Protein AF-0000000079916083 (afdb_homodimer)

Radius of gyration: 24.46 Å; Cα contacts (8 Å, |Δi|>4): 1522; chains: 2; bounding box: 54×72×71 Å

Nearest PDB structures (foldseek):
  6i9v-assembly1_D  TM=8.213E-01  e=1.299E-18  Ilumatobacter coccineus YM16-304
  7qy3-assembly1_C  TM=8.347E-01  e=7.398E-18  Ilumatobacter coccineus YM16-304
  7qy3-assembly4_J-2  TM=8.140E-01  e=1.765E-17  Ilumatobacter coccineus YM16-304
  7qy3-assembly1_D  TM=8.074E-01  e=1.377E-17  Ilumatobacter coccineus YM16-304
  5o30-assembly1_B  TM=8.281E-01  e=3.958E-17  Ilumatobacter coccineus YM16-304

Structure (mmCIF, N/CA/C/O backbone):
data_AF-0000000079916083-model_v1
#
loop_
_entity.id
_entity.type
_entity.pdbx_description
1 polymer 'Short-chain dehydrogenase'
#
loop_
_atom_site.group_PDB
_atom_site.id
_atom_site.type_symbol
_atom_site.label_atom_id
_atom_site.label_alt_id
_atom_site.label_comp_id
_atom_site.label_asym_id
_atom_site.label_entity_id
_atom_site.label_seq_id
_atom_site.pdbx_PDB_ins_code
_atom_site.Cartn_x
_atom_site.Cartn_y
_atom_site.Cartn_z
_atom_site.occupancy
_atom_site.B_iso_or_equiv
_atom_site.auth_seq_id
_atom_site.auth_comp_id
_atom_site.auth_asym_id
_atom_site.auth_atom_id
_atom_site.pdbx_PDB_model_num
ATOM 1 N N . MET A 1 1 ? 7.875 23.935 20.331 1 95.57 1 MET A N 1
ATOM 2 C CA . MET A 1 1 ? 8.176 23.693 18.923 1 95.57 1 MET A CA 1
ATOM 3 C C . MET A 1 1 ? 7.532 24.754 18.038 1 95.57 1 MET A C 1
ATOM 5 O O . MET A 1 1 ? 6.307 24.796 17.902 1 95.57 1 MET A O 1
ATOM 9 N N . ARG A 1 2 ? 8.401 25.639 17.536 1 97.91 2 ARG A N 1
ATOM 10 C CA . ARG A 1 2 ? 7.972 26.784 16.739 1 97.91 2 ARG A CA 1
ATOM 11 C C . ARG A 1 2 ? 8.38 26.619 15.279 1 97.91 2 ARG A C 1
ATOM 13 O O . ARG A 1 2 ? 9.294 25.853 14.967 1 97.91 2 ARG A O 1
ATOM 20 N N . PHE A 1 3 ? 7.698 27.349 14.392 1 98.48 3 PHE A N 1
ATOM 21 C CA . PHE A 1 3 ? 7.92 27.256 12.954 1 98.48 3 PHE A CA 1
ATOM 22 C C . PHE A 1 3 ? 8.105 28.641 12.344 1 98.48 3 PHE A C 1
ATOM 24 O O . PHE A 1 3 ? 7.724 28.876 11.196 1 98.48 3 PHE A O 1
ATOM 31 N N . ASP A 1 4 ? 8.645 29.538 13.13 1 98 4 ASP A N 1
ATOM 32 C CA . ASP A 1 4 ? 8.819 30.913 12.671 1 98 4 ASP A CA 1
ATOM 33 C C . ASP A 1 4 ? 9.632 30.963 11.38 1 98 4 ASP A C 1
ATOM 35 O O . ASP A 1 4 ? 10.723 30.394 11.305 1 98 4 ASP A O 1
ATOM 39 N N . GLY A 1 5 ? 9.068 31.615 10.412 1 95.73 5 GLY A N 1
ATOM 40 C CA . GLY A 1 5 ? 9.759 31.815 9.149 1 95.73 5 GLY A CA 1
ATOM 41 C C . GLY A 1 5 ? 9.646 30.627 8.212 1 95.73 5 GLY A C 1
ATOM 42 O O . GLY A 1 5 ? 10.124 30.677 7.077 1 95.73 5 GLY A O 1
ATOM 43 N N . GLN A 1 6 ? 9.065 29.629 8.674 1 98.32 6 GLN A N 1
ATOM 44 C CA . GLN A 1 6 ? 8.894 28.449 7.833 1 98.32 6 GLN A CA 1
ATOM 45 C C . GLN A 1 6 ? 7.587 28.517 7.05 1 98.32 6 GLN A C 1
ATOM 47 O O . GLN A 1 6 ? 6.64 29.186 7.468 1 98.32 6 GLN A O 1
ATOM 52 N N . VAL A 1 7 ? 7.608 27.908 5.935 1 98.89 7 VAL A N 1
ATOM 53 C CA . VAL A 1 7 ? 6.438 27.86 5.064 1 98.89 7 VAL A CA 1
ATOM 54 C C . VAL A 1 7 ? 5.904 26.431 4.993 1 98.89 7 VAL A C 1
ATOM 56 O O . VAL A 1 7 ? 6.641 25.503 4.653 1 98.89 7 VAL A O 1
ATOM 59 N N . VAL A 1 8 ? 4.631 26.283 5.326 1 98.94 8 VAL A N 1
ATOM 60 C CA . VAL A 1 8 ? 3.981 24.978 5.375 1 98.94 8 VAL A CA 1
ATOM 61 C C . VAL A 1 8 ? 2.834 24.933 4.367 1 98.94 8 VAL A C 1
ATOM 63 O O . VAL A 1 8 ? 1.977 25.819 4.354 1 98.94 8 VAL A O 1
ATOM 66 N N . VAL A 1 9 ? 2.826 23.965 3.501 1 98.96 9 VAL A N 1
ATOM 67 C CA . VAL A 1 9 ? 1.715 23.7 2.593 1 98.96 9 VAL A CA 1
ATOM 68 C C . VAL A 1 9 ? 0.873 22.545 3.13 1 98.96 9 VAL A C 1
ATOM 70 O O . VAL A 1 9 ? 1.384 21.444 3.349 1 98.96 9 VAL A O 1
ATOM 73 N N . VAL A 1 10 ? -0.378 22.752 3.36 1 98.94 10 VAL A N 1
ATOM 74 C CA . VAL A 1 10 ? -1.297 21.707 3.802 1 98.94 10 VAL A CA 1
ATOM 75 C C . VAL A 1 10 ? -2.382 21.494 2.749 1 98.94 10 VAL A C 1
ATOM 77 O O . VAL A 1 10 ? -3.142 22.414 2.437 1 98.94 10 VAL A O 1
ATOM 80 N N . THR A 1 11 ? -2.461 20.318 2.233 1 98.7 11 THR A N 1
ATOM 81 C CA . THR A 1 11 ? -3.495 20.013 1.25 1 98.7 11 THR A CA 1
ATOM 82 C C . THR A 1 11 ? -4.751 19.481 1.934 1 98.7 11 THR A C 1
ATOM 84 O O . THR A 1 11 ? -4.668 18.831 2.978 1 98.7 11 THR A O 1
ATOM 87 N N . GLY A 1 12 ? -5.914 19.716 1.272 1 96.52 12 GLY A N 1
ATOM 88 C CA . GLY A 1 12 ? -7.164 19.357 1.922 1 96.52 12 GLY A CA 1
ATOM 89 C C . GLY A 1 12 ? -7.362 20.05 3.257 1 96.52 12 GLY A C 1
ATOM 90 O O . GLY A 1 12 ? -7.744 19.414 4.242 1 96.52 12 GLY A O 1
ATOM 91 N N . ALA A 1 13 ? -7.128 21.31 3.325 1 97.28 13 ALA A N 1
ATOM 92 C CA . ALA A 1 13 ? -6.983 22.014 4.597 1 97.28 13 ALA A CA 1
ATOM 93 C C . ALA A 1 13 ? -8.222 22.851 4.904 1 97.28 13 ALA A C 1
ATOM 95 O O . ALA A 1 13 ? -8.199 23.7 5.798 1 97.28 13 ALA A O 1
ATOM 96 N N . GLY A 1 14 ? -9.258 22.633 4.133 1 94.37 14 GLY A N 1
ATOM 97 C CA . GLY A 1 14 ? -10.453 23.441 4.316 1 94.37 14 GLY A CA 1
ATOM 98 C C . GLY A 1 14 ? -11.319 22.972 5.47 1 94.37 14 GLY A C 1
ATOM 99 O O . GLY A 1 14 ? -12.124 23.74 6.001 1 94.37 14 GLY A O 1
ATOM 100 N N . ARG A 1 15 ? -11.237 21.743 5.795 1 90.6 15 ARG A N 1
ATOM 101 C CA . ARG A 1 15 ? -12.049 21.153 6.854 1 90.6 15 ARG A CA 1
ATOM 102 C C . ARG A 1 15 ? -11.296 20.031 7.561 1 90.6 15 ARG A C 1
ATOM 104 O O . ARG A 1 15 ? -10.2 19.652 7.143 1 90.6 15 ARG A O 1
ATOM 111 N N . GLY A 1 16 ? -11.836 19.583 8.661 1 91.42 16 GLY A N 1
ATOM 112 C CA . GLY A 1 16 ? -11.386 18.363 9.312 1 91.42 16 GLY A CA 1
ATOM 113 C C . GLY A 1 16 ? -9.945 18.432 9.779 1 91.42 16 GLY A C 1
ATOM 114 O O . GLY A 1 16 ? -9.549 19.388 10.449 1 91.42 16 GLY A O 1
ATOM 115 N N . LEU A 1 17 ? -9.194 17.36 9.491 1 94.51 17 LEU A N 1
ATOM 116 C CA . LEU A 1 17 ? -7.811 17.222 9.934 1 94.51 17 LEU A CA 1
ATOM 117 C C . LEU A 1 17 ? -6.94 18.331 9.352 1 94.51 17 LEU A C 1
ATOM 119 O O . LEU A 1 17 ? -6.172 18.968 10.077 1 94.51 17 LEU A O 1
ATOM 123 N N . GLY A 1 18 ? -7.108 18.576 8.042 1 96.95 18 GLY A N 1
ATOM 124 C CA . GLY A 1 18 ? -6.275 19.56 7.369 1 96.95 18 GLY A CA 1
ATOM 125 C C . GLY A 1 18 ? -6.432 20.96 7.932 1 96.95 18 GLY A C 1
ATOM 126 O O . GLY A 1 18 ? -5.447 21.685 8.088 1 96.95 18 GLY A O 1
ATOM 127 N N . ARG A 1 19 ? -7.678 21.303 8.19 1 97.01 19 ARG A N 1
ATOM 128 C CA . ARG A 1 19 ? -7.936 22.596 8.816 1 97.01 19 ARG A CA 1
ATOM 129 C C . ARG A 1 19 ? -7.208 22.714 10.15 1 97.01 19 ARG A C 1
ATOM 131 O O . ARG A 1 19 ? -6.573 23.733 10.429 1 97.01 19 ARG A O 1
ATOM 138 N N . GLU A 1 20 ? -7.299 21.688 10.955 1 97.18 20 GLU A N 1
ATOM 139 C CA . GLU A 1 20 ? -6.661 21.706 12.268 1 97.18 20 GLU A CA 1
ATOM 140 C C . GLU A 1 20 ? -5.143 21.802 12.142 1 97.18 20 GLU A C 1
ATOM 142 O O . GLU A 1 20 ? -4.493 22.507 12.917 1 97.18 20 GLU A O 1
ATOM 147 N N . HIS A 1 21 ? -4.553 21.049 11.187 1 98.57 21 HIS A N 1
ATOM 148 C CA . HIS A 1 21 ? -3.119 21.174 10.948 1 98.57 21 HIS A CA 1
ATOM 149 C C . HIS A 1 21 ? -2.734 22.618 10.645 1 98.57 21 HIS A C 1
ATOM 151 O O . HIS A 1 21 ? -1.81 23.16 11.256 1 98.57 21 HIS A O 1
ATOM 157 N N . ALA A 1 22 ? -3.48 23.221 9.713 1 98.82 22 ALA A N 1
ATOM 158 C CA . ALA A 1 22 ? -3.179 24.576 9.259 1 98.82 22 ALA A CA 1
ATOM 159 C C . ALA A 1 22 ? -3.227 25.567 10.418 1 98.82 22 ALA A C 1
ATOM 161 O O . ALA A 1 22 ? -2.316 26.382 10.585 1 98.82 22 ALA A O 1
ATOM 162 N N . LEU A 1 23 ? -4.265 25.486 11.193 1 98.72 23 LEU A N 1
ATOM 163 C CA . LEU A 1 23 ? -4.445 26.389 12.324 1 98.72 23 LEU A CA 1
ATOM 164 C C . LEU A 1 23 ? -3.302 26.243 13.323 1 98.72 23 LEU A C 1
ATOM 166 O O . LEU A 1 23 ? -2.756 27.242 13.798 1 98.72 23 LEU A O 1
ATOM 170 N N . GLN A 1 24 ? -2.922 25.048 13.604 1 98.65 24 GLN A N 1
ATOM 171 C CA . GLN A 1 24 ? -1.914 24.82 14.634 1 98.65 24 GLN A CA 1
ATOM 172 C C . GLN A 1 24 ? -0.525 25.215 14.143 1 98.65 24 GLN A C 1
ATOM 174 O O . GLN A 1 24 ? 0.285 25.741 14.91 1 98.65 24 GLN A O 1
ATOM 179 N N . PHE A 1 25 ? -0.197 24.988 12.875 1 98.86 25 PHE A N 1
ATOM 180 C CA . PHE A 1 25 ? 1.063 25.467 12.32 1 98.86 25 PHE A CA 1
ATOM 181 C C . PHE A 1 25 ? 1.142 26.988 12.388 1 98.86 25 PHE A C 1
ATOM 183 O O . PHE A 1 25 ? 2.161 27.544 12.803 1 98.86 25 PHE A O 1
ATOM 190 N N . ALA A 1 26 ? 0.059 27.659 12.014 1 98.84 26 ALA A N 1
ATOM 191 C CA . ALA A 1 26 ? 0.028 29.119 12.011 1 98.84 26 ALA A CA 1
ATOM 192 C C . ALA A 1 26 ? 0.18 29.674 13.425 1 98.84 26 ALA A C 1
ATOM 194 O O . ALA A 1 26 ? 0.879 30.667 13.637 1 98.84 26 ALA A O 1
ATOM 195 N N . ALA A 1 27 ? -0.442 29.028 14.328 1 98.66 27 ALA A N 1
ATOM 196 C CA . ALA A 1 27 ? -0.381 29.454 15.724 1 98.66 27 ALA A CA 1
ATOM 197 C C . ALA A 1 27 ? 1.046 29.374 16.259 1 98.66 27 ALA A C 1
ATOM 199 O O . ALA A 1 27 ? 1.384 30.036 17.243 1 98.66 27 ALA A O 1
ATOM 200 N N . ARG A 1 28 ? 1.847 28.664 15.57 1 98.58 28 ARG A N 1
ATOM 201 C CA . ARG A 1 28 ? 3.225 28.483 16.015 1 98.58 28 ARG A CA 1
ATOM 202 C C . ARG A 1 28 ? 4.197 29.217 15.098 1 98.58 28 ARG A C 1
ATOM 204 O O . ARG A 1 28 ? 5.385 28.889 15.054 1 98.58 28 ARG A O 1
ATOM 211 N N . GLY A 1 29 ? 3.672 30.06 14.24 1 98.69 29 GLY A N 1
ATOM 212 C CA . GLY A 1 29 ? 4.513 31.038 13.568 1 98.69 29 GLY A CA 1
ATOM 213 C C . GLY A 1 29 ? 4.737 30.724 12.101 1 98.69 29 GLY A C 1
ATOM 214 O O . GLY A 1 29 ? 5.373 31.5 11.385 1 98.69 29 GLY A O 1
ATOM 215 N N . ALA A 1 30 ? 4.208 29.682 11.626 1 98.85 30 ALA A N 1
ATOM 216 C CA . ALA A 1 30 ? 4.421 29.304 10.231 1 98.85 30 ALA A CA 1
ATOM 217 C C . ALA A 1 30 ? 3.592 30.178 9.294 1 98.85 30 ALA A C 1
ATOM 219 O O . ALA A 1 30 ? 2.512 30.644 9.663 1 98.85 30 ALA A O 1
ATOM 220 N N . ASN A 1 31 ? 4.138 30.433 8.113 1 98.9 31 ASN A N 1
ATOM 221 C CA . ASN A 1 31 ? 3.319 30.845 6.978 1 98.9 31 ASN A CA 1
ATOM 222 C C . ASN A 1 31 ? 2.662 29.648 6.297 1 98.9 31 ASN A C 1
ATOM 224 O O . ASN A 1 31 ? 3.346 28.703 5.898 1 98.9 31 ASN A O 1
ATOM 228 N N . VAL A 1 32 ? 1.328 29.734 6.143 1 98.93 32 VAL A N 1
ATOM 229 C CA . VAL A 1 32 ? 0.642 28.51 5.743 1 98.93 32 VAL A CA 1
ATOM 230 C C . VAL A 1 32 ? -0.06 28.724 4.404 1 98.93 32 VAL A C 1
ATOM 232 O O . VAL A 1 32 ? -0.727 29.741 4.202 1 98.93 32 VAL A O 1
ATOM 235 N N . VAL A 1 33 ? 0.139 27.831 3.44 1 98.94 33 VAL A N 1
ATOM 236 C CA . VAL A 1 33 ? -0.727 27.709 2.273 1 98.94 33 VAL A CA 1
ATOM 237 C C . VAL A 1 33 ? -1.856 26.724 2.567 1 98.94 33 VAL A C 1
ATOM 239 O O . VAL A 1 33 ? -1.61 25.536 2.787 1 98.94 33 VAL A O 1
ATOM 242 N N . VAL A 1 34 ? -3.079 27.225 2.58 1 98.82 34 VAL A N 1
ATOM 243 C CA . VAL A 1 34 ? -4.278 26.422 2.801 1 98.82 34 VAL A CA 1
ATOM 244 C C . VAL A 1 34 ? -4.862 25.986 1.459 1 98.82 34 VAL A C 1
ATOM 246 O O . VAL A 1 34 ? -5.568 26.755 0.803 1 98.82 34 VAL A O 1
ATOM 249 N N . ASN A 1 35 ? -4.58 24.774 1.087 1 98.6 35 ASN A N 1
ATOM 250 C CA . ASN A 1 35 ? -5.086 24.25 -0.178 1 98.6 35 ASN A CA 1
ATOM 251 C C . ASN A 1 35 ? -6.341 23.407 0.026 1 98.6 35 ASN A C 1
ATOM 253 O O . ASN A 1 35 ? -6.356 22.5 0.86 1 98.6 35 ASN A O 1
ATOM 257 N N . ASP A 1 36 ? -7.357 23.686 -0.703 1 96.78 36 ASP A N 1
ATOM 258 C CA . ASP A 1 36 ? -8.586 22.899 -0.741 1 96.78 36 ASP A CA 1
ATOM 259 C C . ASP A 1 36 ? -9.41 23.228 -1.984 1 96.78 36 ASP A C 1
ATOM 261 O O . ASP A 1 36 ? -9.702 24.396 -2.251 1 96.78 36 ASP A O 1
ATOM 265 N N . LEU A 1 37 ? -9.809 22.212 -2.629 1 90.35 37 LEU A N 1
ATOM 266 C CA . LEU A 1 37 ? -10.612 22.429 -3.828 1 90.35 37 LEU A CA 1
ATOM 267 C C . LEU A 1 37 ? -11.98 23 -3.47 1 90.35 37 LEU A C 1
ATOM 269 O O . LEU A 1 37 ? -12.609 23.674 -4.289 1 90.35 37 LEU A O 1
ATOM 273 N N . GLY A 1 38 ? -12.401 22.757 -2.247 1 81.89 38 GLY A N 1
ATOM 274 C CA . GLY A 1 38 ? -13.686 23.238 -1.763 1 81.89 38 GLY A CA 1
ATOM 275 C C . GLY A 1 38 ? -14.865 22.485 -2.351 1 81.89 38 GLY A C 1
ATOM 276 O O . GLY A 1 38 ? -15.966 23.029 -2.452 1 81.89 38 GLY A O 1
ATOM 277 N N . VAL A 1 39 ? -14.555 21.39 -2.998 1 67.12 39 VAL A N 1
ATOM 278 C CA . VAL A 1 39 ? -15.661 20.647 -3.593 1 67.12 39 VAL A CA 1
ATOM 279 C C . VAL A 1 39 ? -16.386 19.847 -2.513 1 67.12 39 VAL A C 1
ATOM 281 O O . VAL A 1 39 ? -15.757 19.336 -1.582 1 67.12 39 VAL A O 1
ATOM 284 N N . GLU A 1 40 ? -17.638 20.256 -2.358 1 55.27 40 GLU A N 1
ATOM 285 C CA . GLU A 1 40 ? -18.444 19.352 -1.543 1 55.27 40 GLU A CA 1
ATOM 286 C C . GLU A 1 40 ? -18.444 17.939 -2.121 1 55.27 40 GLU A C 1
ATOM 288 O O . GLU A 1 40 ? -18.165 17.748 -3.306 1 55.27 40 GLU A O 1
ATOM 293 N N . SER A 1 41 ? -18.552 16.848 -1.292 1 47.06 41 SER A N 1
ATOM 294 C CA . SER A 1 41 ? -18.75 15.522 -1.868 1 47.06 41 SER A CA 1
ATOM 295 C C . SER A 1 41 ? -19.685 15.576 -3.072 1 47.06 41 SER A C 1
ATOM 297 O O . SER A 1 41 ? -20.841 15.987 -2.949 1 47.06 41 SER A O 1
ATOM 299 N N . GLY A 1 42 ? -19.265 15.4 -4.324 1 45.45 42 GLY A N 1
ATOM 300 C CA . GLY A 1 42 ? -20.104 15.295 -5.507 1 45.45 42 GLY A CA 1
ATOM 301 C C . GLY A 1 42 ? -20.025 16.514 -6.406 1 45.45 42 GLY A C 1
ATOM 302 O O . GLY A 1 42 ? -20.653 16.552 -7.467 1 45.45 42 GLY A O 1
ATOM 303 N N . SER A 1 43 ? -19.619 17.644 -5.946 1 50.65 43 SER A N 1
ATOM 304 C CA . SER A 1 43 ? -19.709 18.793 -6.842 1 50.65 43 SER A CA 1
ATOM 305 C C . SER A 1 43 ? -18.36 19.099 -7.485 1 50.65 43 SER A C 1
ATOM 307 O O . SER A 1 43 ? -17.311 18.776 -6.924 1 50.65 43 SER A O 1
ATOM 309 N N . ASP A 1 44 ? -18.112 19.402 -8.813 1 54.91 44 ASP A N 1
ATOM 310 C CA . ASP A 1 44 ? -16.943 19.586 -9.667 1 54.91 44 ASP A CA 1
ATOM 311 C C . ASP A 1 44 ? -16.361 20.988 -9.507 1 54.91 44 ASP A C 1
ATOM 313 O O . ASP A 1 44 ? -15.275 21.277 -10.014 1 54.91 44 ASP A O 1
ATOM 317 N N . GLY A 1 45 ? -16.953 21.898 -8.829 1 61.11 45 GLY A N 1
ATOM 318 C CA . GLY A 1 45 ? -16.456 23.264 -8.888 1 61.11 45 GLY A CA 1
ATOM 319 C C . GLY A 1 45 ? -15.666 23.665 -7.657 1 61.11 45 GLY A C 1
ATOM 320 O O . GLY A 1 45 ? -16.078 23.384 -6.529 1 61.11 45 GLY A O 1
ATOM 321 N N . ALA A 1 46 ? -14.499 24.221 -7.991 1 71.33 46 ALA A N 1
ATOM 322 C CA . ALA A 1 46 ? -13.659 24.743 -6.917 1 71.33 46 ALA A CA 1
ATOM 323 C C . ALA A 1 46 ? -14.343 25.904 -6.201 1 71.33 46 ALA A C 1
ATOM 325 O O . ALA A 1 46 ? -14.955 26.763 -6.841 1 71.33 46 ALA A O 1
ATOM 326 N N . ASP A 1 47 ? -14.414 25.799 -4.959 1 85.3 47 ASP A N 1
ATOM 327 C CA . ASP A 1 47 ? -14.939 26.859 -4.104 1 85.3 47 ASP A CA 1
ATOM 328 C C . ASP A 1 47 ? -13.865 27.381 -3.154 1 85.3 47 ASP A C 1
ATOM 330 O O . ASP A 1 47 ? -13.554 26.74 -2.147 1 85.3 47 ASP A O 1
ATOM 334 N N . ILE A 1 48 ? -13.4 28.614 -3.481 1 88.04 48 ILE A N 1
ATOM 335 C CA . ILE A 1 48 ? -12.288 29.19 -2.733 1 88.04 48 ILE A CA 1
ATOM 336 C C . ILE A 1 48 ? -12.745 29.541 -1.319 1 88.04 48 ILE A C 1
ATOM 338 O O . ILE A 1 48 ? -11.92 29.716 -0.419 1 88.04 48 ILE A O 1
ATOM 342 N N . SER A 1 49 ? -13.992 29.667 -1.104 1 92.3 49 SER A N 1
ATOM 343 C CA . SER A 1 49 ? -14.517 30.131 0.177 1 92.3 49 SER A CA 1
ATOM 344 C C . SER A 1 49 ? -14.135 29.181 1.307 1 92.3 49 SER A C 1
ATOM 346 O O . SER A 1 49 ? -13.929 29.611 2.444 1 92.3 49 SER A O 1
ATOM 348 N N . VAL A 1 50 ? -13.991 27.971 0.958 1 93.88 50 VAL A N 1
ATOM 349 C CA . VAL A 1 50 ? -13.68 26.973 1.976 1 93.88 50 VAL A CA 1
ATOM 350 C C . VAL A 1 50 ? -12.263 27.195 2.5 1 93.88 50 VAL A C 1
ATOM 352 O O . VAL A 1 50 ? -12.054 27.327 3.708 1 93.88 50 VAL A O 1
ATOM 355 N N . ALA A 1 51 ? -11.33 27.298 1.661 1 96.79 51 ALA A N 1
ATOM 356 C CA . ALA A 1 51 ? -9.948 27.567 2.051 1 96.79 51 ALA A CA 1
ATOM 357 C C . ALA A 1 51 ? -9.808 28.965 2.646 1 96.79 51 ALA A C 1
ATOM 359 O O . ALA A 1 51 ? -9.072 29.163 3.616 1 96.79 51 ALA A O 1
ATOM 360 N N . GLN A 1 52 ? -10.529 29.925 2.11 1 97.67 52 GLN A N 1
ATOM 361 C CA . GLN A 1 52 ? -10.429 31.31 2.558 1 97.67 52 GLN A CA 1
ATOM 362 C C . GLN A 1 52 ? -10.926 31.46 3.993 1 97.67 52 GLN A C 1
ATOM 364 O O . GLN A 1 52 ? -10.4 32.274 4.756 1 97.67 52 GLN A O 1
ATOM 369 N N . THR A 1 53 ? -11.949 30.726 4.313 1 97.65 53 THR A N 1
ATOM 370 C CA . THR A 1 53 ? -12.461 30.776 5.678 1 97.65 53 THR A CA 1
ATOM 371 C C . THR A 1 53 ? -11.367 30.415 6.679 1 97.65 53 THR A C 1
ATOM 373 O O . THR A 1 53 ? -11.243 31.052 7.727 1 97.65 53 THR A O 1
ATOM 376 N N . VAL A 1 54 ? -10.585 29.43 6.371 1 98.34 54 VAL A N 1
ATOM 377 C CA . VAL A 1 54 ? -9.487 29.018 7.239 1 98.34 54 VAL A CA 1
ATOM 378 C C . VAL A 1 54 ? -8.412 30.102 7.263 1 98.34 54 VAL A C 1
ATOM 380 O O . VAL A 1 54 ? -7.879 30.433 8.324 1 98.34 54 VAL A O 1
ATOM 383 N N . VAL A 1 55 ? -8.092 30.704 6.162 1 98.73 55 VAL A N 1
ATOM 384 C CA . VAL A 1 55 ? -7.114 31.782 6.056 1 98.73 55 VAL A CA 1
ATOM 385 C C . VAL A 1 55 ? -7.551 32.963 6.919 1 98.73 55 VAL A C 1
ATOM 387 O O . VAL A 1 55 ? -6.739 33.548 7.639 1 98.73 55 VAL A O 1
ATOM 390 N N . ASP A 1 56 ? -8.839 33.274 6.836 1 98.72 56 ASP A N 1
ATOM 391 C CA . ASP A 1 56 ? -9.377 34.383 7.618 1 98.72 56 ASP A CA 1
ATOM 392 C C . ASP A 1 56 ? -9.262 34.105 9.115 1 98.72 56 ASP A C 1
ATOM 394 O O . ASP A 1 56 ? -8.958 35.009 9.898 1 98.72 56 ASP A O 1
ATOM 398 N N . GLU A 1 57 ? -9.531 32.891 9.468 1 98.57 57 GLU A N 1
ATOM 399 C CA . GLU A 1 57 ? -9.4 32.505 10.87 1 98.57 57 GLU A CA 1
ATOM 400 C C . GLU A 1 57 ? -7.957 32.636 11.346 1 98.57 57 GLU A C 1
ATOM 402 O O . GLU A 1 57 ? -7.705 33.109 12.457 1 98.57 57 GLU A O 1
ATOM 407 N N . ILE A 1 58 ? -7.014 32.225 10.535 1 98.76 58 ILE A N 1
ATOM 408 C CA . ILE A 1 58 ? -5.593 32.331 10.85 1 98.76 58 ILE A CA 1
ATOM 409 C C . ILE A 1 58 ? -5.204 33.801 10.99 1 98.76 58 ILE A C 1
ATOM 411 O O . ILE A 1 58 ? -4.53 34.182 11.95 1 98.76 58 ILE A O 1
ATOM 415 N N . ALA A 1 59 ? -5.65 34.588 10.083 1 98.7 59 ALA A N 1
ATOM 416 C CA . ALA A 1 59 ? -5.34 36.015 10.105 1 98.7 59 ALA A CA 1
ATOM 417 C C . ALA A 1 59 ? -5.912 36.682 11.352 1 98.7 59 ALA A C 1
ATOM 419 O O . ALA A 1 59 ? -5.255 37.521 11.973 1 98.7 59 ALA A O 1
ATOM 420 N N . ALA A 1 60 ? -7.087 36.311 11.661 1 98.64 60 ALA A N 1
ATOM 421 C CA . ALA A 1 60 ? -7.755 36.873 12.832 1 98.64 60 ALA A CA 1
ATOM 422 C C . ALA A 1 60 ? -6.983 36.555 14.11 1 98.64 60 ALA A C 1
ATOM 424 O O . ALA A 1 60 ? -7.017 37.326 15.072 1 98.64 60 ALA A O 1
ATOM 425 N N . ALA A 1 61 ? -6.304 35.47 14.094 1 98.29 61 ALA A N 1
ATOM 426 C CA . ALA A 1 61 ? -5.521 35.054 15.255 1 98.29 61 ALA A CA 1
ATOM 427 C C . ALA A 1 61 ? -4.099 35.602 15.182 1 98.29 61 ALA A C 1
ATOM 429 O O . ALA A 1 61 ? -3.263 35.292 16.034 1 98.29 61 ALA A O 1
ATOM 430 N N . GLY A 1 62 ? -3.788 36.348 14.142 1 98.24 62 GLY A N 1
ATOM 431 C CA . GLY A 1 62 ? -2.499 37.011 14.023 1 98.24 62 GLY A CA 1
ATOM 432 C C . GLY A 1 62 ? -1.505 36.236 13.18 1 98.24 62 GLY A C 1
ATOM 433 O O . GLY A 1 62 ? -0.325 36.588 13.122 1 98.24 62 GLY A O 1
ATOM 434 N N . GLY A 1 63 ? -1.984 35.149 12.559 1 98.45 63 GLY A N 1
ATOM 435 C CA . GLY A 1 63 ? -1.107 34.354 11.714 1 98.45 63 GLY A CA 1
ATOM 436 C C . GLY A 1 63 ? -1.125 34.788 10.261 1 98.45 63 GLY A C 1
ATOM 437 O O . GLY A 1 63 ? -1.783 35.769 9.908 1 98.45 63 GLY A O 1
ATOM 438 N N . THR A 1 64 ? -0.364 34.101 9.464 1 98.74 64 THR A N 1
ATOM 439 C CA . THR A 1 64 ? -0.239 34.399 8.041 1 98.74 64 THR A CA 1
ATOM 440 C C . THR A 1 64 ? -0.552 33.164 7.201 1 98.74 64 THR A C 1
ATOM 442 O O . THR A 1 64 ? 0.029 32.098 7.415 1 98.74 64 THR A O 1
ATOM 445 N N . ALA A 1 65 ? -1.458 33.343 6.29 1 98.83 65 ALA A N 1
ATOM 446 C CA . ALA A 1 65 ? -1.828 32.24 5.406 1 98.83 65 ALA A CA 1
ATOM 447 C C . ALA A 1 65 ? -2.367 32.76 4.076 1 98.83 65 ALA A C 1
ATOM 449 O O . ALA A 1 65 ? -2.798 33.912 3.982 1 98.83 65 ALA A O 1
ATOM 450 N N . VAL A 1 66 ? -2.301 31.971 3.053 1 98.77 66 VAL A N 1
ATOM 451 C CA . VAL A 1 66 ? -2.925 32.248 1.763 1 98.77 66 VAL A CA 1
ATOM 452 C C . VAL A 1 66 ? -3.746 31.041 1.315 1 98.77 66 VAL A C 1
ATOM 454 O O . VAL A 1 66 ? -3.413 29.9 1.644 1 98.77 66 VAL A O 1
ATOM 457 N N . ALA A 1 67 ? -4.798 31.304 0.576 1 98.5 67 ALA A N 1
ATOM 458 C CA . ALA A 1 67 ? -5.693 30.261 0.082 1 98.5 67 ALA A CA 1
ATOM 459 C C . ALA A 1 67 ? -5.28 29.8 -1.313 1 98.5 67 ALA A C 1
ATOM 461 O O . ALA A 1 67 ? -4.765 30.59 -2.108 1 98.5 67 ALA A O 1
ATOM 462 N N . ASP A 1 68 ? -5.473 28.54 -1.584 1 98.32 68 ASP A N 1
ATOM 463 C CA . ASP A 1 68 ? -5.214 27.94 -2.889 1 98.32 68 ASP A CA 1
ATOM 464 C C . ASP A 1 68 ? -6.283 26.908 -3.241 1 98.32 68 ASP A C 1
ATOM 466 O O . ASP A 1 68 ? -6.712 26.133 -2.383 1 98.32 68 ASP A O 1
ATOM 470 N N . THR A 1 69 ? -6.735 26.817 -4.49 1 97.24 69 THR A N 1
ATOM 471 C CA . THR A 1 69 ? -7.812 25.903 -4.853 1 97.24 69 THR A CA 1
ATOM 472 C C . THR A 1 69 ? -7.395 25.015 -6.022 1 97.24 69 THR A C 1
ATOM 474 O O . THR A 1 69 ? -8.246 24.442 -6.707 1 97.24 69 THR A O 1
ATOM 477 N N . HIS A 1 70 ? -6.13 25 -6.342 1 97.29 70 HIS A N 1
ATOM 478 C CA . HIS A 1 70 ? -5.682 24.114 -7.41 1 97.29 70 HIS A CA 1
ATOM 479 C C . HIS A 1 70 ? -5.835 22.65 -7.012 1 97.29 70 HIS A C 1
ATOM 481 O O . HIS A 1 70 ? -5.74 22.31 -5.831 1 97.29 70 HIS A O 1
ATOM 487 N N . SER A 1 71 ? -6.047 21.83 -7.963 1 96.99 71 SER A N 1
ATOM 488 C CA . SER A 1 71 ? -6.216 20.401 -7.722 1 96.99 71 SER A CA 1
ATOM 489 C C . SER A 1 71 ? -4.872 19.714 -7.507 1 96.99 71 SER A C 1
ATOM 491 O O . SER A 1 71 ? -3.917 19.96 -8.247 1 96.99 71 SER A O 1
ATOM 493 N N . VAL A 1 72 ? -4.813 18.84 -6.523 1 97.39 72 VAL A N 1
ATOM 494 C CA . VAL A 1 72 ? -3.582 18.093 -6.287 1 97.39 72 VAL A CA 1
ATOM 495 C C . VAL A 1 72 ? -3.541 16.864 -7.192 1 97.39 72 VAL A C 1
ATOM 497 O O . VAL A 1 72 ? -2.519 16.177 -7.27 1 97.39 72 VAL A O 1
ATOM 500 N N . ALA A 1 73 ? -4.586 16.54 -7.934 1 96 73 ALA A N 1
ATOM 501 C CA . ALA A 1 73 ? -4.806 15.248 -8.578 1 96 73 ALA A CA 1
ATOM 502 C C . ALA A 1 73 ? -3.999 15.135 -9.869 1 96 73 ALA A C 1
ATOM 504 O O . ALA A 1 73 ? -4.037 14.104 -10.544 1 96 73 ALA A O 1
ATOM 505 N N . ASP A 1 74 ? -3.328 16.226 -10.266 1 96.13 74 ASP A N 1
ATOM 506 C CA . ASP A 1 74 ? -2.497 16.17 -11.464 1 96.13 74 ASP A CA 1
ATOM 507 C C . ASP A 1 74 ? -1.253 17.042 -11.312 1 96.13 74 ASP A C 1
ATOM 509 O O . ASP A 1 74 ? -1.141 17.811 -10.354 1 96.13 74 ASP A O 1
ATOM 513 N N . ALA A 1 75 ? -0.397 16.887 -12.257 1 97.29 75 ALA A N 1
ATOM 514 C CA . ALA A 1 75 ? 0.919 17.515 -12.181 1 97.29 75 ALA A CA 1
ATOM 515 C C . ALA A 1 75 ? 0.804 19.036 -12.228 1 97.29 75 ALA A C 1
ATOM 517 O O . ALA A 1 75 ? 1.487 19.741 -11.481 1 97.29 75 ALA A O 1
ATOM 518 N N . ASP A 1 76 ? -0.022 19.545 -13.036 1 98.07 76 ASP A N 1
ATOM 519 C CA . ASP A 1 76 ? -0.154 20.988 -13.205 1 98.07 76 ASP A CA 1
ATOM 520 C C . ASP A 1 76 ? -0.728 21.638 -11.947 1 98.07 76 ASP A C 1
ATOM 522 O O . ASP A 1 76 ? -0.243 22.681 -11.504 1 98.07 76 ASP A O 1
ATOM 526 N N . GLY A 1 77 ? -1.769 21.044 -11.458 1 98.22 77 GLY A N 1
ATOM 527 C CA . GLY A 1 77 ? -2.351 21.563 -10.23 1 98.22 77 GLY A CA 1
ATOM 528 C C . GLY A 1 77 ? -1.393 21.528 -9.054 1 98.22 77 GLY A C 1
ATOM 529 O O . GLY A 1 77 ? -1.297 22.495 -8.296 1 98.22 77 GLY A O 1
ATOM 530 N N . ALA A 1 78 ? -0.664 20.47 -8.904 1 98.51 78 ALA A N 1
ATOM 531 C CA . ALA A 1 78 ? 0.312 20.341 -7.825 1 98.51 78 ALA A CA 1
ATOM 532 C C . ALA A 1 78 ? 1.407 21.397 -7.947 1 98.51 78 ALA A C 1
ATOM 534 O O . ALA A 1 78 ? 1.791 22.02 -6.954 1 98.51 78 ALA A O 1
ATOM 535 N N . ALA A 1 79 ? 1.866 21.546 -9.156 1 98.6 79 ALA A N 1
ATOM 536 C CA . ALA A 1 79 ? 2.879 22.572 -9.394 1 98.6 79 ALA A CA 1
ATOM 537 C C . ALA A 1 79 ? 2.35 23.958 -9.038 1 98.6 79 ALA A C 1
ATOM 539 O O . ALA A 1 79 ? 3.083 24.788 -8.495 1 98.6 79 ALA A O 1
ATOM 540 N N . ALA A 1 80 ? 1.134 24.189 -9.329 1 98.8 80 ALA A N 1
ATOM 541 C CA . ALA A 1 80 ? 0.515 25.481 -9.043 1 98.8 80 ALA A CA 1
ATOM 542 C C . ALA A 1 80 ? 0.391 25.709 -7.54 1 98.8 80 ALA A C 1
ATOM 544 O O . ALA A 1 80 ? 0.55 26.834 -7.06 1 98.8 80 ALA A O 1
ATOM 545 N N . VAL A 1 81 ? 0.1 24.675 -6.811 1 98.77 81 VAL A N 1
ATOM 546 C CA . VAL A 1 81 ? 0.028 24.794 -5.359 1 98.77 81 VAL A CA 1
ATOM 547 C C . VAL A 1 81 ? 1.388 25.213 -4.806 1 98.77 81 VAL A C 1
ATOM 549 O O . VAL A 1 81 ? 1.474 26.114 -3.968 1 98.77 81 VAL A O 1
ATOM 552 N N . ILE A 1 82 ? 2.46 24.565 -5.262 1 98.88 82 ILE A N 1
ATOM 553 C CA . ILE A 1 82 ? 3.808 24.873 -4.797 1 98.88 82 ILE A CA 1
ATOM 554 C C . ILE A 1 82 ? 4.193 26.286 -5.23 1 98.88 82 ILE A C 1
ATOM 556 O O . ILE A 1 82 ? 4.834 27.021 -4.474 1 98.88 82 ILE A O 1
ATOM 560 N N . ALA A 1 83 ? 3.751 26.657 -6.427 1 98.8 83 ALA A N 1
ATOM 561 C CA . ALA A 1 83 ? 4.011 28.011 -6.91 1 98.8 83 ALA A CA 1
ATOM 562 C C . ALA A 1 83 ? 3.341 29.05 -6.014 1 98.8 83 ALA A C 1
ATOM 564 O O . ALA A 1 83 ? 3.9 30.122 -5.771 1 98.8 83 ALA A O 1
ATOM 565 N N . THR A 1 84 ? 2.161 28.771 -5.547 1 98.77 84 THR A N 1
ATOM 566 C CA . THR A 1 84 ? 1.485 29.669 -4.616 1 98.77 84 THR A CA 1
ATOM 567 C C . THR A 1 84 ? 2.358 29.937 -3.393 1 98.77 84 THR A C 1
ATOM 569 O O . THR A 1 84 ? 2.476 31.08 -2.947 1 98.77 84 THR A O 1
ATOM 572 N N . ALA A 1 85 ? 2.997 28.906 -2.865 1 98.79 85 ALA A N 1
ATOM 573 C CA . ALA A 1 85 ? 3.862 29.03 -1.695 1 98.79 85 ALA A CA 1
ATOM 574 C C . ALA A 1 85 ? 5.107 29.851 -2.017 1 98.79 85 ALA A C 1
ATOM 576 O O . ALA A 1 85 ? 5.472 30.758 -1.266 1 98.79 85 ALA A O 1
ATOM 577 N N . THR A 1 86 ? 5.737 29.557 -3.154 1 98.46 86 THR A N 1
ATOM 578 C CA . THR A 1 86 ? 6.998 30.214 -3.484 1 98.46 86 THR A CA 1
ATOM 579 C C . THR A 1 86 ? 6.762 31.669 -3.879 1 98.46 86 THR A C 1
ATOM 581 O O . THR A 1 86 ? 7.602 32.532 -3.618 1 98.46 86 THR A O 1
ATOM 584 N N . GLU A 1 87 ? 5.65 31.961 -4.492 1 98.58 87 GLU A N 1
ATOM 585 C CA . GLU A 1 87 ? 5.321 33.333 -4.87 1 98.58 87 GLU A CA 1
ATOM 586 C C . GLU A 1 87 ? 4.957 34.17 -3.646 1 98.58 87 GLU A C 1
ATOM 588 O O . GLU A 1 87 ? 5.352 35.333 -3.544 1 98.58 87 GLU A O 1
ATOM 593 N N . ALA A 1 88 ? 4.286 33.554 -2.755 1 98.61 88 ALA A N 1
ATOM 594 C CA . ALA A 1 88 ? 3.807 34.288 -1.586 1 98.61 88 ALA A CA 1
ATOM 595 C C . ALA A 1 88 ? 4.907 34.427 -0.537 1 98.61 88 ALA A C 1
ATOM 597 O O . ALA A 1 88 ? 5.003 35.455 0.137 1 98.61 88 ALA A O 1
ATOM 598 N N . PHE A 1 89 ? 5.713 33.359 -0.409 1 98.57 89 PHE A N 1
ATOM 599 C CA . PHE A 1 89 ? 6.564 33.333 0.775 1 98.57 89 PHE A CA 1
ATOM 600 C C . PHE A 1 89 ? 8.007 33.023 0.398 1 98.57 89 PHE A C 1
ATOM 602 O O . PHE A 1 89 ? 8.895 33.04 1.253 1 98.57 89 PHE A O 1
ATOM 609 N N . GLY A 1 90 ? 8.298 32.587 -0.836 1 98.12 90 GLY A N 1
ATOM 610 C CA . GLY A 1 90 ? 9.649 32.475 -1.362 1 98.12 90 GLY A CA 1
ATOM 611 C C . GLY A 1 90 ? 10.263 31.105 -1.141 1 98.12 90 GLY A C 1
ATOM 612 O O . GLY A 1 90 ? 11.37 30.833 -1.609 1 98.12 90 GLY A O 1
ATOM 613 N N . ARG A 1 91 ? 9.579 30.247 -0.407 1 97.73 91 ARG A N 1
ATOM 614 C CA . ARG A 1 91 ? 10.146 28.943 -0.074 1 97.73 91 ARG A CA 1
ATOM 615 C C . ARG A 1 91 ? 9.054 27.959 0.331 1 97.73 91 ARG A C 1
ATOM 617 O O . ARG A 1 91 ? 7.88 28.326 0.415 1 97.73 91 ARG A O 1
ATOM 624 N N . VAL A 1 92 ? 9.374 26.729 0.486 1 98.79 92 VAL A N 1
ATOM 625 C CA . VAL A 1 92 ? 8.572 25.663 1.077 1 98.79 92 VAL A CA 1
ATOM 626 C C . VAL A 1 92 ? 9.435 24.83 2.021 1 98.79 92 VAL A C 1
ATOM 628 O O . VAL A 1 92 ? 10.499 24.343 1.633 1 98.79 92 VAL A O 1
ATOM 631 N N . ASP A 1 93 ? 8.977 24.649 3.245 1 98.83 93 ASP A N 1
ATOM 632 C CA . ASP A 1 93 ? 9.761 23.895 4.219 1 98.83 93 ASP A CA 1
ATOM 633 C C . ASP A 1 93 ? 9.086 22.568 4.558 1 98.83 93 ASP A C 1
ATOM 635 O O . ASP A 1 93 ? 9.763 21.566 4.801 1 98.83 93 ASP A O 1
ATOM 639 N N . VAL A 1 94 ? 7.766 22.607 4.629 1 98.92 94 VAL A N 1
ATOM 640 C CA . VAL A 1 94 ? 6.991 21.437 5.03 1 98.92 94 VAL A CA 1
ATOM 641 C C . VAL A 1 94 ? 5.818 21.241 4.073 1 98.92 94 VAL A C 1
ATOM 643 O O . VAL A 1 94 ? 5.107 22.195 3.748 1 98.92 94 VAL A O 1
ATOM 646 N N . LEU A 1 95 ? 5.663 20.074 3.569 1 98.95 95 LEU A N 1
ATOM 647 C CA . LEU A 1 95 ? 4.49 19.65 2.811 1 98.95 95 LEU A CA 1
ATOM 648 C C . LEU A 1 95 ? 3.685 18.615 3.589 1 98.95 95 LEU A C 1
ATOM 650 O O . LEU A 1 95 ? 4.201 17.547 3.927 1 98.95 95 LEU A O 1
ATOM 654 N N . VAL A 1 96 ? 2.466 18.927 3.949 1 98.94 96 VAL A N 1
ATOM 655 C CA . VAL A 1 96 ? 1.544 17.977 4.563 1 98.94 96 VAL A CA 1
ATOM 656 C C . VAL A 1 96 ? 0.534 17.493 3.526 1 98.94 96 VAL A C 1
ATOM 658 O O . VAL A 1 96 ? -0.393 18.222 3.165 1 98.94 96 VAL A O 1
ATOM 661 N N . ASN A 1 97 ? 0.744 16.303 3.067 1 98.85 97 ASN A N 1
ATOM 662 C CA . ASN A 1 97 ? -0.22 15.666 2.176 1 98.85 97 ASN A CA 1
ATOM 663 C C . ASN A 1 97 ? -1.396 15.077 2.951 1 98.85 97 ASN A C 1
ATOM 665 O O . ASN A 1 97 ? -1.311 13.959 3.461 1 98.85 97 ASN A O 1
ATOM 669 N N . ASN A 1 98 ? -2.469 15.81 2.919 1 97.68 98 ASN A N 1
ATOM 670 C CA . ASN A 1 98 ? -3.636 15.432 3.709 1 97.68 98 ASN A CA 1
ATOM 671 C C . ASN A 1 98 ? -4.879 15.285 2.836 1 97.68 98 ASN A C 1
ATOM 673 O O . ASN A 1 98 ? -5.856 14.652 3.242 1 97.68 98 ASN A O 1
ATOM 677 N N . ALA A 1 99 ? -4.846 15.901 1.663 1 95 99 ALA A N 1
ATOM 678 C CA . ALA A 1 99 ? -6.01 15.845 0.783 1 95 99 ALA A CA 1
ATOM 679 C C . ALA A 1 99 ? -6.441 14.402 0.536 1 95 99 ALA A C 1
ATOM 681 O O . ALA A 1 99 ? -5.605 13.531 0.285 1 95 99 ALA A O 1
ATOM 682 N N . GLY A 1 100 ? -7.625 14.182 0.684 1 88.75 100 GLY A N 1
ATOM 683 C CA . GLY A 1 100 ? -8.204 12.866 0.464 1 88.75 100 GLY A CA 1
ATOM 684 C C . GLY A 1 100 ? -9.721 12.874 0.46 1 88.75 100 GLY A C 1
ATOM 685 O O . GLY A 1 100 ? -10.342 13.89 0.78 1 88.75 100 GLY A O 1
ATOM 686 N N . ILE A 1 101 ? -10.262 11.845 0.017 1 87.41 101 ILE A N 1
ATOM 687 C CA . ILE A 1 101 ? -11.706 11.64 -0.036 1 87.41 101 ILE A CA 1
ATOM 688 C C . ILE A 1 101 ? -12.056 10.28 0.562 1 87.41 101 ILE A C 1
ATOM 690 O O . ILE A 1 101 ? -11.173 9.449 0.791 1 87.41 101 ILE A O 1
ATOM 694 N N . ILE A 1 102 ? -13.311 10.177 0.852 1 85.67 102 ILE A N 1
ATOM 695 C CA . ILE A 1 102 ? -13.82 8.88 1.283 1 85.67 102 ILE A CA 1
ATOM 696 C C . ILE A 1 102 ? -15.157 8.597 0.601 1 85.67 102 ILE A C 1
ATOM 698 O O . ILE A 1 102 ? -15.981 9.5 0.438 1 85.67 102 ILE A O 1
ATOM 702 N N . SER A 1 103 ? -15.288 7.469 0.115 1 88.12 103 SER A N 1
ATOM 703 C CA . SER A 1 103 ? -16.535 6.921 -0.409 1 88.12 103 SER A CA 1
ATOM 704 C C . SER A 1 103 ? -16.684 5.446 -0.053 1 88.12 103 SER A C 1
ATOM 706 O O . SER A 1 103 ? -15.691 4.761 0.203 1 88.12 103 SER A O 1
ATOM 708 N N . TYR A 1 104 ? -17.934 5.055 -0.01 1 90.16 104 TYR A N 1
ATOM 709 C CA . TYR A 1 104 ? -18.198 3.687 0.423 1 90.16 104 TYR A CA 1
ATOM 710 C C . TYR A 1 104 ? -18.815 2.868 -0.704 1 90.16 104 TYR A C 1
ATOM 712 O O . TYR A 1 104 ? -19.597 3.389 -1.503 1 90.16 104 TYR A O 1
ATOM 720 N N . GLY A 1 105 ? -18.459 1.605 -0.711 1 92.97 105 GLY A N 1
ATOM 721 C CA . GLY A 1 105 ? -19.028 0.63 -1.628 1 92.97 105 GLY A CA 1
ATOM 722 C C . GLY A 1 105 ? -18.402 -0.746 -1.5 1 92.97 105 GLY A C 1
ATOM 723 O O . GLY A 1 105 ? -17.191 -0.867 -1.304 1 92.97 105 GLY A O 1
ATOM 724 N N . LEU A 1 106 ? -19.313 -1.781 -1.573 1 95.47 106 LEU A N 1
ATOM 725 C CA . LEU A 1 106 ? -18.768 -3.132 -1.645 1 95.47 106 LEU A CA 1
ATOM 726 C C . LEU A 1 106 ? -17.918 -3.31 -2.898 1 95.47 106 LEU A C 1
ATOM 728 O O . LEU A 1 106 ? -18.188 -2.69 -3.93 1 95.47 106 LEU A O 1
ATOM 732 N N . PHE A 1 107 ? -16.96 -4.168 -2.841 1 96.91 107 PHE A N 1
ATOM 733 C CA . PHE A 1 107 ? -16.012 -4.347 -3.935 1 96.91 107 PHE A CA 1
ATOM 734 C C . PHE A 1 107 ? -16.739 -4.685 -5.231 1 96.91 107 PHE A C 1
ATOM 736 O O . PHE A 1 107 ? -16.456 -4.099 -6.278 1 96.91 107 PHE A O 1
ATOM 743 N N . GLY A 1 108 ? -17.684 -5.578 -5.17 1 94.34 108 GLY A N 1
ATOM 744 C CA . GLY A 1 108 ? -18.412 -6.003 -6.354 1 94.34 108 GLY A CA 1
ATOM 745 C C . GLY A 1 108 ? -19.277 -4.908 -6.949 1 94.34 108 GLY A C 1
ATOM 746 O O . GLY A 1 108 ? -19.718 -5.012 -8.096 1 94.34 108 GLY A O 1
ATOM 747 N N . ASP A 1 109 ? -19.467 -3.817 -6.165 1 94.72 109 ASP A N 1
ATOM 748 C CA . ASP A 1 109 ? -20.372 -2.756 -6.598 1 94.72 109 ASP A CA 1
ATOM 749 C C . ASP A 1 109 ? -19.61 -1.459 -6.862 1 94.72 109 ASP A C 1
ATOM 751 O O . ASP A 1 109 ? -20.205 -0.452 -7.251 1 94.72 109 ASP A O 1
ATOM 755 N N . LEU A 1 110 ? -18.381 -1.534 -6.689 1 95.19 110 LEU A N 1
ATOM 756 C CA . LEU A 1 110 ? -17.561 -0.343 -6.881 1 95.19 110 LEU A CA 1
ATOM 757 C C . LEU A 1 110 ? -17.495 0.04 -8.355 1 95.19 110 LEU A C 1
ATOM 759 O O . LEU A 1 110 ? -17.212 -0.804 -9.209 1 95.19 110 LEU A O 1
ATOM 763 N N . SER A 1 111 ? -17.76 1.307 -8.671 1 95.91 111 SER A N 1
ATOM 764 C CA . SER A 1 111 ? -17.621 1.766 -10.05 1 95.91 111 SER A CA 1
ATOM 765 C C . SER A 1 111 ? -16.17 2.101 -10.377 1 95.91 111 SER A C 1
ATOM 767 O O . SER A 1 111 ? -15.379 2.401 -9.479 1 95.91 111 SER A O 1
ATOM 769 N N . ASP A 1 112 ? -15.895 2.075 -11.622 1 95.24 112 ASP A N 1
ATOM 770 C CA . ASP A 1 112 ? -14.558 2.467 -12.058 1 95.24 112 ASP A CA 1
ATOM 771 C C . ASP A 1 112 ? -14.269 3.923 -11.7 1 95.24 112 ASP A C 1
ATOM 773 O O . ASP A 1 112 ? -13.131 4.276 -11.384 1 95.24 112 ASP A O 1
ATOM 777 N N . ASP A 1 113 ? -15.271 4.687 -11.777 1 95.61 113 ASP A N 1
ATOM 778 C CA . ASP A 1 113 ? -15.109 6.097 -11.434 1 95.61 113 ASP A CA 1
ATOM 779 C C . ASP A 1 113 ? -14.746 6.264 -9.96 1 95.61 113 ASP A C 1
ATOM 781 O O . ASP A 1 113 ? -13.895 7.086 -9.614 1 95.61 113 ASP A O 1
ATOM 785 N N . GLN A 1 114 ? -15.406 5.534 -9.092 1 95.73 114 GLN A N 1
ATOM 786 C CA . GLN A 1 114 ? -15.077 5.58 -7.672 1 95.73 114 GLN A CA 1
ATOM 787 C C . GLN A 1 114 ? -13.629 5.162 -7.429 1 95.73 114 GLN A C 1
ATOM 789 O O . GLN A 1 114 ? -12.916 5.797 -6.65 1 95.73 114 GLN A O 1
ATOM 794 N N . TRP A 1 115 ? -13.252 4.124 -8.13 1 97.29 115 TRP A N 1
ATOM 795 C CA . TRP A 1 115 ? -11.885 3.627 -8.006 1 97.29 115 TRP A CA 1
ATOM 796 C C . TRP A 1 115 ? -10.88 4.676 -8.468 1 97.29 115 TRP A C 1
ATOM 798 O O . TRP A 1 115 ? -9.962 5.034 -7.727 1 97.29 115 TRP A O 1
ATOM 808 N N . HIS A 1 116 ? -11.098 5.196 -9.624 1 96.37 116 HIS A N 1
ATOM 809 C CA . HIS A 1 116 ? -10.145 6.123 -10.224 1 96.37 116 HIS A CA 1
ATOM 810 C C . HIS A 1 116 ? -10.081 7.43 -9.441 1 96.37 116 HIS A C 1
ATOM 812 O O . HIS A 1 116 ? -9.006 8.013 -9.285 1 96.37 116 HIS A O 1
ATOM 818 N N . ARG A 1 117 ? -11.198 7.897 -9.042 1 95.43 117 ARG A N 1
ATOM 819 C CA . ARG A 1 117 ? -11.226 9.134 -8.268 1 95.43 117 ARG A CA 1
ATOM 820 C C . ARG A 1 117 ? -10.437 8.985 -6.971 1 95.43 117 ARG A C 1
ATOM 822 O O . ARG A 1 117 ? -9.659 9.87 -6.607 1 95.43 117 ARG A O 1
ATOM 829 N N . MET A 1 118 ? -10.633 7.886 -6.296 1 96.36 118 MET A N 1
ATOM 830 C CA . MET A 1 118 ? -9.902 7.618 -5.06 1 96.36 118 MET A CA 1
ATOM 831 C C . MET A 1 118 ? -8.398 7.602 -5.311 1 96.36 118 MET A C 1
ATOM 833 O O . MET A 1 118 ? -7.64 8.271 -4.607 1 96.36 118 MET A O 1
ATOM 837 N N . GLN A 1 119 ? -7.992 6.893 -6.34 1 97.29 119 GLN A N 1
ATOM 838 C CA . GLN A 1 119 ? -6.57 6.792 -6.648 1 97.29 119 GLN A CA 1
ATOM 839 C C . GLN A 1 119 ? -6.003 8.141 -7.078 1 97.29 119 GLN A C 1
ATOM 841 O O . GLN A 1 119 ? -4.907 8.522 -6.661 1 97.29 119 GLN A O 1
ATOM 846 N N . SER A 1 120 ? -6.706 8.838 -7.828 1 96.44 120 SER A N 1
ATOM 847 C CA . SER A 1 120 ? -6.239 10.1 -8.392 1 96.44 120 SER A CA 1
ATOM 848 C C . SER A 1 120 ? -6.029 11.147 -7.304 1 96.44 120 SER A C 1
ATOM 850 O O . SER A 1 120 ? -4.996 11.819 -7.272 1 96.44 120 SER A O 1
ATOM 852 N N . ILE A 1 121 ? -6.937 11.258 -6.434 1 95.25 121 ILE A N 1
ATOM 853 C CA . ILE A 1 121 ? -6.888 12.321 -5.437 1 95.25 121 ILE A CA 1
ATOM 854 C C . ILE A 1 121 ? -5.913 11.941 -4.324 1 95.25 121 ILE A C 1
ATOM 856 O O . ILE A 1 121 ? -5.145 12.78 -3.85 1 95.25 121 ILE A O 1
ATOM 860 N N . THR A 1 122 ? -5.928 10.696 -4 1 96.11 122 THR A N 1
ATOM 861 C CA . THR A 1 122 ? -5.173 10.277 -2.824 1 96.11 122 THR A CA 1
ATOM 862 C C . THR A 1 122 ? -3.756 9.862 -3.211 1 96.11 122 THR A C 1
ATOM 864 O O . THR A 1 122 ? -2.781 10.459 -2.75 1 96.11 122 THR A O 1
ATOM 867 N N . VAL A 1 123 ? -3.613 8.933 -4.116 1 97.98 123 VAL A N 1
ATOM 868 C CA . VAL A 1 123 ? -2.303 8.388 -4.455 1 97.98 123 VAL A CA 1
ATOM 869 C C . VAL A 1 123 ? -1.565 9.354 -5.38 1 97.98 123 VAL A C 1
ATOM 871 O O . VAL A 1 123 ? -0.464 9.809 -5.062 1 97.98 123 VAL A O 1
ATOM 874 N N . ASP A 1 124 ? -2.242 9.693 -6.484 1 98.11 124 ASP A N 1
ATOM 875 C CA . ASP A 1 124 ? -1.619 10.629 -7.415 1 98.11 124 ASP A CA 1
ATOM 876 C C . ASP A 1 124 ? -1.396 11.99 -6.758 1 98.11 124 ASP A C 1
ATOM 878 O O . ASP A 1 124 ? -0.371 12.635 -6.986 1 98.11 124 ASP A O 1
ATOM 882 N N . GLY A 1 125 ? -2.363 12.384 -6.017 1 98.29 125 GLY A N 1
ATOM 883 C CA . GLY A 1 125 ? -2.215 13.655 -5.326 1 98.29 125 GLY A CA 1
ATOM 884 C C . GLY A 1 125 ? -0.968 13.724 -4.466 1 98.29 125 GLY A C 1
ATOM 885 O O . GLY A 1 125 ? -0.223 14.706 -4.52 1 98.29 125 GLY A O 1
ATOM 886 N N . THR A 1 126 ? -0.723 12.699 -3.666 1 98.61 126 THR A N 1
ATOM 887 C CA . THR A 1 126 ? 0.462 12.634 -2.817 1 98.61 126 THR A CA 1
ATOM 888 C C . THR A 1 126 ? 1.732 12.606 -3.663 1 98.61 126 THR A C 1
ATOM 890 O O . THR A 1 126 ? 2.712 13.283 -3.345 1 98.61 126 THR A O 1
ATOM 893 N N . TYR A 1 127 ? 1.726 11.859 -4.728 1 98.53 127 TYR A N 1
ATOM 894 C CA . TYR A 1 127 ? 2.868 11.758 -5.629 1 98.53 127 TYR A CA 1
ATOM 895 C C . TYR A 1 127 ? 3.17 13.102 -6.281 1 98.53 127 TYR A C 1
ATOM 897 O O . TYR A 1 127 ? 4.302 13.588 -6.223 1 98.53 127 TYR A O 1
ATOM 905 N N . PHE A 1 128 ? 2.17 13.722 -6.879 1 98.62 128 PHE A N 1
ATOM 906 C CA . PHE A 1 128 ? 2.38 14.941 -7.652 1 98.62 128 PHE A CA 1
ATOM 907 C C . PHE A 1 128 ? 2.79 16.094 -6.743 1 98.62 128 PHE A C 1
ATOM 909 O O . PHE A 1 128 ? 3.657 16.894 -7.099 1 98.62 128 PHE A O 1
ATOM 916 N N . MET A 1 129 ? 2.212 16.146 -5.601 1 98.82 129 MET A N 1
ATOM 917 C CA . MET A 1 129 ? 2.59 17.198 -4.661 1 98.82 129 MET A CA 1
ATOM 918 C C . MET A 1 129 ? 4.034 17.026 -4.202 1 98.82 129 MET A C 1
ATOM 920 O O . MET A 1 129 ? 4.791 17.996 -4.144 1 98.82 129 MET A O 1
ATOM 924 N N . SER A 1 130 ? 4.386 15.801 -3.846 1 98.8 130 SER A N 1
ATOM 925 C CA . SER A 1 130 ? 5.758 15.526 -3.432 1 98.8 130 SER A CA 1
ATOM 926 C C . SER A 1 130 ? 6.745 15.826 -4.555 1 98.8 130 SER A C 1
ATOM 928 O O . SER A 1 130 ? 7.81 16.401 -4.315 1 98.8 130 SER A O 1
ATOM 930 N N . ARG A 1 131 ? 6.324 15.445 -5.746 1 98.16 131 ARG A N 1
ATOM 931 C CA . ARG A 1 131 ? 7.168 15.676 -6.914 1 98.16 131 ARG A CA 1
ATOM 932 C C . ARG A 1 131 ? 7.347 17.168 -7.173 1 98.16 131 ARG A C 1
ATOM 934 O O . ARG A 1 131 ? 8.421 17.605 -7.591 1 98.16 131 ARG A O 1
ATOM 941 N N . ALA A 1 132 ? 6.335 17.909 -7.011 1 98.53 132 ALA A N 1
ATOM 942 C CA . ALA A 1 132 ? 6.379 19.351 -7.238 1 98.53 132 ALA A CA 1
ATOM 943 C C . ALA A 1 132 ? 7.252 20.043 -6.196 1 98.53 132 ALA A C 1
ATOM 945 O O . ALA A 1 132 ? 7.944 21.017 -6.503 1 98.53 132 ALA A O 1
ATOM 946 N N . ALA A 1 133 ? 7.263 19.552 -4.973 1 98.72 133 ALA A N 1
ATOM 947 C CA . ALA A 1 133 ? 8.011 20.176 -3.885 1 98.72 133 ALA A CA 1
ATOM 948 C C . ALA A 1 133 ? 9.475 19.747 -3.909 1 98.72 133 ALA A C 1
ATOM 950 O O . ALA A 1 133 ? 10.341 20.44 -3.369 1 98.72 133 ALA A O 1
ATOM 951 N N . TRP A 1 134 ? 9.751 18.609 -4.511 1 98.45 134 TRP A N 1
ATOM 952 C CA . TRP A 1 134 ? 11.032 17.917 -4.408 1 98.45 134 TRP A CA 1
ATOM 953 C C . TRP A 1 134 ? 12.17 18.799 -4.91 1 98.45 134 TRP A C 1
ATOM 955 O O . TRP A 1 134 ? 13.185 18.96 -4.229 1 98.45 134 TRP A O 1
ATOM 965 N N . PRO A 1 135 ? 11.984 19.479 -6.087 1 97.86 135 PRO A N 1
ATOM 966 C CA . PRO A 1 135 ? 13.079 20.336 -6.547 1 97.86 135 PRO A CA 1
ATOM 967 C C . PRO A 1 135 ? 13.331 21.521 -5.617 1 97.86 135 PRO A C 1
ATOM 969 O O . PRO A 1 135 ? 14.471 21.974 -5.484 1 97.86 135 PRO A O 1
ATOM 972 N N . VAL A 1 136 ? 12.321 22.05 -5.008 1 98.46 136 VAL A N 1
ATOM 973 C CA . VAL A 1 136 ? 12.468 23.148 -4.058 1 98.46 136 VAL A CA 1
ATOM 974 C C . VAL A 1 136 ? 13.268 22.678 -2.845 1 98.46 136 VAL A C 1
ATOM 976 O O . VAL A 1 136 ? 14.217 23.343 -2.424 1 98.46 136 VAL A O 1
ATOM 979 N N . PHE A 1 137 ? 12.906 21.516 -2.307 1 98.53 137 PHE A N 1
ATOM 980 C CA . PHE A 1 137 ? 13.596 20.928 -1.164 1 98.53 137 PHE A CA 1
ATOM 981 C C . PHE A 1 137 ? 15.061 20.668 -1.492 1 98.53 137 PHE A C 1
ATOM 983 O O . PHE A 1 137 ? 15.945 20.963 -0.685 1 98.53 137 PHE A O 1
ATOM 990 N N . ARG A 1 138 ? 15.248 20.126 -2.66 1 97.49 138 ARG A N 1
ATOM 991 C CA . ARG A 1 138 ? 16.61 19.821 -3.085 1 97.49 138 ARG A CA 1
ATOM 992 C C . ARG A 1 138 ? 17.462 21.084 -3.145 1 97.49 138 ARG A C 1
ATOM 994 O O . ARG A 1 138 ? 18.597 21.097 -2.665 1 97.49 138 ARG A O 1
ATOM 1001 N N . ALA A 1 139 ? 16.933 22.089 -3.711 1 97.64 139 ALA A N 1
ATOM 1002 C CA . ALA A 1 139 ? 17.657 23.351 -3.843 1 97.64 139 ALA A CA 1
ATOM 1003 C C . ALA A 1 139 ? 17.957 23.956 -2.474 1 97.64 139 ALA A C 1
ATOM 1005 O O . ALA A 1 139 ? 19.009 24.568 -2.276 1 97.64 139 ALA A O 1
ATOM 1006 N N . GLN A 1 140 ? 17.075 23.737 -1.546 1 97.46 140 GLN A N 1
ATOM 1007 C CA . GLN A 1 140 ? 17.203 24.283 -0.199 1 97.46 140 GLN A CA 1
ATOM 1008 C C . GLN A 1 140 ? 18.11 23.41 0.664 1 97.46 140 GLN A C 1
ATOM 1010 O O . GLN A 1 140 ? 18.569 23.84 1.724 1 97.46 140 GLN A O 1
ATOM 1015 N N . GLY A 1 141 ? 18.28 22.15 0.298 1 97.14 141 GLY A N 1
ATOM 1016 C CA . GLY A 1 141 ? 19.033 21.184 1.083 1 97.14 141 GLY A CA 1
ATOM 1017 C C . GLY A 1 141 ? 18.287 20.705 2.314 1 97.14 141 GLY A C 1
ATOM 1018 O O . GLY A 1 141 ? 18.9 20.218 3.267 1 97.14 141 GLY A O 1
ATOM 1019 N N . ARG A 1 142 ? 17.002 20.95 2.347 1 96.89 142 ARG A N 1
ATOM 1020 C CA . ARG A 1 142 ? 16.146 20.528 3.451 1 96.89 142 ARG A CA 1
ATOM 1021 C C . ARG A 1 142 ? 14.681 20.503 3.029 1 96.89 142 ARG A C 1
ATOM 1023 O O . ARG A 1 142 ? 14.263 21.286 2.173 1 96.89 142 ARG A O 1
ATOM 1030 N N . GLY A 1 143 ? 13.904 19.714 3.595 1 98.25 143 GLY A N 1
ATOM 1031 C CA . GLY A 1 143 ? 12.468 19.599 3.394 1 98.25 143 GLY A CA 1
ATOM 1032 C C . GLY A 1 143 ? 11.836 18.501 4.228 1 98.25 143 GLY A C 1
ATOM 1033 O O . GLY A 1 143 ? 12.508 17.544 4.618 1 98.25 143 GLY A O 1
ATOM 1034 N N . VAL A 1 144 ? 10.598 18.691 4.58 1 98.8 144 VAL A N 1
ATOM 1035 C CA . VAL A 1 144 ? 9.869 17.697 5.36 1 98.8 144 VAL A CA 1
ATOM 1036 C C . VAL A 1 144 ? 8.528 17.399 4.694 1 98.8 144 VAL A C 1
ATOM 1038 O O . VAL A 1 144 ? 7.81 18.317 4.291 1 98.8 144 VAL A O 1
ATOM 1041 N N . ILE A 1 145 ? 8.219 16.141 4.525 1 98.88 145 ILE A N 1
ATOM 1042 C CA . ILE A 1 145 ? 6.917 15.699 4.039 1 98.88 145 ILE A CA 1
ATOM 1043 C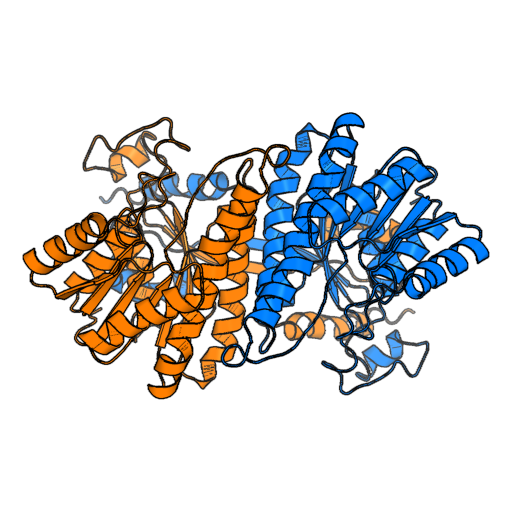 C . ILE A 1 145 ? 6.225 14.858 5.109 1 98.88 145 ILE A C 1
ATOM 1045 O O . ILE A 1 145 ? 6.83 13.948 5.68 1 98.88 145 ILE A O 1
ATOM 1049 N N . VAL A 1 146 ? 5.035 15.177 5.459 1 98.92 146 VAL A N 1
ATOM 1050 C CA . VAL A 1 146 ? 4.184 14.345 6.304 1 98.92 146 VAL A CA 1
ATOM 1051 C C . VAL A 1 146 ? 2.958 13.893 5.515 1 98.92 146 VAL A C 1
ATOM 1053 O O . VAL A 1 146 ? 2.121 14.715 5.131 1 98.92 146 VAL A O 1
ATOM 1056 N N . ASN A 1 147 ? 2.842 12.621 5.278 1 98.8 147 ASN A N 1
ATOM 1057 C CA . ASN A 1 147 ? 1.738 12.031 4.529 1 98.8 147 ASN A CA 1
ATOM 1058 C C . ASN A 1 147 ? 0.638 11.524 5.457 1 98.8 147 ASN A C 1
ATOM 1060 O O . ASN A 1 147 ? 0.886 11.259 6.634 1 98.8 147 ASN A O 1
ATOM 1064 N N . THR A 1 148 ? -0.551 11.435 4.923 1 97.86 148 THR A N 1
ATOM 1065 C CA . THR A 1 148 ? -1.678 10.869 5.657 1 97.86 148 THR A CA 1
ATOM 1066 C C . THR A 1 148 ? -2.083 9.52 5.07 1 97.86 148 THR A C 1
ATOM 1068 O O . THR A 1 148 ? -2.572 9.45 3.941 1 97.86 148 THR A O 1
ATOM 1071 N N . THR A 1 149 ? -1.8 8.534 5.8 1 96.17 149 THR A N 1
ATOM 1072 C CA . THR A 1 149 ? -2.287 7.202 5.456 1 96.17 149 THR A CA 1
ATOM 1073 C C . THR A 1 149 ? -3.436 6.794 6.373 1 96.17 149 THR A C 1
ATOM 1075 O O . THR A 1 149 ? -4.231 7.637 6.794 1 96.17 149 THR A O 1
ATOM 1078 N N . SER A 1 150 ? -3.68 5.464 6.546 1 90.31 150 SER A N 1
ATOM 1079 C CA . SER A 1 150 ? -4.792 5.007 7.373 1 90.31 150 SER A CA 1
ATOM 1080 C C . SER A 1 150 ? -4.58 3.571 7.841 1 90.31 150 SER A C 1
ATOM 1082 O O . SER A 1 150 ? -3.972 2.766 7.133 1 90.31 150 SER A O 1
ATOM 1084 N N . ASN A 1 151 ? -5.144 3.386 8.967 1 83.05 151 ASN A N 1
ATOM 1085 C CA . ASN A 1 151 ? -5.154 2.017 9.472 1 83.05 151 ASN A CA 1
ATOM 1086 C C . ASN A 1 151 ? -6.044 1.113 8.623 1 83.05 151 ASN A C 1
ATOM 1088 O O . ASN A 1 151 ? -5.881 -0.108 8.629 1 83.05 151 ASN A O 1
ATOM 1092 N N . ALA A 1 152 ? -6.963 1.695 8.026 1 76.6 152 ALA A N 1
ATOM 1093 C CA . ALA A 1 152 ? -7.857 0.931 7.16 1 76.6 152 ALA A CA 1
ATOM 1094 C C . ALA A 1 152 ? -7.078 0.224 6.055 1 76.6 152 ALA A C 1
ATOM 1096 O O . ALA A 1 152 ? -7.53 -0.791 5.519 1 76.6 152 ALA A O 1
ATOM 1097 N N . GLY A 1 153 ? -5.989 0.709 5.74 1 80.22 153 GLY A N 1
ATOM 1098 C CA . GLY A 1 153 ? -5.14 0.061 4.753 1 80.22 153 GLY A CA 1
ATOM 1099 C C . GLY A 1 153 ? -4.434 -1.17 5.289 1 80.22 153 GLY A C 1
ATOM 1100 O O . GLY A 1 153 ? -4.359 -2.195 4.609 1 80.22 153 GLY A O 1
ATOM 1101 N N . PHE A 1 154 ? -4.062 -1.106 6.522 1 85.72 154 PHE A N 1
ATOM 1102 C CA . PHE A 1 154 ? -3.214 -2.144 7.095 1 85.72 154 PHE A CA 1
ATOM 1103 C C . PHE A 1 154 ? -4.042 -3.358 7.5 1 85.72 154 PHE A C 1
ATOM 1105 O O . PHE A 1 154 ? -3.603 -4.498 7.335 1 85.72 154 PHE A O 1
ATOM 1112 N N . ALA A 1 155 ? -5.202 -3.073 7.993 1 85.15 155 ALA A N 1
ATOM 1113 C CA . ALA A 1 155 ? -6.038 -4.142 8.534 1 85.15 155 ALA A CA 1
ATOM 1114 C C . ALA A 1 155 ? -7.132 -4.537 7.545 1 85.15 155 ALA A C 1
ATOM 1116 O O . ALA A 1 155 ? -7.728 -5.61 7.665 1 85.15 155 ALA A O 1
ATOM 1117 N N . GLY A 1 156 ? -7.354 -3.666 6.605 1 85.43 156 GLY A N 1
ATOM 1118 C CA . GLY A 1 156 ? -8.493 -3.871 5.724 1 85.43 156 GLY A CA 1
ATOM 1119 C C . GLY A 1 156 ? -9.798 -3.364 6.309 1 85.43 156 GLY A C 1
ATOM 1120 O O . GLY A 1 156 ? -9.938 -3.258 7.529 1 85.43 156 GLY A O 1
ATOM 1121 N N . CYS A 1 157 ? -10.684 -3.012 5.471 1 85.1 157 CYS A N 1
ATOM 1122 C CA . CYS A 1 157 ? -12.003 -2.534 5.867 1 85.1 157 CYS A CA 1
ATOM 1123 C C . CYS A 1 157 ? -13.032 -2.803 4.775 1 85.1 157 CYS A C 1
ATOM 1125 O O . CYS A 1 157 ? -12.874 -2.347 3.641 1 85.1 157 CYS A O 1
ATOM 1127 N N . PRO A 1 158 ? -14.089 -3.526 5.131 1 88.54 158 PRO A N 1
ATOM 1128 C CA . PRO A 1 158 ? -15.132 -3.728 4.122 1 88.54 158 PRO A CA 1
ATOM 1129 C C . PRO A 1 158 ? -15.688 -2.415 3.577 1 88.54 158 PRO A C 1
ATOM 1131 O O . PRO A 1 158 ? -15.775 -1.426 4.309 1 88.54 158 PRO A O 1
ATOM 1134 N N . GLN A 1 159 ? -16.001 -2.404 2.312 1 92.15 159 GLN A N 1
ATOM 1135 C CA . GLN A 1 159 ? -16.614 -1.285 1.604 1 92.15 159 GLN A CA 1
ATOM 1136 C C . GLN A 1 159 ? -15.588 -0.197 1.302 1 92.15 159 GLN A C 1
ATOM 1138 O O . GLN A 1 159 ? -15.917 0.822 0.692 1 92.15 159 GLN A O 1
ATOM 1143 N N . LEU A 1 160 ? -14.363 -0.461 1.745 1 92.67 160 LEU A N 1
ATOM 1144 C CA . LEU A 1 160 ? -13.337 0.561 1.569 1 92.67 160 LEU A CA 1
ATOM 1145 C C . LEU A 1 160 ? -12.1 -0.021 0.892 1 92.67 160 LEU A C 1
ATOM 1147 O O . LEU A 1 160 ? -10.973 0.355 1.22 1 92.67 160 LEU A O 1
ATOM 1151 N N . SER A 1 161 ? -12.318 -0.967 0.007 1 95.56 161 SER A N 1
ATOM 1152 C CA . SER A 1 161 ? -11.188 -1.608 -0.659 1 95.56 161 SER A CA 1
ATOM 1153 C C . SER A 1 161 ? -10.369 -0.598 -1.455 1 95.56 161 SER A C 1
ATOM 1155 O O . SER A 1 161 ? -9.138 -0.643 -1.445 1 95.56 161 SER A O 1
ATOM 1157 N N . HIS A 1 162 ? -11.069 0.314 -2.15 1 96.62 162 HIS A N 1
ATOM 1158 C CA . HIS A 1 162 ? -10.371 1.342 -2.913 1 96.62 162 HIS A CA 1
ATOM 1159 C C . HIS A 1 162 ? -9.634 2.308 -1.991 1 96.62 162 HIS A C 1
ATOM 1161 O O . HIS A 1 162 ? -8.508 2.715 -2.283 1 96.62 162 HIS A O 1
ATOM 1167 N N . TYR A 1 163 ? -10.195 2.633 -0.892 1 94.42 163 TYR A N 1
ATOM 1168 C CA . TYR A 1 163 ? -9.595 3.517 0.101 1 94.42 163 TYR A CA 1
ATOM 1169 C C . TYR A 1 163 ? -8.383 2.862 0.754 1 94.42 163 TYR A C 1
ATOM 1171 O O . TYR A 1 163 ? -7.31 3.464 0.829 1 94.42 163 TYR A O 1
ATOM 1179 N N . GLY A 1 164 ? -8.596 1.629 1.239 1 94.29 164 GLY A N 1
ATOM 1180 C CA . GLY A 1 164 ? -7.494 0.899 1.846 1 94.29 164 GLY A CA 1
ATOM 1181 C C . GLY A 1 164 ? -6.311 0.72 0.913 1 94.29 164 GLY A C 1
ATOM 1182 O O . GLY A 1 164 ? -5.159 0.858 1.33 1 94.29 164 GLY A O 1
ATOM 1183 N N . THR A 1 165 ? -6.584 0.444 -0.329 1 97.08 165 THR A N 1
ATOM 1184 C CA . THR A 1 165 ? -5.551 0.326 -1.352 1 97.08 165 THR A CA 1
ATOM 1185 C C . THR A 1 165 ? -4.76 1.624 -1.475 1 97.08 165 THR A C 1
ATOM 1187 O O . THR A 1 165 ? -3.528 1.615 -1.42 1 97.08 165 THR A O 1
ATOM 1190 N N . ALA A 1 166 ? -5.435 2.688 -1.544 1 97.27 166 ALA A N 1
ATOM 1191 C CA . ALA A 1 166 ? -4.81 3.995 -1.725 1 97.27 166 ALA A CA 1
ATOM 1192 C C . ALA A 1 166 ? -3.952 4.365 -0.518 1 97.27 166 ALA A C 1
ATOM 1194 O O . ALA A 1 166 ? -2.832 4.858 -0.671 1 97.27 166 ALA A O 1
ATOM 1195 N N . LYS A 1 167 ? -4.465 4.153 0.564 1 96 167 LYS A N 1
ATOM 1196 C CA . LYS A 1 167 ? -3.793 4.592 1.784 1 96 167 LYS A CA 1
ATOM 1197 C C . LYS A 1 167 ? -2.541 3.761 2.05 1 96 167 LYS A C 1
ATOM 1199 O O . LYS A 1 167 ? -1.546 4.276 2.567 1 96 167 LYS A O 1
ATOM 1204 N N . LEU A 1 168 ? -2.531 2.519 1.717 1 95.92 168 LEU A N 1
ATOM 1205 C CA . LEU A 1 168 ? -1.311 1.732 1.865 1 95.92 168 LEU A CA 1
ATOM 1206 C C . LEU A 1 168 ? -0.302 2.086 0.778 1 95.92 168 LEU A C 1
ATOM 1208 O O . LEU A 1 168 ? 0.909 1.986 0.993 1 95.92 168 LEU A O 1
ATOM 1212 N N . ALA A 1 169 ? -0.825 2.454 -0.362 1 97.21 169 ALA A N 1
ATOM 1213 C CA . ALA A 1 169 ? 0.072 2.988 -1.383 1 97.21 169 ALA A CA 1
ATOM 1214 C C . ALA A 1 169 ? 0.901 4.146 -0.834 1 97.21 169 ALA A C 1
ATOM 1216 O O . ALA A 1 169 ? 2.107 4.225 -1.079 1 97.21 169 ALA A O 1
ATOM 1217 N N . ILE A 1 170 ? 0.29 4.959 -0.058 1 97.62 170 ILE A N 1
ATOM 1218 C CA . ILE A 1 170 ? 0.95 6.126 0.518 1 97.62 170 ILE A CA 1
ATOM 1219 C C . ILE A 1 170 ? 2.034 5.676 1.494 1 97.62 170 ILE A C 1
ATOM 1221 O O . ILE A 1 170 ? 3.099 6.293 1.577 1 97.62 170 ILE A O 1
ATOM 1225 N N . ALA A 1 171 ? 1.763 4.629 2.214 1 96.14 171 ALA A N 1
ATOM 1226 C CA . ALA A 1 171 ? 2.776 4.077 3.11 1 96.14 171 ALA A CA 1
ATOM 1227 C C . ALA A 1 171 ? 4.014 3.637 2.334 1 96.14 171 ALA A C 1
ATOM 1229 O O . ALA A 1 171 ? 5.143 3.917 2.743 1 96.14 171 ALA A O 1
ATOM 1230 N N . GLY A 1 172 ? 3.789 2.941 1.229 1 95.15 172 GLY A N 1
ATOM 1231 C CA . GLY A 1 172 ? 4.904 2.529 0.391 1 95.15 172 GLY A CA 1
ATOM 1232 C C . GLY A 1 172 ? 5.698 3.698 -0.161 1 95.15 172 GLY A C 1
ATOM 1233 O O . GLY A 1 172 ? 6.931 3.672 -0.164 1 95.15 172 GLY A O 1
ATOM 1234 N N . LEU A 1 173 ? 5 4.692 -0.598 1 97.16 173 LEU A N 1
ATOM 1235 C CA . LEU A 1 173 ? 5.653 5.892 -1.109 1 97.16 173 LEU A CA 1
ATOM 1236 C C . LEU A 1 173 ? 6.492 6.558 -0.024 1 97.16 173 LEU A C 1
ATOM 1238 O O . LEU A 1 173 ? 7.613 7.002 -0.286 1 97.16 173 LEU A O 1
ATOM 1242 N N . THR A 1 174 ? 5.99 6.585 1.157 1 97.23 174 THR A N 1
ATOM 1243 C CA . THR A 1 174 ? 6.667 7.191 2.299 1 97.23 174 THR A CA 1
ATOM 1244 C C . THR A 1 174 ? 8.016 6.521 2.545 1 97.23 174 THR A C 1
ATOM 1246 O O . THR A 1 174 ? 9.035 7.2 2.683 1 97.23 174 THR A O 1
ATOM 1249 N N . LYS A 1 175 ? 7.995 5.256 2.571 1 95.27 175 LYS A N 1
ATOM 1250 C CA . LYS A 1 175 ? 9.208 4.49 2.84 1 95.27 175 LYS A CA 1
ATOM 1251 C C . LYS A 1 175 ? 10.272 4.755 1.779 1 95.27 175 LYS A C 1
ATOM 1253 O O . LYS A 1 175 ? 11.444 4.958 2.104 1 95.27 175 LYS A O 1
ATOM 1258 N N . SER A 1 176 ? 9.9 4.767 0.566 1 94.85 176 SER A N 1
ATOM 1259 C CA . SER A 1 176 ? 10.844 4.943 -0.533 1 94.85 176 SER A CA 1
ATOM 1260 C C . SER A 1 176 ? 11.389 6.367 -0.571 1 94.85 176 SER A C 1
ATOM 1262 O O . SER A 1 176 ? 12.587 6.573 -0.772 1 94.85 176 SER A O 1
ATOM 1264 N N . LEU A 1 177 ? 10.521 7.323 -0.383 1 97.04 177 LEU A N 1
ATOM 1265 C CA . LEU A 1 177 ? 10.955 8.715 -0.439 1 97.04 177 LEU A CA 1
ATOM 1266 C C . LEU A 1 177 ? 11.9 9.036 0.714 1 97.04 177 LEU A C 1
ATOM 1268 O O . LEU A 1 177 ? 12.819 9.844 0.562 1 97.04 177 LEU A O 1
ATOM 1272 N N . ALA A 1 178 ? 11.623 8.46 1.852 1 96.58 178 ALA A N 1
ATOM 1273 C CA . ALA A 1 178 ? 12.509 8.678 2.992 1 96.58 178 ALA A CA 1
ATOM 1274 C C . ALA A 1 178 ? 13.936 8.245 2.669 1 96.58 178 ALA A C 1
ATOM 1276 O O . ALA A 1 178 ? 14.895 8.941 3.01 1 96.58 178 ALA A O 1
ATOM 1277 N N . LEU A 1 179 ? 14.075 7.161 2.005 1 94.18 179 LEU A N 1
ATOM 1278 C CA . LEU A 1 179 ? 15.393 6.65 1.646 1 94.18 179 LEU A CA 1
ATOM 1279 C C . LEU A 1 179 ? 16.065 7.555 0.619 1 94.18 179 LEU A C 1
ATOM 1281 O O . LEU A 1 179 ? 17.239 7.904 0.766 1 94.18 179 LEU A O 1
ATOM 1285 N N . GLU A 1 180 ? 15.359 7.977 -0.336 1 94.75 180 GLU A N 1
ATOM 1286 C CA . GLU A 1 180 ? 15.933 8.807 -1.391 1 94.75 180 GLU A CA 1
ATOM 1287 C C . GLU A 1 180 ? 16.186 10.229 -0.898 1 94.75 180 GLU A C 1
ATOM 1289 O O . GLU A 1 180 ? 17.055 10.928 -1.424 1 94.75 180 GLU A O 1
ATOM 1294 N N . GLY A 1 181 ? 15.401 10.601 0.075 1 96.5 181 GLY A N 1
ATOM 1295 C CA . GLY A 1 181 ? 15.51 11.96 0.582 1 96.5 181 GLY A CA 1
ATOM 1296 C C . GLY A 1 181 ? 16.636 12.135 1.582 1 96.5 181 GLY A C 1
ATOM 1297 O O . GLY A 1 181 ? 17.033 13.261 1.888 1 96.5 181 GLY A O 1
ATOM 1298 N N . GLU A 1 182 ? 17.15 11.061 2.039 1 94.93 182 GLU A N 1
ATOM 1299 C CA . GLU A 1 182 ? 18.106 11.104 3.141 1 94.93 182 GLU A CA 1
ATOM 1300 C C . GLU A 1 182 ? 19.305 11.984 2.798 1 94.93 182 GLU A C 1
ATOM 1302 O O . GLU A 1 182 ? 19.633 12.912 3.54 1 94.93 182 GLU A O 1
ATOM 1307 N N . GLU A 1 183 ? 19.893 11.777 1.668 1 93.92 183 GLU A N 1
ATOM 1308 C CA . GLU A 1 183 ? 21.102 12.512 1.307 1 93.92 183 GLU A CA 1
ATOM 1309 C C . GLU A 1 183 ? 20.775 13.943 0.891 1 93.92 183 GLU A C 1
ATOM 1311 O O . GLU A 1 183 ? 21.672 14.779 0.766 1 93.92 183 GLU A O 1
ATOM 1316 N N . LEU A 1 184 ? 19.514 14.19 0.7 1 96.03 184 LEU A N 1
ATOM 1317 C CA . LEU A 1 184 ? 19.087 15.514 0.262 1 96.03 184 LEU A CA 1
ATOM 1318 C C . LEU A 1 184 ? 18.615 16.353 1.445 1 96.03 184 LEU A C 1
ATOM 1320 O O . LEU A 1 184 ? 18.194 17.498 1.27 1 96.03 184 LEU A O 1
ATOM 1324 N N . GLY A 1 185 ? 18.655 15.717 2.657 1 96.99 185 GLY A N 1
ATOM 1325 C CA . GLY A 1 185 ? 18.148 16.416 3.827 1 96.99 185 GLY A CA 1
ATOM 1326 C C . GLY A 1 185 ? 16.633 16.468 3.881 1 96.99 185 GLY A C 1
ATOM 1327 O O . GLY A 1 185 ? 16.06 17.333 4.547 1 96.99 185 GLY A O 1
ATOM 1328 N N . ILE A 1 186 ? 15.995 15.623 3.098 1 98.05 186 ILE A N 1
ATOM 1329 C CA . ILE A 1 186 ? 14.537 15.57 3.058 1 98.05 186 ILE A CA 1
ATOM 1330 C C . ILE A 1 186 ? 14.039 14.42 3.931 1 98.05 186 ILE A C 1
ATOM 1332 O O . ILE A 1 186 ? 14.455 13.272 3.754 1 98.05 186 ILE A O 1
ATOM 1336 N N . ARG A 1 187 ? 13.16 14.689 4.92 1 98.54 187 ARG A N 1
ATOM 1337 C CA . ARG A 1 187 ? 12.536 13.679 5.769 1 98.54 187 ARG A CA 1
ATOM 1338 C C . ARG A 1 187 ? 11.087 13.438 5.357 1 98.54 187 ARG A C 1
ATOM 1340 O O . ARG A 1 187 ? 10.371 14.379 5.009 1 98.54 187 ARG A O 1
ATOM 1347 N N . VAL A 1 188 ? 10.707 12.203 5.337 1 98.43 188 VAL A N 1
ATOM 1348 C CA . VAL A 1 188 ? 9.354 11.827 4.942 1 98.43 188 VAL A CA 1
ATOM 1349 C C . VAL A 1 188 ? 8.775 10.842 5.955 1 98.43 188 VAL A C 1
ATOM 1351 O O . VAL A 1 188 ? 9.376 9.802 6.233 1 98.43 188 VAL A O 1
ATOM 1354 N N . ASN A 1 189 ? 7.656 11.179 6.567 1 98.59 189 ASN A N 1
ATOM 1355 C CA . ASN A 1 189 ? 6.911 10.322 7.483 1 98.59 189 ASN A CA 1
ATOM 1356 C C . ASN A 1 189 ? 5.418 10.327 7.167 1 98.59 189 ASN A C 1
ATOM 1358 O O . ASN A 1 189 ? 4.968 11.066 6.29 1 98.59 189 ASN A O 1
ATOM 1362 N N . ALA A 1 190 ? 4.702 9.433 7.807 1 98.36 190 ALA A N 1
ATOM 1363 C CA . ALA A 1 190 ? 3.254 9.389 7.618 1 98.36 190 ALA A CA 1
ATOM 1364 C C . ALA A 1 190 ? 2.533 9.192 8.948 1 98.36 190 ALA A C 1
ATOM 1366 O O . ALA A 1 190 ? 3.11 8.666 9.903 1 98.36 190 ALA A O 1
ATOM 1367 N N . ILE A 1 191 ? 1.308 9.635 8.964 1 98.32 191 ILE A N 1
ATOM 1368 C CA . ILE A 1 191 ? 0.436 9.338 10.095 1 98.32 191 ILE A CA 1
ATOM 1369 C C . ILE A 1 191 ? -0.769 8.529 9.619 1 98.32 191 ILE A C 1
ATOM 1371 O O . ILE A 1 191 ? -1.191 8.652 8.467 1 98.32 191 ILE A O 1
ATOM 1375 N N . ALA A 1 192 ? -1.237 7.706 10.417 1 96.49 192 ALA A N 1
ATOM 1376 C CA . ALA A 1 192 ? -2.515 7.01 10.296 1 96.49 192 ALA A CA 1
ATOM 1377 C C . ALA A 1 192 ? -3.505 7.49 11.354 1 96.49 192 ALA A C 1
ATOM 1379 O O . ALA A 1 192 ? -3.656 6.86 12.403 1 96.49 192 ALA A O 1
ATOM 1380 N N . PRO A 1 193 ? -4.253 8.459 11.016 1 95.37 193 PRO A N 1
ATOM 1381 C CA . PRO A 1 193 ? -5.087 9.11 12.029 1 95.37 193 PRO A CA 1
ATOM 1382 C C . PRO A 1 193 ? -6.472 8.478 12.149 1 95.37 193 PRO A C 1
ATOM 1384 O O . PRO A 1 193 ? -6.985 7.918 11.177 1 95.37 193 PRO A O 1
ATOM 1387 N N . MET A 1 194 ? -7.049 8.573 13.3 1 90.58 194 MET A N 1
ATOM 1388 C CA . MET A 1 194 ? -8.456 8.3 13.577 1 90.58 194 MET A CA 1
ATOM 1389 C C . MET A 1 194 ? -9.077 9.424 14.399 1 90.58 194 MET A C 1
ATOM 1391 O O . MET A 1 194 ? -8.676 9.66 15.54 1 90.58 194 MET A O 1
ATOM 1395 N N . ALA A 1 195 ? -9.899 10.029 13.801 1 88.32 195 ALA A N 1
ATOM 1396 C CA . ALA A 1 195 ? -10.579 11.153 14.439 1 88.32 195 ALA A CA 1
ATOM 1397 C C . ALA A 1 195 ? -11.984 11.338 13.871 1 88.32 195 ALA A C 1
ATOM 1399 O O . ALA A 1 195 ? -12.274 10.892 12.758 1 88.32 195 ALA A O 1
ATOM 1400 N N . ILE A 1 196 ? -12.762 11.868 14.658 1 82.15 196 ILE A N 1
ATOM 1401 C CA . ILE A 1 196 ? -14.097 12.226 14.19 1 82.15 196 ILE A CA 1
ATOM 1402 C C . ILE A 1 196 ? -14.011 13.443 13.27 1 82.15 196 ILE A C 1
ATOM 1404 O O . ILE A 1 196 ? -13.453 14.476 13.647 1 82.15 196 ILE A O 1
ATOM 1408 N N . THR A 1 197 ? -14.352 13.1 12.112 1 68.57 197 THR A N 1
ATOM 1409 C CA . THR A 1 197 ? -14.482 14.176 11.136 1 68.57 197 THR A CA 1
ATOM 1410 C C . THR A 1 197 ? -15.853 14.137 10.467 1 68.57 197 THR A C 1
ATOM 1412 O O . THR A 1 197 ? -16.635 13.212 10.696 1 68.57 197 THR A O 1
ATOM 1415 N N . ARG A 1 198 ? -16.199 15.277 9.855 1 59.34 198 ARG A N 1
ATOM 1416 C CA . ARG A 1 198 ? -17.441 15.248 9.09 1 59.34 198 ARG A CA 1
ATOM 1417 C C . ARG A 1 198 ? -17.505 14.013 8.197 1 59.34 198 ARG A C 1
ATOM 1419 O O . ARG A 1 198 ? -18.563 13.395 8.058 1 59.34 198 ARG A O 1
ATOM 1426 N N . MET A 1 199 ? -16.34 13.664 7.76 1 52.6 199 MET A N 1
ATOM 1427 C CA . MET A 1 199 ? -16.256 12.561 6.807 1 52.6 199 MET A CA 1
ATOM 1428 C C . MET A 1 199 ? -16.777 11.268 7.424 1 52.6 199 MET A C 1
ATOM 1430 O O . MET A 1 199 ? -17.438 10.475 6.751 1 52.6 199 MET A O 1
ATOM 1434 N N . ASN A 1 200 ? -16.341 10.962 8.611 1 59.01 200 ASN A N 1
ATOM 1435 C CA . ASN A 1 200 ? -16.611 9.643 9.173 1 59.01 200 ASN A CA 1
ATOM 1436 C C . ASN A 1 200 ? -17.842 9.659 10.075 1 59.01 200 ASN A C 1
ATOM 1438 O O . ASN A 1 200 ? -18.257 8.616 10.585 1 59.01 200 ASN A O 1
ATOM 1442 N N . ARG A 1 201 ? -18.272 10.898 10.448 1 55.7 201 ARG A N 1
ATOM 1443 C CA . ARG A 1 201 ? -19.4 10.972 11.371 1 55.7 201 ARG A CA 1
ATOM 1444 C C . ARG A 1 201 ? -20.594 10.184 10.84 1 55.7 201 ARG A C 1
ATOM 1446 O O . ARG A 1 201 ? -21.231 9.437 11.585 1 55.7 201 ARG A O 1
ATOM 1453 N N . ASP A 1 202 ? -20.773 10.398 9.563 1 51.99 202 ASP A N 1
ATOM 1454 C CA . ASP A 1 202 ? -21.989 9.785 9.038 1 51.99 202 ASP A CA 1
ATOM 1455 C C . ASP A 1 202 ? -21.794 8.289 8.806 1 51.99 202 ASP A C 1
ATOM 1457 O O . ASP A 1 202 ? -22.712 7.496 9.027 1 51.99 202 ASP A O 1
ATOM 1461 N N . ALA A 1 203 ? -20.596 8.024 8.384 1 50.6 203 ALA A N 1
ATOM 1462 C CA . ALA A 1 203 ? -20.43 6.648 7.924 1 50.6 203 ALA A CA 1
ATOM 1463 C C . ALA A 1 203 ? -20.227 5.697 9.1 1 50.6 203 ALA A C 1
ATOM 1465 O O . ALA A 1 203 ? -20.733 4.572 9.091 1 50.6 203 ALA A O 1
ATOM 1466 N N . PHE A 1 204 ? -19.475 6.181 9.985 1 51.72 204 PHE A N 1
ATOM 1467 C CA . PHE A 1 204 ? -19.051 5.235 11.011 1 51.72 204 PHE A CA 1
ATOM 1468 C C . PHE A 1 204 ? -19.909 5.373 12.263 1 51.72 204 PHE A C 1
ATOM 1470 O O . PHE A 1 204 ? -20.001 4.441 13.064 1 51.72 204 PHE A O 1
ATOM 1477 N N . PHE A 1 205 ? -20.532 6.518 12.387 1 53.16 205 PHE A N 1
ATOM 1478 C CA . PHE A 1 205 ? -20.953 6.627 13.779 1 53.16 205 PHE A CA 1
ATOM 1479 C C . PHE A 1 205 ? -22.384 7.142 13.873 1 53.16 205 PHE A C 1
ATOM 1481 O O . PHE A 1 205 ? -22.754 7.789 14.855 1 53.16 205 PHE A O 1
ATOM 1488 N N . SER A 1 206 ? -23.126 6.605 12.936 1 50.52 206 SER A N 1
ATOM 1489 C CA . SER A 1 206 ? -24.565 6.839 13.003 1 50.52 206 SER A CA 1
ATOM 1490 C C . SER A 1 206 ? -24.874 8.307 13.279 1 50.52 206 SER A C 1
ATOM 1492 O O . SER A 1 206 ? -25.822 8.622 14.001 1 50.52 206 SER A O 1
ATOM 1494 N N . GLY A 1 207 ? -23.904 9.263 12.787 1 52.12 207 GLY A N 1
ATOM 1495 C CA . GLY A 1 207 ? -24.228 10.678 12.88 1 52.12 207 GLY A CA 1
ATOM 1496 C C . GLY A 1 207 ? -23.938 11.268 14.247 1 52.12 207 GLY A C 1
ATOM 1497 O O . GLY A 1 207 ? -24.312 12.409 14.528 1 52.12 207 GLY A O 1
ATOM 1498 N N . ALA A 1 208 ? -23.355 10.475 15.142 1 51.69 208 ALA A N 1
ATOM 1499 C CA . ALA A 1 208 ? -23.225 11.009 16.495 1 51.69 208 ALA A CA 1
ATOM 1500 C C . ALA A 1 208 ? -22.319 12.237 16.515 1 51.69 208 ALA A C 1
ATOM 1502 O O . ALA A 1 208 ? -21.182 12.185 16.041 1 51.69 208 ALA A O 1
ATOM 1503 N N . GLU A 1 209 ? -22.907 13.396 16.373 1 53.93 209 GLU A N 1
ATOM 1504 C CA . GLU A 1 209 ? -22.205 14.668 16.51 1 53.93 209 GLU A CA 1
ATOM 1505 C C . GLU A 1 209 ? -21.726 14.883 17.944 1 53.93 209 GLU A C 1
ATOM 1507 O O . GLU A 1 209 ? -22.33 14.37 18.888 1 53.93 209 GLU A O 1
ATOM 1512 N N . ARG A 1 210 ? -20.45 15.398 18.014 1 59.67 210 ARG A N 1
ATOM 1513 C CA . ARG A 1 210 ? -19.979 15.834 19.325 1 59.67 210 ARG A CA 1
ATOM 1514 C C . ARG A 1 210 ? -21.012 16.722 20.011 1 59.67 210 ARG A C 1
ATOM 1516 O O . ARG A 1 210 ? -21.483 17.7 19.427 1 59.67 210 ARG A O 1
ATOM 1523 N N . GLU A 1 211 ? -21.571 16.161 21.012 1 56.68 211 GLU A N 1
ATOM 1524 C CA . GLU A 1 211 ? -22.575 16.926 21.745 1 56.68 211 GLU A CA 1
ATOM 1525 C C . GLU A 1 211 ? -21.922 17.894 22.727 1 56.68 211 GLU A C 1
ATOM 1527 O O . GLU A 1 211 ? -22.538 18.88 23.138 1 56.68 211 GLU A O 1
ATOM 1532 N N . SER A 1 212 ? -20.678 17.434 23.108 1 65.49 212 SER A N 1
ATOM 1533 C CA . SER A 1 212 ? -20.078 18.238 24.167 1 65.49 212 SER A CA 1
ATOM 1534 C C . SER A 1 212 ? -18.6 18.497 23.896 1 65.49 212 SER A C 1
ATOM 1536 O O . SER A 1 212 ? -17.998 17.848 23.037 1 65.49 212 SER A O 1
ATOM 1538 N N . GLU A 1 213 ? -18.042 19.537 24.593 1 77.34 213 GLU A N 1
ATOM 1539 C CA . GLU A 1 213 ? -16.62 19.868 24.563 1 77.34 213 GLU A CA 1
ATOM 1540 C C . GLU A 1 213 ? -15.792 18.81 25.288 1 77.34 213 GLU A C 1
ATOM 1542 O O . GLU A 1 213 ? -14.577 18.729 25.1 1 77.34 213 GLU A O 1
ATOM 1547 N N . ASP A 1 214 ? -16.485 17.986 25.998 1 87.07 214 ASP A N 1
ATOM 1548 C CA . ASP A 1 214 ? -15.787 16.959 26.765 1 87.07 214 ASP A CA 1
ATOM 1549 C C . ASP A 1 214 ? -15.707 15.649 25.984 1 87.07 214 ASP A C 1
ATOM 1551 O O . ASP A 1 214 ? -16.306 14.647 26.379 1 87.07 214 ASP A O 1
ATOM 1555 N N . TRP A 1 215 ? -14.921 15.681 24.985 1 88.17 215 TRP A N 1
ATOM 1556 C CA . TRP A 1 215 ? -14.801 14.497 24.142 1 88.17 215 TRP A CA 1
ATOM 1557 C C . TRP A 1 215 ? -14.175 13.34 24.913 1 88.17 215 TRP A C 1
ATOM 1559 O O . TRP A 1 215 ? -14.474 12.174 24.647 1 88.17 215 TRP A O 1
ATOM 1569 N N . GLN A 1 216 ? -13.337 13.639 25.902 1 90.68 216 GLN A N 1
ATOM 1570 C CA . GLN A 1 216 ? -12.718 12.593 26.709 1 90.68 216 GLN A CA 1
ATOM 1571 C C . GLN A 1 216 ? -13.763 11.84 27.529 1 90.68 216 GLN A C 1
ATOM 1573 O O . GLN A 1 216 ? -13.729 10.611 27.608 1 90.68 216 GLN A O 1
ATOM 1578 N N . GLY A 1 217 ? -14.643 12.666 28.146 1 87.6 217 GLY A N 1
ATOM 1579 C CA . GLY A 1 217 ? -15.736 12.048 28.878 1 87.6 217 GLY A CA 1
ATOM 1580 C C . GLY A 1 217 ? -16.651 11.219 27.997 1 87.6 217 GLY A C 1
ATOM 1581 O O . GLY A 1 217 ? -17.088 10.136 28.393 1 87.6 217 GLY A O 1
ATOM 1582 N N . GLU A 1 218 ? -16.874 11.707 26.792 1 86.31 218 GLU A N 1
ATOM 1583 C CA . GLU A 1 218 ? -17.733 11.002 25.844 1 86.31 218 GLU A CA 1
ATOM 1584 C C . GLU A 1 218 ? -17.094 9.694 2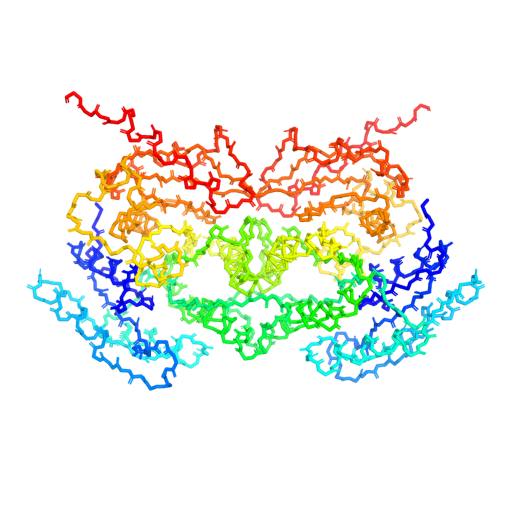5.388 1 86.31 218 GLU A C 1
ATOM 1586 O O . GLU A 1 218 ? -17.79 8.698 25.176 1 86.31 218 GLU A O 1
ATOM 1591 N N . LEU A 1 219 ? -15.849 9.74 25.258 1 87.29 219 LEU A N 1
ATOM 1592 C CA . LEU A 1 219 ? -15.126 8.533 24.874 1 87.29 219 LEU A CA 1
ATOM 1593 C C . LEU A 1 219 ? -15.147 7.505 26.001 1 87.29 219 LEU A C 1
ATOM 1595 O O . LEU A 1 219 ? -15.403 6.323 25.764 1 87.29 219 LEU A O 1
ATOM 1599 N N . ARG A 1 220 ? -14.99 7.921 27.181 1 87.13 220 ARG A N 1
ATOM 1600 C CA . ARG A 1 220 ? -15.011 7.043 28.346 1 87.13 220 ARG A CA 1
ATOM 1601 C C . ARG A 1 220 ? -16.371 6.369 28.5 1 87.13 220 ARG A C 1
ATOM 1603 O O . ARG A 1 220 ? -16.451 5.205 28.896 1 87.13 220 ARG A O 1
ATOM 1610 N N . SER A 1 221 ? -17.38 7.116 28.187 1 84.95 221 SER A N 1
ATOM 1611 C CA . SER A 1 221 ? -18.733 6.602 28.373 1 84.95 221 SER A CA 1
ATOM 1612 C C . SER A 1 221 ? -19.188 5.793 27.163 1 84.95 221 SER A C 1
ATOM 1614 O O . SER A 1 221 ? -20.29 5.24 27.158 1 84.95 221 SER A O 1
ATOM 1616 N N . GLY A 1 222 ? -18.316 5.81 26.145 1 81.32 222 GLY A N 1
ATOM 1617 C CA . GLY A 1 222 ? -18.632 5.02 24.965 1 81.32 222 GLY A CA 1
ATOM 1618 C C . GLY A 1 222 ? -19.553 5.737 23.996 1 81.32 222 GLY A C 1
ATOM 1619 O O . GLY A 1 222 ? -20.099 5.121 23.079 1 81.32 222 GLY A O 1
ATOM 1620 N N . LYS A 1 223 ? -19.774 7.027 24.145 1 81.62 223 LYS A N 1
ATOM 1621 C CA . LYS A 1 223 ? -20.658 7.804 23.28 1 81.62 223 LYS A CA 1
ATOM 1622 C C . LYS A 1 223 ? -20.017 8.048 21.917 1 81.62 223 LYS A C 1
ATOM 1624 O O . LYS A 1 223 ? -20.718 8.178 20.911 1 81.62 223 LYS A O 1
ATOM 1629 N N . ILE A 1 224 ? -18.656 8.269 21.943 1 84.14 224 ILE A N 1
ATOM 1630 C CA . ILE A 1 224 ? -17.911 8.432 20.699 1 84.14 224 ILE A CA 1
ATOM 1631 C C . ILE A 1 224 ? -16.762 7.427 20.651 1 84.14 224 ILE A C 1
ATOM 1633 O O . ILE A 1 224 ? -16.232 7.029 21.691 1 84.14 224 ILE A O 1
ATOM 1637 N N . PRO A 1 225 ? -16.379 7.057 19.495 1 83.71 225 PRO A N 1
ATOM 1638 C CA . PRO A 1 225 ? -15.351 6.02 19.38 1 83.71 225 PRO A CA 1
ATOM 1639 C C . PRO A 1 225 ? -13.934 6.589 19.386 1 83.71 225 PRO A C 1
ATOM 1641 O O . PRO A 1 225 ? -12.97 5.854 19.615 1 83.71 225 PRO A O 1
ATOM 1644 N N . MET A 1 226 ? -13.835 7.86 19.114 1 89.53 226 MET A N 1
ATOM 1645 C CA . MET A 1 226 ? -12.52 8.49 19.02 1 89.53 226 MET A CA 1
ATOM 1646 C C . MET A 1 226 ? -12.615 9.989 19.283 1 89.53 226 MET A C 1
ATOM 1648 O O . MET A 1 226 ? -13.712 10.549 19.32 1 89.53 226 MET A O 1
ATOM 1652 N N . GLY A 1 227 ? -11.515 10.63 19.49 1 89.69 227 GLY A N 1
ATOM 1653 C CA . GLY A 1 227 ? -11.446 12.048 19.805 1 89.69 227 GLY A CA 1
ATOM 1654 C C . GLY A 1 227 ? -11.53 12.936 18.579 1 89.69 227 GLY A C 1
ATOM 1655 O O . GLY A 1 227 ? -11.676 12.444 17.458 1 89.69 227 GLY A O 1
ATOM 1656 N N . PRO A 1 228 ? -11.47 14.202 18.793 1 91.29 228 PRO A N 1
ATOM 1657 C CA . PRO A 1 228 ? -11.577 15.177 17.706 1 91.29 228 PRO A CA 1
ATOM 1658 C C . PRO A 1 228 ? -10.297 15.284 16.88 1 91.29 228 PRO A C 1
ATOM 1660 O O . PRO A 1 228 ? -9.259 14.744 17.271 1 91.29 228 PRO A O 1
ATOM 1663 N N . ALA A 1 229 ? -10.368 16.01 15.75 1 91.91 229 ALA A N 1
ATOM 1664 C CA . ALA A 1 229 ? -9.26 16.178 14.814 1 91.91 229 ALA A CA 1
ATOM 1665 C C . ALA A 1 229 ? -8.094 16.911 15.471 1 91.91 229 ALA A C 1
ATOM 1667 O O . ALA A 1 229 ? -6.931 16.657 15.148 1 91.91 229 ALA A O 1
ATOM 1668 N N . GLU A 1 230 ? -8.359 17.765 16.424 1 94.01 230 GLU A N 1
ATOM 1669 C CA . GLU A 1 230 ? -7.349 18.617 17.046 1 94.01 230 GLU A CA 1
ATOM 1670 C C . GLU A 1 230 ? -6.294 17.784 17.769 1 94.01 230 GLU A C 1
ATOM 1672 O O . GLU A 1 230 ? -5.129 18.18 17.846 1 94.01 230 GLU A O 1
ATOM 1677 N N . ILE A 1 231 ? -6.673 16.573 18.264 1 94.75 231 ILE A N 1
ATOM 1678 C CA . ILE A 1 231 ? -5.776 15.763 19.082 1 94.75 231 ILE A CA 1
ATOM 1679 C C . ILE A 1 231 ? -4.826 14.977 18.181 1 94.75 231 ILE A C 1
ATOM 1681 O O . ILE A 1 231 ? -3.834 14.417 18.653 1 94.75 231 ILE A O 1
ATOM 1685 N N . VAL A 1 232 ? -5.026 15.073 16.868 1 96.69 232 VAL A N 1
ATOM 1686 C CA . VAL A 1 232 ? -4.19 14.374 15.897 1 96.69 232 VAL A CA 1
ATOM 1687 C C . VAL A 1 232 ? -3.044 15.28 15.454 1 96.69 232 VAL A C 1
ATOM 1689 O O . VAL A 1 232 ? -1.929 14.81 15.217 1 96.69 232 VAL A O 1
ATOM 1692 N N . SER A 1 233 ? -3.203 16.568 15.379 1 98 233 SER A N 1
ATOM 1693 C CA . SER A 1 233 ? -2.329 17.539 14.729 1 98 233 SER A CA 1
ATOM 1694 C C . SER A 1 233 ? -0.98 17.629 15.436 1 98 233 SER A C 1
ATOM 1696 O O . SER A 1 233 ? 0.048 17.854 14.795 1 98 233 SER A O 1
ATOM 1698 N N . PRO A 1 234 ? -0.93 17.428 16.804 1 98.53 234 PRO A N 1
ATOM 1699 C CA . PRO A 1 234 ? 0.383 17.468 17.451 1 98.53 234 PRO A CA 1
ATOM 1700 C C . PRO A 1 234 ? 1.369 16.47 16.847 1 98.53 234 PRO A C 1
ATOM 1702 O O . PRO A 1 234 ? 2.57 16.746 16.783 1 98.53 234 PRO A O 1
ATOM 1705 N N . THR A 1 235 ? 0.903 15.359 16.418 1 98.68 235 THR A N 1
ATOM 1706 C CA . THR A 1 235 ? 1.779 14.37 15.802 1 98.68 235 THR A CA 1
ATOM 1707 C C . THR A 1 235 ? 2.358 14.899 14.493 1 98.68 235 THR A C 1
ATOM 1709 O O . THR A 1 235 ? 3.54 14.702 14.206 1 98.68 235 THR A O 1
ATOM 1712 N N . VAL A 1 236 ? 1.548 15.585 13.702 1 98.82 236 VAL A N 1
ATOM 1713 C CA . VAL A 1 236 ? 1.997 16.166 12.441 1 98.82 236 VAL A CA 1
ATOM 1714 C C . VAL A 1 236 ? 3.044 17.244 12.713 1 98.82 236 VAL A C 1
ATOM 1716 O O . VAL A 1 236 ? 4.085 17.287 12.053 1 98.82 236 VAL A O 1
ATOM 1719 N N . LEU A 1 237 ? 2.798 18.09 13.687 1 98.85 237 LEU A N 1
ATOM 1720 C CA . LEU A 1 237 ? 3.736 19.152 14.032 1 98.85 237 LEU A CA 1
ATOM 1721 C C . LEU A 1 237 ? 5.051 18.572 14.542 1 98.85 237 LEU A C 1
ATOM 1723 O O . LEU A 1 237 ? 6.127 19.061 14.191 1 98.85 237 LEU A O 1
ATOM 1727 N N . TRP A 1 238 ? 4.953 17.53 15.334 1 98.78 238 TRP A N 1
ATOM 1728 C CA . TRP A 1 238 ? 6.148 16.863 15.841 1 98.78 238 TRP A CA 1
ATOM 1729 C C . TRP A 1 238 ? 6.997 16.321 14.696 1 98.78 238 TRP A C 1
ATOM 1731 O O . TRP A 1 238 ? 8.197 16.594 14.622 1 98.78 238 TRP A O 1
ATOM 1741 N N . LEU A 1 239 ? 6.385 15.681 13.776 1 98.64 239 LEU A N 1
ATOM 1742 C CA . LEU A 1 239 ? 7.094 15.044 12.672 1 98.64 239 LEU A CA 1
ATOM 1743 C C . LEU A 1 239 ? 7.642 16.087 11.704 1 98.64 239 LEU A C 1
ATOM 1745 O O . LEU A 1 239 ? 8.642 15.845 11.024 1 98.64 239 LEU A O 1
ATOM 1749 N N . ALA A 1 240 ? 7.025 17.218 11.675 1 98.68 240 ALA A N 1
ATOM 1750 C CA . ALA A 1 240 ? 7.385 18.255 10.712 1 98.68 240 ALA A CA 1
ATOM 1751 C C . ALA A 1 240 ? 8.498 19.147 11.256 1 98.68 240 ALA A C 1
ATOM 1753 O O . ALA A 1 240 ? 9.109 19.914 10.508 1 98.68 240 ALA A O 1
ATOM 1754 N N . HIS A 1 241 ? 8.736 19.118 12.515 1 98.42 241 HIS A N 1
ATOM 1755 C CA . HIS A 1 241 ? 9.648 20.07 13.137 1 98.42 241 HIS A CA 1
ATOM 1756 C C . HIS A 1 241 ? 11.101 19.723 12.829 1 98.42 241 HIS A C 1
ATOM 1758 O O . HIS A 1 241 ? 11.453 18.546 12.723 1 98.42 241 HIS A O 1
ATOM 1764 N N . GLN A 1 242 ? 11.899 20.661 12.788 1 94.73 242 GLN A N 1
ATOM 1765 C CA . GLN A 1 242 ? 13.298 20.516 12.401 1 94.73 242 GLN A CA 1
ATOM 1766 C C . GLN A 1 242 ? 14.072 19.697 13.43 1 94.73 242 GLN A C 1
ATOM 1768 O O . GLN A 1 242 ? 15.076 19.063 13.099 1 94.73 242 GLN A O 1
ATOM 1773 N N . SER A 1 243 ? 13.555 19.676 14.616 1 94.48 243 SER A N 1
ATOM 1774 C CA . SER A 1 243 ? 14.269 18.945 15.657 1 94.48 243 SER A CA 1
ATOM 1775 C C . SER A 1 243 ? 13.991 17.448 15.572 1 94.48 243 SER A C 1
ATOM 1777 O O . SER A 1 243 ? 14.663 16.648 16.226 1 94.48 243 SER A O 1
ATOM 1779 N N . THR A 1 244 ? 13 17.052 14.848 1 95.23 244 THR A N 1
ATOM 1780 C CA . THR A 1 244 ? 12.688 15.637 14.679 1 95.23 244 THR A CA 1
ATOM 1781 C C . THR A 1 244 ? 13.65 14.985 13.69 1 95.23 244 THR A C 1
ATOM 1783 O O . THR A 1 244 ? 13.873 15.508 12.596 1 95.23 244 THR A O 1
ATOM 1786 N N . THR A 1 245 ? 14.209 13.863 14.055 1 93.31 245 THR A N 1
ATOM 1787 C CA . THR A 1 245 ? 15.183 13.198 13.197 1 93.31 245 THR A CA 1
ATOM 1788 C C . THR A 1 245 ? 14.586 11.937 12.578 1 93.31 245 THR A C 1
ATOM 1790 O O . THR A 1 245 ? 15.227 11.28 11.755 1 93.31 245 THR A O 1
ATOM 1793 N N . VAL A 1 246 ? 13.394 11.681 12.908 1 96.07 246 VAL A N 1
ATOM 1794 C CA . VAL A 1 246 ? 12.732 10.472 12.431 1 96.07 246 VAL A CA 1
ATOM 1795 C C . VAL A 1 246 ? 12.348 10.638 10.962 1 96.07 246 VAL A C 1
ATOM 1797 O O . VAL A 1 246 ? 11.883 11.704 10.552 1 96.07 246 VAL A O 1
ATOM 1800 N N . SER A 1 247 ? 12.659 9.627 10.153 1 96.76 247 SER A N 1
ATOM 1801 C CA . SER A 1 247 ? 12.253 9.578 8.753 1 96.76 247 SER A CA 1
ATOM 1802 C C . SER A 1 247 ? 11.913 8.154 8.325 1 96.76 247 SER A C 1
ATOM 1804 O O . SER A 1 247 ? 12.543 7.197 8.78 1 96.76 247 SER A O 1
ATOM 1806 N N . GLY A 1 248 ? 10.864 8.052 7.477 1 96.27 248 GLY A N 1
ATOM 1807 C CA . GLY A 1 248 ? 10.485 6.757 6.936 1 96.27 248 GLY A CA 1
ATOM 1808 C C . GLY A 1 248 ? 9.567 5.972 7.855 1 96.27 248 GLY A C 1
ATOM 1809 O O . GLY A 1 248 ? 9.431 4.755 7.713 1 96.27 248 GLY A O 1
ATOM 1810 N N . GLU A 1 249 ? 8.986 6.66 8.794 1 96.75 249 GLU A N 1
ATOM 1811 C CA . GLU A 1 249 ? 8.166 5.96 9.778 1 96.75 249 GLU A CA 1
ATOM 1812 C C . GLU A 1 249 ? 6.693 6.33 9.633 1 96.75 249 GLU A C 1
ATOM 1814 O O . GLU A 1 249 ? 6.361 7.35 9.025 1 96.75 249 GLU A O 1
ATOM 1819 N N . ILE A 1 250 ? 5.869 5.484 10.122 1 97.12 250 ILE A N 1
ATOM 1820 C CA . ILE A 1 250 ? 4.421 5.658 10.144 1 97.12 250 ILE A CA 1
ATOM 1821 C C . ILE A 1 250 ? 3.916 5.605 11.584 1 97.12 250 ILE A C 1
ATOM 1823 O O . ILE A 1 250 ? 4.315 4.729 12.356 1 97.12 250 ILE A O 1
ATOM 1827 N N . PHE A 1 251 ? 3.045 6.541 11.944 1 98.22 251 PHE A N 1
ATOM 1828 C CA . PHE A 1 251 ? 2.536 6.594 13.309 1 98.22 251 PHE A CA 1
ATOM 1829 C C . PHE A 1 251 ? 1.013 6.564 13.321 1 98.22 251 PHE A C 1
ATOM 1831 O O . PHE A 1 251 ? 0.366 7.378 12.658 1 98.22 251 PHE A O 1
ATOM 1838 N N . SER A 1 252 ? 0.491 5.629 14.055 1 96.87 252 SER A N 1
ATOM 1839 C CA . SER A 1 252 ? -0.928 5.682 14.392 1 96.87 252 SER A CA 1
ATOM 1840 C C . SER A 1 252 ? -1.202 6.726 15.469 1 96.87 252 SER A C 1
ATOM 1842 O O . SER A 1 252 ? -0.459 6.826 16.447 1 96.87 252 SER A O 1
ATOM 1844 N N . THR A 1 253 ? -2.188 7.552 15.273 1 96.66 253 THR A N 1
ATOM 1845 C CA . THR A 1 253 ? -2.52 8.603 16.229 1 96.66 253 THR A CA 1
ATOM 1846 C C . THR A 1 253 ? -4.032 8.724 16.396 1 96.66 253 THR A C 1
ATOM 1848 O O . THR A 1 253 ? -4.752 8.966 15.424 1 96.66 253 THR A O 1
ATOM 1851 N N . SER A 1 254 ? -4.469 8.509 17.589 1 93.71 254 SER A N 1
ATOM 1852 C CA . SER A 1 254 ? -5.897 8.545 17.889 1 93.71 254 SER A CA 1
ATOM 1853 C C . SER A 1 254 ? -6.144 8.868 19.359 1 93.71 254 SER A C 1
ATOM 1855 O O . SER A 1 254 ? -5.617 8.193 20.245 1 93.71 254 SER A O 1
ATOM 1857 N N . SER A 1 255 ? -6.89 9.839 19.626 1 94.13 255 SER A N 1
ATOM 1858 C CA . SER A 1 255 ? -7.45 10.137 20.94 1 94.13 255 SER A CA 1
ATOM 1859 C C . SER A 1 255 ? -6.363 10.179 22.008 1 94.13 255 SER A C 1
ATOM 1861 O O . SER A 1 255 ? -6.562 9.694 23.124 1 94.13 255 SER A O 1
ATOM 1863 N N . GLY A 1 256 ? -5.219 10.642 21.574 1 95.59 256 GLY A N 1
ATOM 1864 C CA . GLY A 1 256 ? -4.147 10.844 22.537 1 95.59 256 GLY A CA 1
ATOM 1865 C C . GLY A 1 256 ? -3.11 9.737 22.516 1 95.59 256 GLY A C 1
ATOM 1866 O O . GLY A 1 256 ? -2.035 9.876 23.102 1 95.59 256 GLY A O 1
ATOM 1867 N N . LYS A 1 257 ? -3.428 8.684 21.91 1 96.41 257 LYS A N 1
ATOM 1868 C CA . LYS A 1 257 ? -2.445 7.616 21.753 1 96.41 257 LYS A CA 1
ATOM 1869 C C . LYS A 1 257 ? -1.659 7.779 20.455 1 96.41 257 LYS A C 1
ATOM 1871 O O . LYS A 1 257 ? -2.244 7.997 19.392 1 96.41 257 LYS A O 1
ATOM 1876 N N . VAL A 1 258 ? -0.349 7.728 20.539 1 97.85 258 VAL A N 1
ATOM 1877 C CA . VAL A 1 258 ? 0.546 7.751 19.386 1 97.85 258 VAL A CA 1
ATOM 1878 C C . VAL A 1 258 ? 1.475 6.54 19.429 1 97.85 258 VAL A C 1
ATOM 1880 O O . VAL A 1 258 ? 2.114 6.276 20.45 1 97.85 258 VAL A O 1
ATOM 1883 N N . ALA A 1 259 ? 1.469 5.803 18.345 1 97.7 259 ALA A N 1
ATOM 1884 C CA . ALA A 1 259 ? 2.26 4.576 18.297 1 97.7 259 ALA A CA 1
ATOM 1885 C C . ALA A 1 259 ? 2.832 4.347 16.9 1 97.7 259 ALA A C 1
ATOM 1887 O O . ALA A 1 259 ? 2.18 4.65 15.898 1 97.7 259 ALA A O 1
ATOM 1888 N N . ARG A 1 260 ? 3.975 3.798 16.885 1 97.64 260 ARG A N 1
ATOM 1889 C CA . ARG A 1 260 ? 4.592 3.49 15.599 1 97.64 260 ARG A CA 1
ATOM 1890 C C . ARG A 1 260 ? 3.933 2.277 14.953 1 97.64 260 ARG A C 1
ATOM 1892 O O . ARG A 1 260 ? 3.605 1.304 15.635 1 97.64 260 ARG A O 1
ATOM 1899 N N . VAL A 1 261 ? 3.737 2.325 13.688 1 96.36 261 VAL A N 1
ATOM 1900 C CA . VAL A 1 261 ? 3.284 1.21 12.862 1 96.36 261 VAL A CA 1
ATOM 1901 C C . VAL A 1 261 ? 4.463 0.629 12.086 1 96.36 261 VAL A C 1
ATOM 1903 O O . VAL A 1 261 ? 5.279 1.372 11.536 1 96.36 261 VAL A O 1
ATOM 1906 N N . ALA A 1 262 ? 4.534 -0.71 12.045 1 95.25 262 ALA A N 1
ATOM 1907 C CA . ALA A 1 262 ? 5.67 -1.325 11.363 1 95.25 262 ALA A CA 1
ATOM 1908 C C . ALA A 1 262 ? 5.229 -2.536 10.546 1 95.25 262 ALA A C 1
ATOM 1910 O O . ALA A 1 262 ? 4.218 -3.169 10.858 1 95.25 262 ALA A O 1
ATOM 1911 N N . PHE A 1 263 ? 5.951 -2.776 9.486 1 93.65 263 PHE A N 1
ATOM 1912 C CA . PHE A 1 263 ? 5.883 -4.035 8.753 1 93.65 263 PHE A CA 1
ATOM 1913 C C . PHE A 1 263 ? 6.944 -5.009 9.252 1 93.65 263 PHE A C 1
ATOM 1915 O O . PHE A 1 263 ? 8.125 -4.662 9.33 1 93.65 263 PHE A O 1
ATOM 1922 N N . VAL A 1 264 ? 6.502 -6.161 9.498 1 95.7 264 VAL A N 1
ATOM 1923 C CA . VAL A 1 264 ? 7.461 -7.124 10.028 1 95.7 264 VAL A CA 1
ATOM 1924 C C . VAL A 1 264 ? 7.364 -8.433 9.247 1 95.7 264 VAL A C 1
ATOM 1926 O O . VAL A 1 264 ? 6.332 -8.727 8.64 1 95.7 264 VAL A O 1
ATOM 1929 N N . VAL A 1 265 ? 8.438 -9.137 9.19 1 95.97 265 VAL A N 1
ATOM 1930 C CA . VAL A 1 265 ? 8.523 -10.458 8.577 1 95.97 265 VAL A CA 1
ATOM 1931 C C . VAL A 1 265 ? 8.818 -11.507 9.647 1 95.97 265 VAL A C 1
ATOM 1933 O O . VAL A 1 265 ? 9.819 -11.409 10.361 1 95.97 265 VAL A O 1
ATOM 1936 N N . GLY A 1 266 ? 7.95 -12.472 9.717 1 96.37 266 GLY A N 1
ATOM 1937 C CA . GLY A 1 266 ? 8.114 -13.516 10.716 1 96.37 266 GLY A CA 1
ATOM 1938 C C . GLY A 1 266 ? 9.306 -14.415 10.451 1 96.37 266 GLY A C 1
ATOM 1939 O O . GLY A 1 266 ? 9.971 -14.285 9.421 1 96.37 266 GLY A O 1
ATOM 1940 N N . GLU A 1 267 ? 9.494 -15.302 11.426 1 95.62 267 GLU A N 1
ATOM 1941 C CA . GLU A 1 267 ? 10.618 -16.228 11.331 1 95.62 267 GLU A CA 1
ATOM 1942 C C . GLU A 1 267 ? 10.481 -17.139 10.114 1 95.62 267 GLU A C 1
ATOM 1944 O O . GLU A 1 267 ? 11.46 -17.395 9.41 1 95.62 267 GLU A O 1
ATOM 1949 N N . GLY A 1 268 ? 9.265 -17.651 9.912 1 96.72 268 GLY A N 1
ATOM 1950 C CA . GLY A 1 268 ? 8.972 -18.468 8.745 1 96.72 268 GLY A CA 1
ATOM 1951 C C . GLY A 1 268 ? 9.513 -19.881 8.855 1 96.72 268 GLY A C 1
ATOM 1952 O O . GLY A 1 268 ? 9.718 -20.389 9.959 1 96.72 268 GLY A O 1
ATOM 1953 N N . TRP A 1 269 ? 9.528 -20.552 7.803 1 97.44 269 TRP A N 1
ATOM 1954 C CA . TRP A 1 269 ? 9.956 -21.934 7.613 1 97.44 269 TRP A CA 1
ATOM 1955 C C . TRP A 1 269 ? 10.827 -22.068 6.369 1 97.44 269 TRP A C 1
ATOM 1957 O O . TRP A 1 269 ? 10.605 -21.378 5.371 1 97.44 269 TRP A O 1
ATOM 1967 N N . PHE A 1 270 ? 11.875 -22.982 6.426 1 96.89 270 PHE A N 1
ATOM 1968 C CA . PHE A 1 270 ? 12.853 -23.041 5.346 1 96.89 270 PHE A CA 1
ATOM 1969 C C . PHE A 1 270 ? 13.049 -24.475 4.871 1 96.89 270 PHE A C 1
ATOM 1971 O O . PHE A 1 270 ? 13.255 -25.381 5.682 1 96.89 270 PHE A O 1
ATOM 1978 N N . ASP A 1 271 ? 12.945 -24.683 3.663 1 96.81 271 ASP A N 1
ATOM 1979 C CA . ASP A 1 271 ? 13.341 -25.87 2.913 1 96.81 271 ASP A CA 1
ATOM 1980 C C . ASP A 1 271 ? 13.555 -25.542 1.437 1 96.81 271 ASP A C 1
ATOM 1982 O O . ASP A 1 271 ? 12.593 -25.309 0.702 1 96.81 271 ASP A O 1
ATOM 1986 N N . PRO A 1 272 ? 14.8 -25.487 1.014 1 94.15 272 PRO A N 1
ATOM 1987 C CA . PRO A 1 272 ? 15.091 -25.055 -0.355 1 94.15 272 PRO A CA 1
ATOM 1988 C C . PRO A 1 272 ? 14.565 -26.031 -1.405 1 94.15 272 PRO A C 1
ATOM 1990 O O . PRO A 1 272 ? 14.72 -25.794 -2.606 1 94.15 272 PRO A O 1
ATOM 1993 N N . ASN A 1 273 ? 13.892 -27.13 -0.953 1 94.45 273 ASN A N 1
ATOM 1994 C CA . ASN A 1 273 ? 13.301 -28.107 -1.862 1 94.45 273 ASN A CA 1
ATOM 1995 C C . ASN A 1 273 ? 11.822 -28.332 -1.559 1 94.45 273 ASN A C 1
ATOM 1997 O O . ASN A 1 273 ? 11.268 -29.38 -1.895 1 94.45 273 ASN A O 1
ATOM 2001 N N . HIS A 1 274 ? 11.221 -27.353 -0.908 1 96.55 274 HIS A N 1
ATOM 2002 C CA . HIS A 1 274 ? 9.865 -27.578 -0.42 1 96.55 274 HIS A CA 1
ATOM 2003 C C . HIS A 1 274 ? 8.877 -27.703 -1.574 1 96.55 274 HIS A C 1
ATOM 2005 O O . HIS A 1 274 ? 9.067 -27.09 -2.628 1 96.55 274 HIS A O 1
ATOM 2011 N N . THR A 1 275 ? 7.873 -28.499 -1.369 1 97.63 275 THR A N 1
ATOM 2012 C CA . THR A 1 275 ? 6.692 -28.619 -2.216 1 97.63 275 THR A CA 1
ATOM 2013 C C . THR A 1 275 ? 5.513 -27.863 -1.609 1 97.63 275 THR A C 1
ATOM 2015 O O . THR A 1 275 ? 5.58 -27.414 -0.463 1 97.63 275 THR A O 1
ATOM 2018 N N . PRO A 1 276 ? 4.407 -27.672 -2.38 1 97.96 276 PRO A N 1
ATOM 2019 C CA . PRO A 1 276 ? 3.216 -27.067 -1.778 1 97.96 276 PRO A CA 1
ATOM 2020 C C . PRO A 1 276 ? 2.696 -27.858 -0.579 1 97.96 276 PRO A C 1
ATOM 2022 O O . PRO A 1 276 ? 2.188 -27.27 0.379 1 97.96 276 PRO A O 1
ATOM 2025 N N . GLU A 1 277 ? 2.822 -29.191 -0.643 1 98.21 277 GLU A N 1
ATOM 2026 C CA . GLU A 1 277 ? 2.392 -30.04 0.464 1 98.21 277 GLU A CA 1
ATOM 2027 C C . GLU A 1 277 ? 3.214 -29.765 1.721 1 98.21 277 GLU A C 1
ATOM 2029 O O . GLU A 1 277 ? 2.679 -29.773 2.832 1 98.21 277 GLU A O 1
ATOM 2034 N N . ASP A 1 278 ? 4.471 -29.524 1.532 1 97.92 278 ASP A N 1
ATOM 2035 C CA . ASP A 1 278 ? 5.316 -29.176 2.67 1 97.92 278 ASP A CA 1
ATOM 2036 C C . ASP A 1 278 ? 4.841 -27.885 3.332 1 97.92 278 ASP A C 1
ATOM 2038 O O . ASP A 1 278 ? 4.837 -27.776 4.56 1 97.92 278 ASP A O 1
ATOM 2042 N N . LEU A 1 279 ? 4.506 -26.966 2.534 1 97.99 279 LEU A N 1
ATOM 2043 C CA . LEU A 1 279 ? 4.035 -25.692 3.066 1 97.99 279 LEU A CA 1
ATOM 2044 C C . LEU A 1 279 ? 2.711 -25.866 3.802 1 97.99 279 LEU A C 1
ATOM 2046 O O . LEU A 1 279 ? 2.516 -25.3 4.88 1 97.99 279 LEU A O 1
ATOM 2050 N N . ARG A 1 280 ? 1.792 -26.658 3.222 1 97.31 280 ARG A N 1
ATOM 2051 C CA . ARG A 1 280 ? 0.548 -26.996 3.906 1 97.31 280 ARG A CA 1
ATOM 2052 C C . ARG A 1 280 ? 0.823 -27.601 5.278 1 97.31 280 ARG A C 1
ATOM 2054 O O . ARG A 1 280 ? 0.234 -27.183 6.277 1 97.31 280 ARG A O 1
ATOM 2061 N N . ASP A 1 281 ? 1.714 -28.555 5.275 1 97.84 281 ASP A N 1
ATOM 2062 C CA . ASP A 1 281 ? 1.984 -29.312 6.493 1 97.84 281 ASP A CA 1
ATOM 2063 C C . ASP A 1 281 ? 2.702 -28.45 7.528 1 97.84 281 ASP A C 1
ATOM 2065 O O . ASP A 1 281 ? 2.745 -28.797 8.711 1 97.84 281 ASP A O 1
ATOM 2069 N N . ASN A 1 282 ? 3.303 -27.31 7.162 1 97.54 282 ASN A N 1
ATOM 2070 C CA . ASN A 1 282 ? 4.013 -26.413 8.067 1 97.54 282 ASN A CA 1
ATOM 2071 C C . ASN A 1 282 ? 3.343 -25.043 8.138 1 97.54 282 ASN A C 1
ATOM 2073 O O . ASN A 1 282 ? 3.977 -24.056 8.515 1 97.54 282 ASN A O 1
ATOM 2077 N N . GLY A 1 283 ? 2.123 -24.994 7.72 1 97.09 283 GLY A N 1
ATOM 2078 C CA . GLY A 1 283 ? 1.384 -23.745 7.626 1 97.09 283 GLY A CA 1
ATOM 2079 C C . GLY A 1 283 ? 1.3 -23 8.944 1 97.09 283 GLY A C 1
ATOM 2080 O O . GLY A 1 283 ? 1.333 -21.768 8.97 1 97.09 283 GLY A O 1
ATOM 2081 N N . ARG A 1 284 ? 1.162 -23.747 10.01 1 95.38 284 ARG A N 1
ATOM 2082 C CA . ARG A 1 284 ? 1.07 -23.118 11.323 1 95.38 284 ARG A CA 1
ATOM 2083 C C . ARG A 1 284 ? 2.342 -22.344 11.651 1 95.38 284 ARG A C 1
ATOM 2085 O O . ARG A 1 284 ? 2.281 -21.18 12.051 1 95.38 284 ARG A O 1
ATOM 2092 N N . VAL A 1 285 ? 3.47 -22.956 11.444 1 96.89 285 VAL A N 1
ATOM 2093 C CA . VAL A 1 285 ? 4.76 -22.331 11.721 1 96.89 285 VAL A CA 1
ATOM 2094 C C . VAL A 1 285 ? 4.965 -21.135 10.793 1 96.89 285 VAL A C 1
ATOM 2096 O O . VAL A 1 285 ? 5.42 -20.075 11.229 1 96.89 285 VAL A O 1
ATOM 2099 N N . ILE A 1 286 ? 4.637 -21.264 9.555 1 97.66 286 ILE A N 1
ATOM 2100 C CA . ILE A 1 286 ? 4.799 -20.219 8.551 1 97.66 286 ILE A CA 1
ATOM 2101 C C . ILE A 1 286 ? 3.934 -19.015 8.916 1 97.66 286 ILE A C 1
ATOM 2103 O O . ILE A 1 286 ? 4.332 -17.868 8.699 1 97.66 286 ILE A O 1
ATOM 2107 N N . GLY A 1 287 ? 2.784 -19.279 9.48 1 96.75 287 GLY A N 1
ATOM 2108 C CA . GLY A 1 287 ? 1.807 -18.238 9.758 1 96.75 287 GLY A CA 1
ATOM 2109 C C . GLY A 1 287 ? 2.105 -17.463 11.027 1 96.75 287 GLY A C 1
ATOM 2110 O O . GLY A 1 287 ? 1.525 -16.4 11.262 1 96.75 287 GLY A O 1
ATOM 2111 N N . GLU A 1 288 ? 3.048 -17.971 11.823 1 96.52 288 GLU A N 1
ATOM 2112 C CA . GLU A 1 288 ? 3.424 -17.295 13.061 1 96.52 288 GLU A CA 1
ATOM 2113 C C . GLU A 1 288 ? 4.509 -16.251 12.812 1 96.52 288 GLU A C 1
ATOM 2115 O O . GLU A 1 288 ? 5.339 -16.412 11.914 1 96.52 288 GLU A O 1
ATOM 2120 N N . LEU A 1 289 ? 4.457 -15.174 13.565 1 95.14 289 LEU A N 1
ATOM 2121 C CA . LEU A 1 289 ? 5.522 -14.188 13.407 1 95.14 289 LEU A CA 1
ATOM 2122 C C . LEU A 1 289 ? 6.811 -14.673 14.061 1 95.14 289 LEU A C 1
ATOM 2124 O O . LEU A 1 289 ? 7.895 -14.526 13.49 1 95.14 289 LEU A O 1
ATOM 2128 N N . GLY A 1 290 ? 6.573 -15.386 15.399 1 92.59 290 GLY A N 1
ATOM 2129 C CA . GLY A 1 290 ? 7.778 -15.806 16.096 1 92.59 290 GLY A CA 1
ATOM 2130 C C . GLY A 1 290 ? 8.805 -14.698 16.233 1 92.59 290 GLY A C 1
ATOM 2131 O O . GLY A 1 290 ? 8.471 -13.58 16.63 1 92.59 290 GLY A O 1
ATOM 2132 N N . ASP A 1 291 ? 10.063 -15.105 16.027 1 92.79 291 ASP A N 1
ATOM 2133 C CA . ASP A 1 291 ? 11.08 -14.067 15.895 1 92.79 291 ASP A CA 1
ATOM 2134 C C . ASP A 1 291 ? 10.938 -13.325 14.567 1 92.79 291 ASP A C 1
ATOM 2136 O O . ASP A 1 291 ? 10.854 -13.949 13.507 1 92.79 291 ASP A O 1
ATOM 2140 N N . PHE A 1 292 ? 10.644 -12.104 14.683 1 94.42 292 PHE A N 1
ATOM 2141 C CA . PHE A 1 292 ? 10.433 -11.334 13.464 1 94.42 292 PHE A CA 1
ATOM 2142 C C . PHE A 1 292 ? 11.547 -10.311 13.27 1 94.42 292 PHE A C 1
ATOM 2144 O O . PHE A 1 292 ? 12.28 -9.998 14.21 1 94.42 292 PHE A O 1
ATOM 2151 N N . ILE A 1 293 ? 11.658 -9.909 12.031 1 94.06 293 ILE A N 1
ATOM 2152 C CA . ILE A 1 293 ? 12.52 -8.774 11.719 1 94.06 293 ILE A CA 1
ATOM 2153 C C . ILE A 1 293 ? 11.682 -7.628 11.159 1 94.06 293 ILE A C 1
ATOM 2155 O O . ILE A 1 293 ? 10.57 -7.844 10.671 1 94.06 293 ILE A O 1
ATOM 2159 N N . GLU A 1 294 ? 12.163 -6.48 11.296 1 93.79 294 GLU A N 1
ATOM 2160 C CA . GLU A 1 294 ? 11.664 -5.287 10.619 1 93.79 294 GLU A CA 1
ATOM 2161 C C . GLU A 1 294 ? 12.628 -4.826 9.529 1 93.79 294 GLU A C 1
ATOM 2163 O O . GLU A 1 294 ? 13.52 -4.015 9.785 1 93.79 294 GLU A O 1
ATOM 2168 N N . PRO A 1 295 ? 12.327 -5.3 8.351 1 90.46 295 PRO A N 1
ATOM 2169 C CA . PRO A 1 295 ? 13.297 -4.936 7.315 1 90.46 295 PRO A CA 1
ATOM 2170 C C . PRO A 1 295 ? 13.332 -3.434 7.042 1 90.46 295 PRO A C 1
ATOM 2172 O O . PRO A 1 295 ? 12.283 -2.786 6.999 1 90.46 295 PRO A O 1
ATOM 2175 N N . LYS A 1 296 ? 14.507 -2.961 6.903 1 83.8 296 LYS A N 1
ATOM 2176 C CA . LYS A 1 296 ? 14.682 -1.561 6.53 1 83.8 296 LYS A CA 1
ATOM 2177 C C . LYS A 1 296 ? 15.039 -1.426 5.052 1 83.8 296 LYS A C 1
ATOM 2179 O O . LYS A 1 296 ? 15.117 -0.314 4.526 1 83.8 296 LYS A O 1
ATOM 2184 N N . SER A 1 297 ? 15.292 -2.558 4.501 1 80.24 297 SER A N 1
ATOM 2185 C CA . SER A 1 297 ? 15.529 -2.671 3.066 1 80.24 297 SER A CA 1
ATOM 2186 C C . SER A 1 297 ? 15.28 -4.093 2.575 1 80.24 297 SER A C 1
ATOM 2188 O O . SER A 1 297 ? 15.158 -5.02 3.378 1 80.24 297 SER A O 1
ATOM 2190 N N . THR A 1 298 ? 15.168 -4.266 1.276 1 78.48 298 THR A N 1
ATOM 2191 C CA . THR A 1 298 ? 15.05 -5.593 0.682 1 78.48 298 THR A CA 1
ATOM 2192 C C . THR A 1 298 ? 16.258 -6.454 1.039 1 78.48 298 THR A C 1
ATOM 2194 O O . THR A 1 298 ? 16.125 -7.661 1.253 1 78.48 298 THR A O 1
ATOM 2197 N N . ASN A 1 299 ? 17.326 -5.845 1.212 1 81.6 299 ASN A N 1
ATOM 2198 C CA . ASN A 1 299 ? 18.565 -6.553 1.517 1 81.6 299 ASN A CA 1
ATOM 2199 C C . ASN A 1 299 ? 18.52 -7.19 2.903 1 81.6 299 ASN A C 1
ATOM 2201 O O . ASN A 1 299 ? 19.127 -8.238 3.129 1 81.6 299 ASN A O 1
ATOM 2205 N N . ASP A 1 300 ? 17.808 -6.575 3.774 1 87.67 300 ASP A N 1
ATOM 2206 C CA . ASP A 1 300 ? 17.71 -7.123 5.124 1 87.67 300 ASP A CA 1
ATOM 2207 C C . ASP A 1 300 ? 17.074 -8.511 5.108 1 87.67 300 ASP A C 1
ATOM 2209 O O . ASP A 1 300 ? 17.48 -9.394 5.866 1 87.67 300 ASP A O 1
ATOM 2213 N N . GLU A 1 301 ? 16.152 -8.736 4.252 1 86.37 301 GLU A N 1
ATOM 2214 C CA . GLU A 1 301 ? 15.509 -10.044 4.166 1 86.37 301 GLU A CA 1
ATOM 2215 C C . GLU A 1 301 ? 16.396 -11.047 3.434 1 86.37 301 GLU A C 1
ATOM 2217 O O . GLU A 1 301 ? 16.481 -12.212 3.829 1 86.37 301 GLU A O 1
ATOM 2222 N N . LEU A 1 302 ? 16.985 -10.532 2.402 1 85.74 302 LEU A N 1
ATOM 2223 C CA . LEU A 1 302 ? 17.852 -11.415 1.629 1 85.74 302 LEU A CA 1
ATOM 2224 C C . LEU A 1 302 ? 19.02 -11.909 2.476 1 85.74 302 LEU A C 1
ATOM 2226 O O . LEU A 1 302 ? 19.489 -13.035 2.296 1 85.74 302 LEU A O 1
ATOM 2230 N N . ALA A 1 303 ? 19.428 -11.094 3.352 1 87.83 303 ALA A N 1
ATOM 2231 C CA . ALA A 1 303 ? 20.579 -11.411 4.193 1 87.83 303 ALA A CA 1
ATOM 2232 C C . ALA A 1 303 ? 20.268 -12.572 5.133 1 87.83 303 ALA A C 1
ATOM 2234 O O . ALA A 1 303 ? 21.179 -13.185 5.696 1 87.83 303 ALA A O 1
ATOM 2235 N N . LEU A 1 304 ? 19.004 -12.912 5.274 1 88.61 304 LEU A N 1
ATOM 2236 C CA . LEU A 1 304 ? 18.608 -13.996 6.166 1 88.61 304 LEU A CA 1
ATOM 2237 C C . LEU A 1 304 ? 18.81 -15.352 5.496 1 88.61 304 LEU A C 1
ATOM 2239 O O . LEU A 1 304 ? 18.792 -16.388 6.165 1 88.61 304 LEU A O 1
ATOM 2243 N N . ILE A 1 305 ? 19.012 -15.371 4.242 1 89.85 305 ILE A N 1
ATOM 2244 C CA . ILE A 1 305 ? 18.877 -16.598 3.466 1 89.85 305 ILE A CA 1
ATOM 2245 C C . ILE A 1 305 ? 20.169 -17.408 3.552 1 89.85 305 ILE A C 1
ATOM 2247 O O . ILE A 1 305 ? 20.14 -18.603 3.855 1 89.85 305 ILE A O 1
ATOM 2251 N N . PRO A 1 306 ? 21.282 -16.788 3.394 1 87.14 306 PRO A N 1
ATOM 2252 C CA . PRO A 1 306 ? 22.52 -17.569 3.336 1 87.14 306 PRO A CA 1
ATOM 2253 C C . PRO A 1 306 ? 22.765 -18.38 4.607 1 87.14 306 PRO A C 1
ATOM 2255 O O . PRO A 1 306 ? 23.097 -19.566 4.532 1 87.14 306 PRO A O 1
ATOM 2258 N N . PRO A 1 307 ? 22.505 -17.823 5.784 1 87.88 307 PRO A N 1
ATOM 2259 C CA . PRO A 1 307 ? 22.746 -18.605 6.998 1 87.88 307 PRO A CA 1
ATOM 2260 C C . PRO A 1 307 ? 21.865 -19.85 7.083 1 87.88 307 PRO A C 1
ATOM 2262 O O . PRO A 1 307 ? 22.221 -20.818 7.759 1 87.88 307 PRO A O 1
ATOM 2265 N N . LEU A 1 308 ? 20.739 -19.865 6.399 1 89.62 308 LEU A N 1
ATOM 2266 C CA . LEU A 1 308 ? 19.819 -20.995 6.453 1 89.62 308 LEU A CA 1
ATOM 2267 C C . LEU A 1 308 ? 20.38 -22.19 5.688 1 89.62 308 LEU A C 1
ATOM 2269 O O . LEU A 1 308 ? 20.039 -23.337 5.983 1 89.62 308 LEU A O 1
ATOM 2273 N N . PHE A 1 309 ? 21.125 -21.908 4.678 1 87.33 309 PHE A N 1
ATOM 2274 C CA . PHE A 1 309 ? 21.744 -22.965 3.887 1 87.33 309 PHE A CA 1
ATOM 2275 C C . PHE A 1 309 ? 22.929 -23.572 4.628 1 87.33 309 PHE A C 1
ATOM 2277 O O . PHE A 1 309 ? 23.342 -24.696 4.335 1 87.33 309 PHE A O 1
ATOM 2284 N N . ALA A 1 310 ? 23.538 -22.823 5.44 1 78.19 310 ALA A N 1
ATOM 2285 C CA . ALA A 1 310 ? 24.638 -23.356 6.238 1 78.19 310 ALA A CA 1
ATOM 2286 C C . ALA A 1 310 ? 24.138 -24.395 7.237 1 78.19 310 ALA A C 1
ATOM 2288 O O . ALA A 1 310 ? 24.823 -25.384 7.509 1 78.19 310 ALA A O 1
ATOM 2289 N N . GLY A 1 311 ? 23.012 -24.184 7.798 1 65.82 311 GLY A N 1
ATOM 2290 C CA . GLY A 1 311 ? 22.436 -25.128 8.742 1 65.82 311 GLY A CA 1
ATOM 2291 C C . GLY A 1 311 ? 21.764 -26.31 8.07 1 65.82 311 GLY A C 1
ATOM 2292 O O . GLY A 1 311 ? 21.459 -27.311 8.721 1 65.82 311 GLY A O 1
ATOM 2293 N N . HIS A 1 312 ? 21.273 -26.146 6.913 1 62.09 312 HIS A N 1
ATOM 2294 C CA . HIS A 1 312 ? 20.552 -27.183 6.183 1 62.09 312 HIS A CA 1
ATOM 2295 C C . HIS A 1 312 ? 21.516 -28.129 5.475 1 62.09 312 HIS A C 1
ATOM 2297 O O . HIS A 1 312 ? 21.087 -29.038 4.761 1 62.09 312 HIS A O 1
ATOM 2303 N N . VAL A 1 313 ? 22.834 -28.021 5.445 1 46.75 313 VAL A N 1
ATOM 2304 C CA . VAL A 1 313 ? 23.774 -29.035 4.978 1 46.75 313 VAL A CA 1
ATOM 2305 C C . VAL A 1 313 ? 23.417 -30.39 5.584 1 46.75 313 VAL A C 1
ATOM 2307 O O . VAL A 1 313 ? 23.44 -30.556 6.806 1 46.75 313 VAL A O 1
ATOM 2310 N N . HIS A 1 314 ? 22.405 -31.081 5.031 1 36.22 314 HIS A N 1
ATOM 2311 C CA . HIS A 1 314 ? 22.22 -32.502 5.306 1 36.22 314 HIS A CA 1
ATOM 2312 C C . HIS A 1 314 ? 23.56 -33.218 5.432 1 36.22 314 HIS A C 1
ATOM 2314 O O . HIS A 1 314 ? 24.467 -32.993 4.627 1 36.22 314 HIS A O 1
ATOM 2320 N N . THR A 1 315 ? 23.701 -33.805 6.573 1 30.67 315 THR A N 1
ATOM 2321 C CA . THR A 1 315 ? 24.34 -35.085 6.858 1 30.67 315 THR A CA 1
ATOM 2322 C C . THR A 1 315 ? 23.836 -36.165 5.906 1 30.67 315 THR A C 1
ATOM 2324 O O . THR A 1 315 ? 22.639 -36.241 5.622 1 30.67 315 THR A O 1
ATOM 2327 N N . MET B 1 1 ? -1.137 -32.008 -3.519 1 95.51 1 MET B N 1
ATOM 2328 C CA . MET B 1 1 ? -2.084 -30.936 -3.812 1 95.51 1 MET B CA 1
ATOM 2329 C C . MET B 1 1 ? -2.347 -30.837 -5.311 1 95.51 1 MET B C 1
ATOM 2331 O O . MET B 1 1 ? -1.462 -30.453 -6.077 1 95.51 1 MET B O 1
ATOM 2335 N N . ARG B 1 2 ? -3.551 -31.283 -5.682 1 97.92 2 ARG B N 1
ATOM 2336 C CA . ARG B 1 2 ? -3.96 -31.362 -7.081 1 97.92 2 ARG B CA 1
ATOM 2337 C C . ARG B 1 2 ? -5.039 -30.331 -7.396 1 97.92 2 ARG B C 1
ATOM 2339 O O . ARG B 1 2 ? -5.727 -29.85 -6.493 1 97.92 2 ARG B O 1
ATOM 2346 N N . PHE B 1 3 ? -5.179 -30.007 -8.686 1 98.47 3 PHE B N 1
ATOM 2347 C CA . PHE B 1 3 ? -6.121 -28.992 -9.144 1 98.47 3 PHE B CA 1
ATOM 2348 C C . PHE B 1 3 ? -6.971 -29.521 -10.292 1 98.47 3 PHE B C 1
ATOM 2350 O O . PHE B 1 3 ? -7.367 -28.763 -11.18 1 98.47 3 PHE B O 1
ATOM 2357 N N . ASP B 1 4 ? -7.205 -30.81 -10.274 1 98 4 ASP B N 1
ATOM 2358 C CA . ASP B 1 4 ? -7.964 -31.434 -11.354 1 98 4 ASP B CA 1
ATOM 2359 C C . ASP B 1 4 ? -9.331 -30.775 -11.518 1 98 4 ASP B C 1
ATOM 2361 O O . ASP B 1 4 ? -10.081 -30.641 -10.549 1 98 4 ASP B O 1
ATOM 2365 N N . GLY B 1 5 ? -9.598 -30.373 -12.732 1 95.74 5 GLY B N 1
ATOM 2366 C CA . GLY B 1 5 ? -10.894 -29.797 -13.055 1 95.74 5 GLY B CA 1
ATOM 2367 C C . GLY B 1 5 ? -11.001 -28.328 -12.695 1 95.74 5 GLY B C 1
ATOM 2368 O O . GLY B 1 5 ? -12.019 -27.688 -12.97 1 95.74 5 GLY B O 1
ATOM 2369 N N . GLN B 1 6 ? -10.017 -27.848 -12.105 1 98.32 6 GLN B N 1
ATOM 2370 C CA . GLN B 1 6 ? -10.027 -26.435 -11.741 1 98.32 6 GLN B CA 1
ATOM 2371 C C . GLN B 1 6 ? -9.44 -25.575 -12.856 1 98.32 6 GLN B C 1
ATOM 2373 O O . GLN B 1 6 ? -8.642 -26.056 -13.663 1 98.32 6 GLN B O 1
ATOM 2378 N N . VAL B 1 7 ? -9.901 -24.386 -12.92 1 98.9 7 VAL B N 1
ATOM 2379 C CA . VAL B 1 7 ? -9.441 -23.426 -13.918 1 98.9 7 VAL B CA 1
ATOM 2380 C C . VAL B 1 7 ? -8.674 -22.296 -13.235 1 98.9 7 VAL B C 1
ATOM 2382 O O . VAL B 1 7 ? -9.195 -21.646 -12.325 1 98.9 7 VAL B O 1
ATOM 2385 N N . VAL B 1 8 ? -7.445 -22.1 -13.67 1 98.94 8 VAL B N 1
ATOM 2386 C CA . VAL B 1 8 ? -6.555 -21.102 -13.087 1 98.94 8 VAL B CA 1
ATOM 2387 C C . VAL B 1 8 ? -6.192 -20.056 -14.138 1 98.94 8 VAL B C 1
ATOM 2389 O O . VAL B 1 8 ? -5.755 -20.399 -15.239 1 98.94 8 VAL B O 1
ATOM 2392 N N . VAL B 1 9 ? -6.408 -18.803 -13.854 1 98.96 9 VAL B N 1
ATOM 2393 C CA . VAL B 1 9 ? -5.959 -17.691 -14.684 1 98.96 9 VAL B CA 1
ATOM 2394 C C . VAL B 1 9 ? -4.689 -17.084 -14.094 1 98.96 9 VAL B C 1
ATOM 2396 O O . VAL B 1 9 ? -4.677 -16.657 -12.937 1 98.96 9 VAL B O 1
ATOM 2399 N N . VAL B 1 10 ? -3.626 -17.045 -14.821 1 98.94 10 VAL B N 1
ATOM 2400 C CA . VAL B 1 10 ? -2.377 -16.424 -14.392 1 98.94 10 VAL B CA 1
ATOM 2401 C C . VAL B 1 10 ? -2.042 -15.25 -15.309 1 98.94 10 VAL B C 1
ATOM 2403 O O . VAL B 1 10 ? -1.859 -15.429 -16.516 1 98.94 10 VAL B O 1
ATOM 2406 N N . THR B 1 11 ? -1.951 -14.091 -14.758 1 98.7 11 THR B N 1
ATOM 2407 C CA . THR B 1 11 ? -1.589 -12.921 -15.55 1 98.7 11 THR B CA 1
ATOM 2408 C C . THR B 1 11 ? -0.076 -12.721 -15.56 1 98.7 11 THR B C 1
ATOM 2410 O O . THR B 1 11 ? 0.606 -13.051 -14.587 1 98.7 11 THR B O 1
ATOM 2413 N N . GLY B 1 12 ? 0.421 -12.103 -16.663 1 96.47 12 GLY B N 1
ATOM 2414 C CA . GLY B 1 12 ? 1.865 -11.995 -16.805 1 96.47 12 GLY B CA 1
ATOM 2415 C C . GLY B 1 12 ? 2.567 -13.339 -16.806 1 96.47 12 GLY B C 1
ATOM 2416 O O . GLY B 1 12 ? 3.58 -13.517 -16.126 1 96.47 12 GLY B O 1
ATOM 2417 N N . ALA B 1 13 ? 2.075 -14.272 -17.54 1 97.21 13 ALA B N 1
ATOM 2418 C CA . ALA B 1 13 ? 2.468 -15.67 -17.388 1 97.21 13 ALA B CA 1
ATOM 2419 C C . ALA B 1 13 ? 3.389 -16.108 -18.524 1 97.21 13 ALA B C 1
ATOM 2421 O O . ALA B 1 13 ? 3.629 -17.303 -18.711 1 97.21 13 ALA B O 1
ATOM 2422 N N . GLY B 1 14 ? 3.843 -15.139 -19.286 1 94.28 14 GLY B N 1
ATOM 2423 C CA . GLY B 1 14 ? 4.673 -15.482 -20.43 1 94.28 14 GLY B CA 1
ATOM 2424 C C . GLY B 1 14 ? 6.118 -15.758 -20.058 1 94.28 14 GLY B C 1
ATOM 2425 O O . GLY B 1 14 ? 6.84 -16.422 -20.804 1 94.28 14 GLY B O 1
ATOM 2426 N N . ARG B 1 15 ? 6.564 -15.204 -19 1 90.31 15 ARG B N 1
ATOM 2427 C CA . ARG B 1 15 ? 7.947 -15.347 -18.559 1 90.31 15 ARG B CA 1
ATOM 2428 C C . ARG B 1 15 ? 8.043 -15.312 -17.037 1 90.31 15 ARG B C 1
ATOM 2430 O O . ARG B 1 15 ? 7.052 -15.049 -16.353 1 90.31 15 ARG B O 1
ATOM 2437 N N . GLY B 1 16 ? 9.196 -15.646 -16.529 1 91.29 16 GLY B N 1
ATOM 2438 C CA . GLY B 1 16 ? 9.531 -15.424 -15.132 1 91.29 16 GLY B CA 1
ATOM 2439 C C . GLY B 1 16 ? 8.631 -16.183 -14.175 1 91.29 16 GLY B C 1
ATOM 2440 O O . GLY B 1 16 ? 8.433 -17.39 -14.326 1 91.29 16 GLY B O 1
ATOM 2441 N N . LEU B 1 17 ? 8.166 -15.476 -13.14 1 94.42 17 LEU B N 1
ATOM 2442 C CA . LEU B 1 17 ? 7.354 -16.067 -12.082 1 94.42 17 LEU B CA 1
ATOM 2443 C C . LEU B 1 17 ? 6.048 -16.619 -12.642 1 94.42 17 LEU B C 1
ATOM 2445 O O . LEU B 1 17 ? 5.668 -17.753 -12.342 1 94.42 17 LEU B O 1
ATOM 2449 N N . GLY B 1 18 ? 5.39 -15.817 -13.489 1 96.96 18 GLY B N 1
ATOM 2450 C CA . GLY B 1 18 ? 4.096 -16.212 -14.022 1 96.96 18 GLY B CA 1
ATOM 2451 C C . GLY B 1 18 ? 4.153 -17.485 -14.845 1 96.96 18 GLY B C 1
ATOM 2452 O O . GLY B 1 18 ? 3.264 -18.334 -14.746 1 96.96 18 GLY B O 1
ATOM 2453 N N . ARG B 1 19 ? 5.188 -17.552 -15.661 1 96.98 19 ARG B N 1
ATOM 2454 C CA . ARG B 1 19 ? 5.388 -18.773 -16.435 1 96.98 19 ARG B CA 1
ATOM 2455 C C . ARG B 1 19 ? 5.515 -19.987 -15.521 1 96.98 19 ARG B C 1
ATOM 2457 O O . ARG B 1 19 ? 4.89 -21.021 -15.764 1 96.98 19 ARG B O 1
ATOM 2464 N N . GLU B 1 20 ? 6.314 -19.858 -14.492 1 97.17 20 GLU B N 1
ATOM 2465 C CA . GLU B 1 20 ? 6.528 -20.968 -13.568 1 97.17 20 GLU B CA 1
ATOM 2466 C C . GLU B 1 20 ? 5.235 -21.348 -12.854 1 97.17 20 GLU B C 1
ATOM 2468 O O . GLU B 1 20 ? 4.958 -22.532 -12.648 1 97.17 20 GLU B O 1
ATOM 2473 N N . HIS B 1 21 ? 4.44 -20.344 -12.423 1 98.57 21 HIS B N 1
ATOM 2474 C CA . HIS B 1 21 ? 3.144 -20.642 -11.826 1 98.57 21 HIS B CA 1
ATOM 2475 C C . HIS B 1 21 ? 2.283 -21.48 -12.767 1 98.57 21 HIS B C 1
ATOM 2477 O O . HIS B 1 21 ? 1.746 -22.515 -12.367 1 98.57 21 HIS B O 1
ATOM 2483 N N . ALA B 1 22 ? 2.198 -21.013 -14.022 1 98.82 22 ALA B N 1
ATOM 2484 C CA . ALA B 1 22 ? 1.344 -21.662 -15.013 1 98.82 22 ALA B CA 1
ATOM 2485 C C . ALA B 1 22 ? 1.754 -23.118 -15.22 1 98.82 22 ALA B C 1
ATOM 2487 O O . ALA B 1 22 ? 0.907 -24.014 -15.216 1 98.82 22 ALA B O 1
ATOM 2488 N N . LEU B 1 23 ? 3.028 -23.333 -15.393 1 98.72 23 LEU B N 1
ATOM 2489 C CA . LEU B 1 23 ? 3.55 -24.676 -15.622 1 98.72 23 LEU B CA 1
ATOM 2490 C C . LEU B 1 23 ? 3.235 -25.59 -14.443 1 98.72 23 LEU B C 1
ATOM 2492 O O . LEU B 1 23 ? 2.796 -26.727 -14.633 1 98.72 23 LEU B O 1
ATOM 2496 N N . GLN B 1 24 ? 3.406 -25.11 -13.257 1 98.65 24 GLN B N 1
ATOM 2497 C CA . GLN B 1 24 ? 3.236 -25.955 -12.08 1 98.65 24 GLN B CA 1
ATOM 2498 C C . GLN B 1 24 ? 1.761 -26.239 -11.815 1 98.65 24 GLN B C 1
ATOM 2500 O O . GLN B 1 24 ? 1.4 -27.342 -11.398 1 98.65 24 GLN B O 1
ATOM 2505 N N . PHE B 1 25 ? 0.868 -25.286 -12.04 1 98.86 25 PHE B N 1
ATOM 2506 C CA . PHE B 1 25 ? -0.563 -25.545 -11.931 1 98.86 25 PHE B CA 1
ATOM 2507 C C . PHE B 1 25 ? -0.997 -26.612 -12.929 1 98.86 25 PHE B C 1
ATOM 2509 O O . PHE B 1 25 ? -1.725 -27.542 -12.573 1 98.86 25 PHE B O 1
ATOM 2516 N N . ALA B 1 26 ? -0.531 -26.495 -14.176 1 98.85 26 ALA B N 1
ATOM 2517 C CA . ALA B 1 26 ? -0.903 -27.445 -15.222 1 98.85 26 ALA B CA 1
ATOM 2518 C C . ALA B 1 26 ? -0.394 -28.846 -14.897 1 98.85 26 ALA B C 1
ATOM 2520 O O . ALA B 1 26 ? -1.097 -29.835 -15.117 1 98.85 26 ALA B O 1
ATOM 2521 N N . ALA B 1 27 ? 0.777 -28.892 -14.38 1 98.66 27 ALA B N 1
ATOM 2522 C CA . ALA B 1 27 ? 1.381 -30.172 -14.021 1 98.66 27 ALA B CA 1
ATOM 2523 C C . ALA B 1 27 ? 0.568 -30.878 -12.939 1 98.66 27 ALA B C 1
ATOM 2525 O O . ALA B 1 27 ? 0.665 -32.097 -12.778 1 98.66 27 ALA B O 1
ATOM 2526 N N . ARG B 1 28 ? -0.254 -30.141 -12.305 1 98.59 28 ARG B N 1
ATOM 2527 C CA . ARG B 1 28 ? -1.05 -30.704 -11.22 1 98.59 28 ARG B CA 1
ATOM 2528 C C . ARG B 1 28 ? -2.52 -30.801 -11.613 1 98.59 28 ARG B C 1
ATOM 2530 O O . ARG B 1 28 ? -3.396 -30.877 -10.749 1 98.59 28 ARG B O 1
ATOM 2537 N N . GLY B 1 29 ? -2.804 -30.605 -12.881 1 98.69 29 GLY B N 1
ATOM 2538 C CA . GLY B 1 29 ? -4.101 -30.997 -13.409 1 98.69 29 GLY B CA 1
ATOM 2539 C C . GLY B 1 29 ? -4.999 -29.816 -13.722 1 98.69 29 GLY B C 1
ATOM 2540 O O . GLY B 1 29 ? -6.103 -29.989 -14.243 1 98.69 29 GLY B O 1
ATOM 2541 N N . ALA B 1 30 ? -4.571 -28.655 -13.485 1 98.85 30 ALA B N 1
ATOM 2542 C CA . ALA B 1 30 ? -5.404 -27.479 -13.726 1 98.85 30 ALA B CA 1
ATOM 2543 C C . ALA B 1 30 ? -5.5 -27.171 -15.217 1 98.85 30 ALA B C 1
ATOM 2545 O O . ALA B 1 30 ? -4.568 -27.448 -15.976 1 98.85 30 ALA B O 1
ATOM 2546 N N . ASN B 1 31 ? -6.644 -26.65 -15.628 1 98.9 31 ASN B N 1
ATOM 2547 C CA . ASN B 1 31 ? -6.732 -25.901 -16.877 1 98.9 31 ASN B CA 1
ATOM 2548 C C . ASN B 1 31 ? -6.266 -24.459 -16.7 1 98.9 31 ASN B C 1
ATOM 2550 O O . ASN B 1 31 ? -6.768 -23.742 -15.833 1 98.9 31 ASN B O 1
ATOM 2554 N N . VAL B 1 32 ? -5.318 -24.054 -17.557 1 98.93 32 VAL B N 1
ATOM 2555 C CA . VAL B 1 32 ? -4.667 -22.784 -17.25 1 98.93 32 VAL B CA 1
ATOM 2556 C C . VAL B 1 32 ? -4.907 -21.793 -18.386 1 98.93 32 VAL B C 1
ATOM 2558 O O . VAL B 1 32 ? -4.766 -22.14 -19.562 1 98.93 32 VAL B O 1
ATOM 2561 N N . VAL B 1 33 ? -5.357 -20.581 -18.081 1 98.94 33 VAL B N 1
ATOM 2562 C CA . VAL B 1 33 ? -5.284 -19.445 -18.995 1 98.94 33 VAL B CA 1
ATOM 2563 C C . VAL B 1 33 ? -3.967 -18.7 -18.79 1 98.94 33 VAL B C 1
ATOM 2565 O O . VAL B 1 33 ? -3.725 -18.138 -17.72 1 98.94 33 VAL B O 1
ATOM 2568 N N . VAL B 1 34 ? -3.126 -18.708 -19.81 1 98.81 34 VAL B N 1
ATOM 2569 C CA . VAL B 1 34 ? -1.842 -18.015 -19.805 1 98.81 34 VAL B CA 1
ATOM 2570 C C . VAL B 1 34 ? -2.002 -16.626 -20.419 1 98.81 34 VAL B C 1
ATOM 2572 O O . VAL B 1 34 ? -2.012 -16.48 -21.643 1 98.81 34 VAL B O 1
ATOM 2575 N N . ASN B 1 35 ? -2.105 -15.646 -19.58 1 98.59 35 ASN B N 1
ATOM 2576 C CA . ASN B 1 35 ? -2.26 -14.275 -20.054 1 98.59 35 ASN B CA 1
ATOM 2577 C C . ASN B 1 35 ? -0.929 -13.53 -20.06 1 98.59 35 ASN B C 1
ATOM 2579 O O . ASN B 1 35 ? -0.213 -13.521 -19.057 1 98.59 35 ASN B O 1
ATOM 2583 N N . ASP B 1 36 ? -0.594 -12.93 -21.142 1 96.68 36 ASP B N 1
ATOM 2584 C CA . ASP B 1 36 ? 0.567 -12.057 -21.28 1 96.68 36 ASP B CA 1
ATOM 2585 C C . ASP B 1 36 ? 0.442 -11.168 -22.516 1 96.68 36 ASP B C 1
ATOM 2587 O O . ASP B 1 36 ? 0.22 -11.663 -23.623 1 96.68 36 ASP B O 1
ATOM 2591 N N . LEU B 1 37 ? 0.656 -9.937 -22.301 1 90.1 37 LEU B N 1
ATOM 2592 C CA . LEU B 1 37 ? 0.57 -9.014 -23.428 1 90.1 37 LEU B CA 1
ATOM 2593 C C . LEU B 1 37 ? 1.689 -9.276 -24.431 1 90.1 37 LEU B C 1
ATOM 2595 O O . LEU B 1 37 ? 1.549 -8.971 -25.617 1 90.1 37 LEU B O 1
ATOM 2599 N N . GLY B 1 38 ? 2.77 -9.873 -23.953 1 81 38 GLY B N 1
ATOM 2600 C CA . GLY B 1 38 ? 3.915 -10.194 -24.789 1 81 38 GLY B CA 1
ATOM 2601 C C . GLY B 1 38 ? 4.735 -8.976 -25.172 1 81 38 GLY B C 1
ATOM 2602 O O . GLY B 1 38 ? 5.403 -8.972 -26.207 1 81 38 GLY B O 1
ATOM 2603 N N . VAL B 1 39 ? 4.428 -7.874 -24.534 1 66.06 39 VAL B N 1
ATOM 2604 C CA . VAL B 1 39 ? 5.182 -6.677 -24.891 1 66.06 39 VAL B CA 1
ATOM 2605 C C . VAL B 1 39 ? 6.56 -6.718 -24.232 1 66.06 39 VAL B C 1
ATOM 2607 O O . VAL B 1 39 ? 6.701 -7.197 -23.105 1 66.06 39 VAL B O 1
ATOM 2610 N N . GLU B 1 40 ? 7.528 -6.76 -25.135 1 54.96 40 GLU B N 1
ATOM 2611 C CA . GLU B 1 40 ? 8.851 -6.522 -24.565 1 54.96 40 GLU B CA 1
ATOM 2612 C C . GLU B 1 40 ? 8.897 -5.194 -23.814 1 54.96 40 GLU B C 1
ATOM 2614 O O . GLU B 1 40 ? 8.072 -4.31 -24.055 1 54.96 40 GLU B O 1
ATOM 2619 N N . SER B 1 41 ? 9.705 -5.028 -22.725 1 46.93 41 SER B N 1
ATOM 2620 C CA . SER B 1 41 ? 9.881 -3.702 -22.142 1 46.93 41 SER B CA 1
ATOM 2621 C C . SER B 1 41 ? 9.956 -2.628 -23.222 1 46.93 41 SER B C 1
ATOM 2623 O O . SER B 1 41 ? 10.843 -2.661 -24.077 1 46.93 41 SER B O 1
ATOM 2625 N N . GLY B 1 42 ? 8.996 -1.743 -23.454 1 45.13 42 GLY B N 1
ATOM 2626 C CA . GLY B 1 42 ? 9.042 -0.615 -24.371 1 45.13 42 GLY B CA 1
ATOM 2627 C C . GLY B 1 42 ? 8.169 -0.807 -25.597 1 45.13 42 GLY B C 1
ATOM 2628 O O . GLY B 1 42 ? 8.084 0.079 -26.45 1 45.13 42 GLY B O 1
ATOM 2629 N N . SER B 1 43 ? 7.797 -1.983 -25.97 1 50.46 43 SER B N 1
ATOM 2630 C CA . SER B 1 43 ? 7.082 -2.083 -27.238 1 50.46 43 SER B CA 1
ATOM 2631 C C . SER B 1 43 ? 5.576 -2.177 -27.018 1 50.46 43 SER B C 1
ATOM 2633 O O . SER B 1 43 ? 5.125 -2.636 -25.967 1 50.46 43 SER B O 1
ATOM 2635 N N . ASP B 1 44 ? 4.58 -1.499 -27.699 1 54.53 44 ASP B N 1
ATOM 2636 C CA . ASP B 1 44 ? 3.137 -1.311 -27.588 1 54.53 44 ASP B CA 1
ATOM 2637 C C . ASP B 1 44 ? 2.381 -2.5 -28.176 1 54.53 44 ASP B C 1
ATOM 2639 O O . ASP B 1 44 ? 1.161 -2.603 -28.025 1 54.53 44 ASP B O 1
ATOM 2643 N N . GLY B 1 45 ? 2.979 -3.447 -28.798 1 60.68 45 GLY B N 1
ATOM 2644 C CA . GLY B 1 45 ? 2.183 -4.436 -29.507 1 60.68 45 GLY B CA 1
ATOM 2645 C C . GLY B 1 45 ? 2.127 -5.776 -28.797 1 60.68 45 GLY B C 1
ATOM 2646 O O . GLY B 1 45 ? 3.138 -6.251 -28.275 1 60.68 45 GLY B O 1
ATOM 2647 N N . ALA B 1 46 ? 0.872 -6.225 -28.713 1 70.8 46 ALA B N 1
ATOM 2648 C CA . ALA B 1 46 ? 0.659 -7.55 -28.136 1 70.8 46 ALA B CA 1
ATOM 2649 C C . ALA B 1 46 ? 1.29 -8.634 -29.006 1 70.8 46 ALA B C 1
ATOM 2651 O O . ALA B 1 46 ? 1.204 -8.581 -30.235 1 70.8 46 ALA B O 1
ATOM 2652 N N . ASP B 1 47 ? 2.059 -9.421 -28.417 1 85.15 47 ASP B N 1
ATOM 2653 C CA . ASP B 1 47 ? 2.663 -10.58 -29.066 1 85.15 47 ASP B CA 1
ATOM 2654 C C . ASP B 1 47 ? 2.195 -11.88 -28.416 1 85.15 47 ASP B C 1
ATOM 2656 O O . ASP B 1 47 ? 2.67 -12.248 -27.34 1 85.15 47 ASP B O 1
ATOM 2660 N N . ILE B 1 48 ? 1.315 -12.585 -29.18 1 87.83 48 ILE B N 1
ATOM 2661 C CA . ILE B 1 48 ? 0.694 -13.788 -28.637 1 87.83 48 ILE B CA 1
ATOM 2662 C C . ILE B 1 48 ? 1.738 -14.895 -28.509 1 87.83 48 ILE B C 1
ATOM 2664 O O . ILE B 1 48 ? 1.536 -15.867 -27.777 1 87.83 48 ILE B O 1
ATOM 2668 N N . SER B 1 49 ? 2.805 -14.796 -29.195 1 92.25 49 SER B N 1
ATOM 2669 C CA . SER B 1 49 ? 3.801 -15.862 -29.241 1 92.25 49 SER B CA 1
ATOM 2670 C C . SER B 1 49 ? 4.376 -16.141 -27.856 1 92.25 49 SER B C 1
ATOM 2672 O O . SER B 1 49 ? 4.719 -17.281 -27.538 1 92.25 49 SER B O 1
ATOM 2674 N N . VAL B 1 50 ? 4.406 -15.14 -27.079 1 93.82 50 VAL B N 1
ATOM 2675 C CA . VAL B 1 50 ? 4.989 -15.289 -25.75 1 93.82 50 VAL B CA 1
ATOM 2676 C C . VAL B 1 50 ? 4.097 -16.184 -24.891 1 93.82 50 VAL B C 1
ATOM 2678 O O . VAL B 1 50 ? 4.56 -17.184 -24.337 1 93.82 50 VAL B O 1
ATOM 2681 N N . ALA B 1 51 ? 2.873 -15.908 -24.821 1 96.75 51 ALA B N 1
ATOM 2682 C CA . ALA B 1 51 ? 1.925 -16.729 -24.074 1 96.75 51 ALA B CA 1
ATOM 2683 C C . ALA B 1 51 ? 1.765 -18.105 -24.715 1 96.75 51 ALA B C 1
ATOM 2685 O O . ALA B 1 51 ? 1.664 -19.115 -24.016 1 96.75 51 ALA B O 1
ATOM 2686 N N . GLN B 1 52 ? 1.769 -18.163 -26.027 1 97.66 52 GLN B N 1
ATOM 2687 C CA . GLN B 1 52 ? 1.565 -19.416 -26.746 1 97.66 52 GLN B CA 1
ATOM 2688 C C . GLN B 1 52 ? 2.707 -20.393 -26.485 1 97.66 52 GLN B C 1
ATOM 2690 O O . GLN B 1 52 ? 2.493 -21.606 -26.426 1 97.66 52 GLN B O 1
ATOM 2695 N N . THR B 1 53 ? 3.892 -19.862 -26.388 1 97.62 53 THR B N 1
ATOM 2696 C CA . THR B 1 53 ? 5.034 -20.721 -26.096 1 97.62 53 THR B CA 1
ATOM 2697 C C . THR B 1 53 ? 4.819 -21.482 -24.791 1 97.62 53 THR B C 1
ATOM 2699 O O . THR B 1 53 ? 5.128 -22.672 -24.702 1 97.62 53 THR B O 1
ATOM 2702 N N . VAL B 1 54 ? 4.296 -20.828 -23.798 1 98.32 54 VAL B N 1
ATOM 2703 C CA . VAL B 1 54 ? 4.018 -21.463 -22.514 1 98.32 54 VAL B CA 1
ATOM 2704 C C . VAL B 1 54 ? 2.89 -22.48 -22.675 1 98.32 54 VAL B C 1
ATOM 2706 O O . VAL B 1 54 ? 2.964 -23.588 -22.139 1 98.32 54 VAL B O 1
ATOM 2709 N N . VAL B 1 55 ? 1.872 -22.189 -23.421 1 98.73 55 VAL B N 1
ATOM 2710 C CA . VAL B 1 55 ? 0.752 -23.085 -23.688 1 98.73 55 VAL B CA 1
ATOM 2711 C C . VAL B 1 55 ? 1.256 -24.352 -24.375 1 98.73 55 VAL B C 1
ATOM 2713 O O . VAL B 1 55 ? 0.854 -25.462 -24.017 1 98.73 55 VAL B O 1
ATOM 2716 N N . ASP B 1 56 ? 2.14 -24.15 -25.346 1 98.71 56 ASP B N 1
ATOM 2717 C CA . ASP B 1 56 ? 2.699 -25.286 -26.073 1 98.71 56 ASP B CA 1
ATOM 2718 C C . ASP B 1 56 ? 3.506 -26.19 -25.144 1 98.71 56 ASP B C 1
ATOM 2720 O O . ASP B 1 56 ? 3.455 -27.416 -25.264 1 98.71 56 ASP B O 1
ATOM 2724 N N . GLU B 1 57 ? 4.242 -25.567 -24.275 1 98.55 57 GLU B N 1
ATOM 2725 C CA . GLU B 1 57 ? 5.013 -26.337 -23.303 1 98.55 57 GLU B CA 1
ATOM 2726 C C . GLU B 1 57 ? 4.097 -27.147 -22.39 1 98.55 57 GLU B C 1
ATOM 2728 O O . GLU B 1 57 ? 4.381 -28.309 -22.09 1 98.55 57 GLU B O 1
ATOM 2733 N N . ILE B 1 58 ? 3.017 -26.561 -21.948 1 98.76 58 ILE B N 1
ATOM 2734 C CA . ILE B 1 58 ? 2.04 -27.235 -21.101 1 98.76 58 ILE B CA 1
ATOM 2735 C C . ILE B 1 58 ? 1.416 -28.403 -21.862 1 98.76 58 ILE B C 1
ATOM 2737 O O . ILE B 1 58 ? 1.309 -29.511 -21.332 1 98.76 58 ILE B O 1
ATOM 2741 N N . ALA B 1 59 ? 1.062 -28.148 -23.061 1 98.7 59 ALA B N 1
ATOM 2742 C CA . ALA B 1 59 ? 0.449 -29.184 -23.889 1 98.7 59 ALA B CA 1
ATOM 2743 C C . ALA B 1 59 ? 1.41 -30.348 -24.112 1 98.7 59 ALA B C 1
ATOM 2745 O O . ALA B 1 59 ? 1.008 -31.512 -24.059 1 98.7 59 ALA B O 1
ATOM 2746 N N . ALA B 1 60 ? 2.605 -30.004 -24.362 1 98.64 60 ALA B N 1
ATOM 2747 C CA . ALA B 1 60 ? 3.629 -31.019 -24.599 1 98.64 60 ALA B CA 1
ATOM 2748 C C . ALA B 1 60 ? 3.806 -31.916 -23.377 1 98.64 60 ALA B C 1
ATOM 2750 O O . ALA B 1 60 ? 4.153 -33.092 -23.508 1 98.64 60 ALA B O 1
ATOM 2751 N N . ALA B 1 61 ? 3.556 -31.379 -22.252 1 98.29 61 ALA B N 1
ATOM 2752 C CA . ALA B 1 61 ? 3.687 -32.133 -21.008 1 98.29 61 ALA B CA 1
ATOM 2753 C C . ALA B 1 61 ? 2.375 -32.821 -20.643 1 98.29 61 ALA B C 1
ATOM 2755 O O . ALA B 1 61 ? 2.263 -33.435 -19.579 1 98.29 61 ALA B O 1
ATOM 2756 N N . GLY B 1 62 ? 1.363 -32.665 -21.469 1 98.23 62 GLY B N 1
ATOM 2757 C CA . GLY B 1 62 ? 0.102 -33.364 -21.281 1 98.23 62 GLY B CA 1
ATOM 2758 C C . GLY B 1 62 ? -0.942 -32.529 -20.564 1 98.23 62 GLY B C 1
ATOM 2759 O O . GLY B 1 62 ? -1.998 -33.039 -20.183 1 98.23 62 GLY B O 1
ATOM 2760 N N . GLY B 1 63 ? -0.626 -31.25 -20.339 1 98.45 63 GLY B N 1
ATOM 2761 C CA . GLY B 1 63 ? -1.573 -30.369 -19.674 1 98.45 63 GLY B CA 1
ATOM 2762 C C . GLY B 1 63 ? -2.472 -29.622 -20.64 1 98.45 63 GLY B C 1
ATOM 2763 O O . GLY B 1 63 ? -2.409 -29.84 -21.851 1 98.45 63 GLY B O 1
ATOM 2764 N N . THR B 1 64 ? -3.329 -28.804 -20.093 1 98.74 64 THR B N 1
ATOM 2765 C CA . THR B 1 64 ? -4.291 -28.028 -20.869 1 98.74 64 THR B CA 1
ATOM 2766 C C . THR B 1 64 ? -4.175 -26.542 -20.544 1 98.74 64 THR B C 1
ATOM 2768 O O . THR B 1 64 ? -4.232 -26.15 -19.377 1 98.74 64 THR B O 1
ATOM 2771 N N . ALA B 1 65 ? -4.01 -25.782 -21.576 1 98.83 65 ALA B N 1
ATOM 2772 C CA . ALA B 1 65 ? -3.91 -24.336 -21.397 1 98.83 65 ALA B CA 1
ATOM 2773 C C . ALA B 1 65 ? -4.352 -23.595 -22.656 1 98.83 65 ALA B C 1
ATOM 2775 O O . ALA B 1 65 ? -4.366 -24.168 -23.748 1 98.83 65 ALA B O 1
ATOM 2776 N N . VAL B 1 66 ? -4.758 -22.372 -22.522 1 98.77 66 VAL B N 1
ATOM 2777 C CA . VAL B 1 66 ? -5.045 -21.477 -23.638 1 98.77 66 VAL B CA 1
ATOM 2778 C C . VAL B 1 66 ? -4.318 -20.15 -23.436 1 98.77 66 VAL B C 1
ATOM 2780 O O . VAL B 1 66 ? -4.089 -19.726 -22.301 1 98.77 66 VAL B O 1
ATOM 2783 N N . ALA B 1 67 ? -3.967 -19.52 -24.529 1 98.5 67 ALA B N 1
ATOM 2784 C CA . ALA B 1 67 ? -3.253 -18.247 -24.505 1 98.5 67 ALA B CA 1
ATOM 2785 C C . ALA B 1 67 ? -4.224 -17.072 -24.575 1 98.5 67 ALA B C 1
ATOM 2787 O O . ALA B 1 67 ? -5.28 -17.168 -25.205 1 98.5 67 ALA B O 1
ATOM 2788 N N . ASP B 1 68 ? -3.878 -16 -23.918 1 98.32 68 ASP B N 1
ATOM 2789 C CA . ASP B 1 68 ? -4.638 -14.754 -23.938 1 98.32 68 ASP B CA 1
ATOM 2790 C C . ASP B 1 68 ? -3.708 -13.543 -23.958 1 98.32 68 ASP B C 1
ATOM 2792 O O . ASP B 1 68 ? -2.687 -13.526 -23.266 1 98.32 68 ASP B O 1
ATOM 2796 N N . THR B 1 69 ? -4.02 -12.476 -24.699 1 97.24 69 THR B N 1
ATOM 2797 C CA . THR B 1 69 ? -3.121 -11.334 -24.813 1 97.24 69 THR B CA 1
ATOM 2798 C C . THR B 1 69 ? -3.849 -10.036 -24.474 1 97.24 69 THR B C 1
ATOM 2800 O O . THR B 1 69 ? -3.392 -8.949 -24.834 1 97.24 69 THR B O 1
ATOM 2803 N N . HIS B 1 70 ? -5.023 -10.141 -23.912 1 97.3 70 HIS B N 1
ATOM 2804 C CA . HIS B 1 70 ? -5.725 -8.925 -23.518 1 97.3 70 HIS B CA 1
ATOM 2805 C C . HIS B 1 70 ? -4.988 -8.202 -22.396 1 97.3 70 HIS B C 1
ATOM 2807 O O . HIS B 1 70 ? -4.314 -8.836 -21.581 1 97.3 70 HIS B O 1
ATOM 2813 N N . SER B 1 71 ? -5.121 -6.941 -22.361 1 96.98 71 SER B N 1
ATOM 2814 C CA . SER B 1 71 ? -4.473 -6.127 -21.338 1 96.98 71 SER B CA 1
ATOM 2815 C C . SER B 1 71 ? -5.234 -6.189 -20.018 1 96.98 71 SER B C 1
ATOM 2817 O O . SER B 1 71 ? -6.462 -6.079 -19.997 1 96.98 71 SER B O 1
ATOM 2819 N N . VAL B 1 72 ? -4.509 -6.317 -18.926 1 97.39 72 VAL B N 1
ATOM 2820 C CA . VAL B 1 72 ? -5.154 -6.323 -17.618 1 97.39 72 VAL B CA 1
ATOM 2821 C C . VAL B 1 72 ? -5.353 -4.888 -17.134 1 97.39 72 VAL B C 1
ATOM 2823 O O . VAL B 1 72 ? -6.017 -4.655 -16.121 1 97.39 72 VAL B O 1
ATOM 2826 N N . ALA B 1 73 ? -4.841 -3.879 -17.816 1 96.02 73 ALA B N 1
ATOM 2827 C CA . ALA B 1 73 ? -4.674 -2.517 -17.316 1 96.02 73 ALA B CA 1
ATOM 2828 C C . ALA B 1 73 ? -5.991 -1.748 -17.371 1 96.02 73 ALA B C 1
ATOM 2830 O O . ALA B 1 73 ? -6.051 -0.579 -16.982 1 96.02 73 ALA B O 1
ATOM 2831 N N . ASP B 1 74 ? -7.039 -2.369 -17.937 1 96.09 74 ASP B N 1
ATOM 2832 C CA . ASP B 1 74 ? -8.34 -1.708 -17.974 1 96.09 74 ASP B CA 1
ATOM 2833 C C . ASP B 1 74 ? -9.474 -2.721 -17.834 1 96.09 74 ASP B C 1
ATOM 2835 O O . ASP B 1 74 ? -9.244 -3.931 -17.892 1 96.09 74 ASP B O 1
ATOM 2839 N N . ALA B 1 75 ? -10.624 -2.186 -17.679 1 97.28 75 ALA B N 1
ATOM 2840 C CA . ALA B 1 75 ? -11.791 -3.005 -17.363 1 97.28 75 ALA B CA 1
ATOM 2841 C C . ALA B 1 75 ? -12.136 -3.938 -18.52 1 97.28 75 ALA B C 1
ATOM 2843 O O . ALA B 1 75 ? -12.455 -5.11 -18.307 1 97.28 75 ALA B O 1
ATOM 2844 N N . ASP B 1 76 ? -12.068 -3.471 -19.698 1 98.07 76 ASP B N 1
ATOM 2845 C CA . ASP B 1 76 ? -12.444 -4.265 -20.864 1 98.07 76 ASP B CA 1
ATOM 2846 C C . ASP B 1 76 ? -11.472 -5.424 -21.076 1 98.07 76 ASP B C 1
ATOM 2848 O O . ASP B 1 76 ? -11.892 -6.551 -21.347 1 98.07 76 ASP B O 1
ATOM 2852 N N . GLY B 1 77 ? -10.216 -5.102 -21.007 1 98.23 77 GLY B N 1
ATOM 2853 C CA . GLY B 1 77 ? -9.22 -6.153 -21.144 1 98.23 77 GLY B CA 1
ATOM 2854 C C . GLY B 1 77 ? -9.323 -7.217 -20.067 1 98.23 77 GLY B C 1
ATOM 2855 O O . GLY B 1 77 ? -9.24 -8.412 -20.357 1 98.23 77 GLY B O 1
ATOM 2856 N N . ALA B 1 78 ? -9.54 -6.828 -18.848 1 98.51 78 ALA B N 1
ATOM 2857 C CA . ALA B 1 78 ? -9.685 -7.766 -17.738 1 98.51 78 ALA B CA 1
ATOM 2858 C C . ALA B 1 78 ? -10.901 -8.667 -17.937 1 98.51 78 ALA B C 1
ATOM 2860 O O . ALA B 1 78 ? -10.824 -9.88 -17.726 1 98.51 78 ALA B O 1
ATOM 2861 N N . ALA B 1 79 ? -11.966 -8.034 -18.335 1 98.6 79 ALA B N 1
ATOM 2862 C CA . ALA B 1 79 ? -13.172 -8.812 -18.608 1 98.6 79 ALA B CA 1
ATOM 2863 C C . ALA B 1 79 ? -12.927 -9.831 -19.717 1 98.6 79 ALA B C 1
ATOM 2865 O O . ALA B 1 79 ? -13.43 -10.956 -19.657 1 98.6 79 ALA B O 1
ATOM 2866 N N . ALA B 1 80 ? -12.194 -9.446 -20.686 1 98.8 80 ALA B N 1
ATOM 2867 C CA . ALA B 1 80 ? -11.892 -10.329 -21.809 1 98.8 80 ALA B CA 1
ATOM 2868 C C . ALA B 1 80 ? -11.027 -11.505 -21.366 1 98.8 80 ALA B C 1
ATOM 2870 O O . ALA B 1 80 ? -11.191 -12.625 -21.857 1 98.8 80 ALA B O 1
ATOM 2871 N N . VAL B 1 81 ? -10.117 -11.264 -20.468 1 98.77 81 VAL B N 1
ATOM 2872 C CA . VAL B 1 81 ? -9.293 -12.347 -19.943 1 98.77 81 VAL B CA 1
ATOM 2873 C C . VAL B 1 81 ? -10.178 -13.377 -19.244 1 98.77 81 VAL B C 1
ATOM 2875 O O . VAL B 1 81 ? -10.028 -14.582 -19.46 1 98.77 81 VAL B O 1
ATOM 2878 N N . ILE B 1 82 ? -11.1 -12.919 -18.398 1 98.88 82 ILE B N 1
ATOM 2879 C CA . ILE B 1 82 ? -11.992 -13.812 -17.666 1 98.88 82 ILE B CA 1
ATOM 2880 C C . ILE B 1 82 ? -12.913 -14.537 -18.643 1 98.88 82 ILE B C 1
ATOM 2882 O O . ILE B 1 82 ? -13.2 -15.724 -18.471 1 98.88 82 ILE B O 1
ATOM 2886 N N . ALA B 1 83 ? -13.327 -13.819 -19.682 1 98.8 83 ALA B N 1
ATOM 2887 C CA . ALA B 1 83 ? -14.161 -14.439 -20.709 1 98.8 83 ALA B CA 1
ATOM 2888 C C . ALA B 1 83 ? -13.418 -15.574 -21.408 1 98.8 83 ALA B C 1
ATOM 2890 O O . ALA B 1 83 ? -14.015 -16.598 -21.747 1 98.8 83 ALA B O 1
ATOM 2891 N N . THR B 1 84 ? -12.15 -15.402 -21.658 1 98.77 84 THR B N 1
ATOM 2892 C CA . THR B 1 84 ? -11.345 -16.467 -22.246 1 98.77 84 THR B CA 1
ATOM 2893 C C . THR B 1 84 ? -11.435 -17.738 -21.407 1 98.77 84 THR B C 1
ATOM 2895 O O . THR B 1 84 ? -11.59 -18.835 -21.947 1 98.77 84 THR B O 1
ATOM 2898 N N . ALA B 1 85 ? -11.372 -17.607 -20.09 1 98.8 85 ALA B N 1
ATOM 2899 C CA . ALA B 1 85 ? -11.445 -18.746 -19.178 1 98.8 85 ALA B CA 1
ATOM 2900 C C . ALA B 1 85 ? -12.828 -19.39 -19.215 1 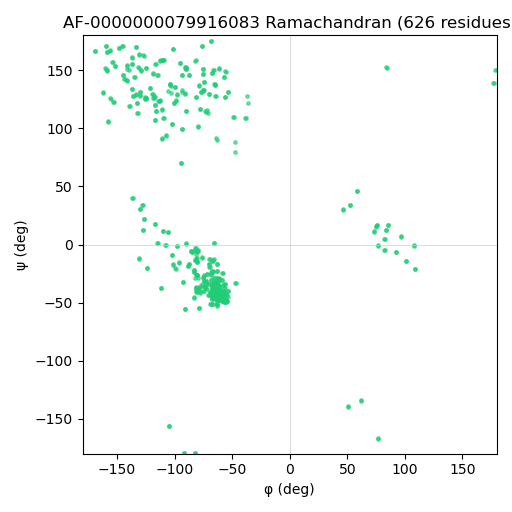98.8 85 ALA B C 1
ATOM 2902 O O . ALA B 1 85 ? -12.947 -20.613 -19.319 1 98.8 85 ALA B O 1
ATOM 2903 N N . THR B 1 86 ? -13.871 -18.562 -19.173 1 98.47 86 THR B N 1
ATOM 2904 C CA . THR B 1 86 ? -15.225 -19.098 -19.089 1 98.47 86 THR B CA 1
ATOM 2905 C C . THR B 1 86 ? -15.647 -19.712 -20.421 1 98.47 86 THR B C 1
ATOM 2907 O O . THR B 1 86 ? -16.399 -20.688 -20.451 1 98.47 86 THR B O 1
ATOM 2910 N N . GLU B 1 87 ? -15.191 -19.171 -21.511 1 98.57 87 GLU B N 1
ATOM 2911 C CA . GLU B 1 87 ? -15.505 -19.718 -22.827 1 98.57 87 GLU B CA 1
ATOM 2912 C C . GLU B 1 87 ? -14.768 -21.032 -23.07 1 98.57 87 GLU B C 1
ATOM 2914 O O . GLU B 1 87 ? -15.335 -21.975 -23.626 1 98.57 87 GLU B O 1
ATOM 2919 N N . ALA B 1 88 ? -13.58 -21.087 -22.612 1 98.61 88 ALA B N 1
ATOM 2920 C CA . ALA B 1 88 ? -12.755 -22.264 -22.871 1 98.61 88 ALA B CA 1
ATOM 2921 C C . ALA B 1 88 ? -13.084 -23.39 -21.895 1 98.61 88 ALA B C 1
ATOM 2923 O O . ALA B 1 88 ? -13.065 -24.566 -22.266 1 98.61 88 ALA B O 1
ATOM 2924 N N . PHE B 1 89 ? -13.374 -22.99 -20.643 1 98.57 89 PHE B N 1
ATOM 2925 C CA . PHE B 1 89 ? -13.389 -24.036 -19.628 1 98.57 89 PHE B CA 1
ATOM 2926 C C . PHE B 1 89 ? -14.654 -23.953 -18.783 1 98.57 89 PHE B C 1
ATOM 2928 O O . PHE B 1 89 ? -14.892 -24.806 -17.925 1 98.57 89 PHE B O 1
ATOM 2935 N N . GLY B 1 90 ? -15.439 -22.874 -18.865 1 98.12 90 GLY B N 1
ATOM 2936 C CA . GLY B 1 90 ? -16.766 -22.791 -18.277 1 98.12 90 GLY B CA 1
ATOM 2937 C C . GLY B 1 90 ? -16.763 -22.212 -16.875 1 98.12 90 GLY B C 1
ATOM 2938 O O . GLY B 1 90 ? -17.823 -21.989 -16.287 1 98.12 90 GLY B O 1
ATOM 2939 N N . ARG B 1 91 ? -15.588 -21.982 -16.313 1 97.74 91 ARG B N 1
ATOM 2940 C CA . ARG B 1 91 ? -15.5 -21.515 -14.933 1 97.74 91 ARG B CA 1
ATOM 2941 C C . ARG B 1 91 ? -14.149 -20.863 -14.661 1 97.74 91 ARG B C 1
ATOM 2943 O O . ARG B 1 91 ? -13.274 -20.85 -15.528 1 97.74 91 ARG B O 1
ATOM 2950 N N . VAL B 1 92 ? -13.984 -20.25 -13.545 1 98.8 92 VAL B N 1
ATOM 2951 C CA . VAL B 1 92 ? -12.737 -19.754 -12.971 1 98.8 92 VAL B CA 1
ATOM 2952 C C . VAL B 1 92 ? -12.676 -20.104 -11.486 1 98.8 92 VAL B C 1
ATOM 2954 O O . VAL B 1 92 ? -13.601 -19.795 -10.73 1 98.8 92 VAL B O 1
ATOM 2957 N N . ASP B 1 93 ? -11.591 -20.723 -11.068 1 98.84 93 ASP B N 1
ATOM 2958 C CA . ASP B 1 93 ? -11.472 -21.125 -9.669 1 98.84 93 ASP B CA 1
ATOM 2959 C C . ASP B 1 93 ? -10.397 -20.311 -8.953 1 98.84 93 ASP B C 1
ATOM 2961 O O . ASP B 1 93 ? -10.528 -20.008 -7.766 1 98.84 93 ASP B O 1
ATOM 2965 N N . VAL B 1 94 ? -9.322 -20.032 -9.667 1 98.92 94 VAL B N 1
ATOM 2966 C CA . VAL B 1 94 ? -8.175 -19.341 -9.089 1 98.92 94 VAL B CA 1
ATOM 2967 C C . VAL B 1 94 ? -7.72 -18.223 -10.024 1 98.92 94 VAL B C 1
ATOM 2969 O O . VAL B 1 94 ? -7.591 -18.43 -11.233 1 98.92 94 VAL B O 1
ATOM 2972 N N . LEU B 1 95 ? -7.567 -17.056 -9.516 1 98.95 95 LEU B N 1
ATOM 2973 C CA . LEU B 1 95 ? -6.945 -15.929 -10.202 1 98.95 95 LEU B CA 1
ATOM 2974 C C . LEU B 1 95 ? -5.601 -15.583 -9.569 1 98.95 95 LEU B C 1
ATOM 2976 O O . LEU B 1 95 ? -5.535 -15.257 -8.382 1 98.95 95 LEU B O 1
ATOM 2980 N N . VAL B 1 96 ? -4.525 -15.723 -10.294 1 98.94 96 VAL B N 1
ATOM 2981 C CA . VAL B 1 96 ? -3.201 -15.288 -9.86 1 98.94 96 VAL B CA 1
ATOM 2982 C C . VAL B 1 96 ? -2.842 -13.969 -10.541 1 98.94 96 VAL B C 1
ATOM 2984 O O . VAL B 1 96 ? -2.504 -13.948 -11.727 1 98.94 96 VAL B O 1
ATOM 2987 N N . ASN B 1 97 ? -2.94 -12.914 -9.794 1 98.84 97 ASN B N 1
ATOM 2988 C CA . ASN B 1 97 ? -2.497 -11.611 -10.277 1 98.84 97 ASN B CA 1
ATOM 2989 C C . ASN B 1 97 ? -0.983 -11.457 -10.164 1 98.84 97 ASN B C 1
ATOM 2991 O O . ASN B 1 97 ? -0.468 -11.109 -9.1 1 98.84 97 ASN B O 1
ATOM 2995 N N . ASN B 1 98 ? -0.347 -11.615 -11.287 1 97.65 98 ASN B N 1
ATOM 2996 C CA . ASN B 1 98 ? 1.112 -11.611 -11.31 1 97.65 98 ASN B CA 1
ATOM 2997 C C . ASN B 1 98 ? 1.655 -10.565 -12.279 1 97.65 98 ASN B C 1
ATOM 2999 O O . ASN B 1 98 ? 2.82 -10.174 -12.188 1 97.65 98 ASN B O 1
ATOM 3003 N N . ALA B 1 99 ? 0.812 -10.15 -13.22 1 94.91 99 ALA B N 1
ATOM 3004 C CA . ALA B 1 99 ? 1.263 -9.177 -14.212 1 94.91 99 ALA B CA 1
ATOM 3005 C C . ALA B 1 99 ? 1.853 -7.941 -13.538 1 94.91 99 ALA B C 1
ATOM 3007 O O . ALA B 1 99 ? 1.282 -7.416 -12.579 1 94.91 99 ALA B O 1
ATOM 3008 N N . GLY B 1 100 ? 2.932 -7.59 -13.965 1 88.53 100 GLY B N 1
ATOM 3009 C CA . GLY B 1 100 ? 3.621 -6.418 -13.448 1 88.53 100 GLY B CA 1
ATOM 3010 C C . GLY B 1 100 ? 4.814 -6.008 -14.291 1 88.53 100 GLY B C 1
ATOM 3011 O O . GLY B 1 100 ? 5.207 -6.726 -15.212 1 88.53 100 GLY B O 1
ATOM 3012 N N . ILE B 1 101 ? 5.271 -4.873 -14.05 1 87.31 101 ILE B N 1
ATOM 3013 C CA . ILE B 1 101 ? 6.435 -4.308 -14.723 1 87.31 101 ILE B CA 1
ATOM 3014 C C . ILE B 1 101 ? 7.408 -3.748 -13.687 1 87.31 101 ILE B C 1
ATOM 3016 O O . ILE B 1 101 ? 7.06 -3.605 -12.513 1 87.31 101 ILE B O 1
ATOM 3020 N N . ILE B 1 102 ? 8.589 -3.557 -14.176 1 85.53 102 ILE B N 1
ATOM 3021 C CA . ILE B 1 102 ? 9.579 -2.876 -13.349 1 85.53 102 ILE B CA 1
ATOM 3022 C C . ILE B 1 102 ? 10.343 -1.857 -14.191 1 85.53 102 ILE B C 1
ATOM 3024 O O . ILE B 1 102 ? 10.667 -2.12 -15.352 1 85.53 102 ILE B O 1
ATOM 3028 N N . SER B 1 103 ? 10.488 -0.733 -13.69 1 87.88 103 SER B N 1
ATOM 3029 C CA . SER B 1 103 ? 11.339 0.325 -14.225 1 87.88 103 SER B CA 1
ATOM 3030 C C . SER B 1 103 ? 12.047 1.084 -13.107 1 87.88 103 SER B C 1
ATOM 3032 O O . SER B 1 103 ? 11.581 1.095 -11.966 1 87.88 103 SER B O 1
ATOM 3034 N N . TYR B 1 104 ? 13.169 1.63 -13.488 1 89.9 104 TYR B N 1
ATOM 3035 C CA . TYR B 1 104 ? 13.979 2.298 -12.475 1 89.9 104 TYR B CA 1
ATOM 3036 C C . TYR B 1 104 ? 14.062 3.796 -12.744 1 89.9 104 TYR B C 1
ATOM 3038 O O . TYR B 1 104 ? 14.105 4.224 -13.9 1 89.9 104 TYR B O 1
ATOM 3046 N N . GLY B 1 105 ? 14.105 4.542 -11.662 1 92.76 105 GLY B N 1
ATOM 3047 C CA . GLY B 1 105 ? 14.306 5.982 -11.7 1 92.76 105 GLY B CA 1
ATOM 3048 C C . GLY B 1 105 ? 14.25 6.628 -10.329 1 92.76 105 GLY B C 1
ATOM 3049 O O . GLY B 1 105 ? 13.431 6.247 -9.49 1 92.76 105 GLY B O 1
ATOM 3050 N N . LEU B 1 106 ? 15.212 7.599 -10.139 1 95.37 106 LEU B N 1
ATOM 3051 C CA . LEU B 1 106 ? 15.105 8.391 -8.919 1 95.37 106 LEU B CA 1
ATOM 3052 C C . LEU B 1 106 ? 13.791 9.164 -8.886 1 95.37 106 LEU B C 1
ATOM 3054 O O . LEU B 1 106 ? 13.273 9.561 -9.932 1 95.37 106 LEU B O 1
ATOM 3058 N N . PHE B 1 107 ? 13.295 9.426 -7.731 1 96.87 107 PHE B N 1
ATOM 3059 C CA . PHE B 1 107 ? 11.992 10.061 -7.57 1 96.87 107 PHE B CA 1
ATOM 3060 C C . PHE B 1 107 ? 11.943 11.391 -8.313 1 96.87 107 PHE B C 1
ATOM 3062 O O . PHE B 1 107 ? 10.984 11.667 -9.037 1 96.87 107 PHE B O 1
ATOM 3069 N N . GLY B 1 108 ? 12.968 12.191 -8.155 1 94.36 108 GLY B N 1
ATOM 3070 C CA . GLY B 1 108 ? 13.002 13.501 -8.786 1 94.36 108 GLY B CA 1
ATOM 3071 C C . GLY B 1 108 ? 13.063 13.433 -10.3 1 94.36 108 GLY B C 1
ATOM 3072 O O . GLY B 1 108 ? 12.805 14.426 -10.982 1 94.36 108 GLY B O 1
ATOM 3073 N N . ASP B 1 109 ? 13.34 12.21 -10.841 1 94.72 109 ASP B N 1
ATOM 3074 C CA . ASP B 1 109 ? 13.533 12.062 -12.28 1 94.72 109 ASP B CA 1
ATOM 3075 C C . ASP B 1 109 ? 12.437 11.195 -12.895 1 94.72 109 ASP B C 1
ATOM 3077 O O . ASP B 1 109 ? 12.42 10.973 -14.108 1 94.72 109 ASP B O 1
ATOM 3081 N N . LEU B 1 110 ? 11.584 10.795 -12.088 1 95.21 110 LEU B N 1
ATOM 3082 C CA . LEU B 1 110 ? 10.509 9.932 -12.564 1 95.21 110 LEU B CA 1
ATOM 3083 C C . LEU B 1 110 ? 9.542 10.708 -13.452 1 95.21 110 LEU B C 1
ATOM 3085 O O . LEU B 1 110 ? 9.078 11.787 -13.078 1 95.21 110 LEU B O 1
ATOM 3089 N N . SER B 1 111 ? 9.245 10.174 -14.636 1 95.91 111 SER B N 1
ATOM 3090 C CA . SER B 1 111 ? 8.254 10.812 -15.497 1 95.91 111 SER B CA 1
ATOM 3091 C C . SER B 1 111 ? 6.836 10.432 -15.083 1 95.91 111 SER B C 1
ATOM 3093 O O . SER B 1 111 ? 6.624 9.389 -14.46 1 95.91 111 SER B O 1
ATOM 3095 N N . ASP B 1 112 ? 5.939 11.242 -15.47 1 95.27 112 ASP B N 1
ATOM 3096 C CA . ASP B 1 112 ? 4.537 10.932 -15.209 1 95.27 112 ASP B CA 1
ATOM 3097 C C . ASP B 1 112 ? 4.118 9.646 -15.918 1 95.27 112 ASP B C 1
ATOM 3099 O O . ASP B 1 112 ? 3.3 8.883 -15.399 1 95.27 112 ASP B O 1
ATOM 3103 N N . ASP B 1 113 ? 4.663 9.475 -17.041 1 95.6 113 ASP B N 1
ATOM 3104 C CA . ASP B 1 113 ? 4.347 8.264 -17.793 1 95.6 113 ASP B CA 1
ATOM 3105 C C . ASP B 1 113 ? 4.827 7.018 -17.054 1 95.6 113 ASP B C 1
ATOM 3107 O O . ASP B 1 113 ? 4.123 6.006 -17.009 1 95.6 113 ASP B O 1
ATOM 3111 N N . GLN B 1 114 ? 6.02 7.06 -16.507 1 95.72 114 GLN B N 1
ATOM 3112 C CA . GLN B 1 114 ? 6.53 5.938 -15.725 1 95.72 114 GLN B CA 1
ATOM 3113 C C . GLN B 1 114 ? 5.633 5.652 -14.524 1 95.72 114 GLN B C 1
ATOM 3115 O O . GLN B 1 114 ? 5.326 4.494 -14.233 1 95.72 114 GLN B O 1
ATOM 3120 N N . TRP B 1 115 ? 5.227 6.726 -13.898 1 97.26 115 TRP B N 1
ATOM 3121 C CA . TRP B 1 115 ? 4.35 6.595 -12.739 1 97.26 115 TRP B CA 1
ATOM 3122 C C . TRP B 1 115 ? 3.018 5.965 -13.133 1 97.26 115 TRP B C 1
ATOM 3124 O O . TRP B 1 115 ? 2.605 4.958 -12.552 1 97.26 115 TRP B O 1
ATOM 3134 N N . HIS B 1 116 ? 2.423 6.5 -14.136 1 96.33 116 HIS B N 1
ATOM 3135 C CA . HIS B 1 116 ? 1.09 6.059 -14.531 1 96.33 116 HIS B CA 1
ATOM 3136 C C . HIS B 1 116 ? 1.12 4.634 -15.075 1 96.33 116 HIS B C 1
ATOM 3138 O O . HIS B 1 116 ? 0.198 3.852 -14.83 1 96.33 116 HIS B O 1
ATOM 3144 N N . ARG B 1 117 ? 2.094 4.351 -15.839 1 95.39 117 ARG B N 1
ATOM 3145 C CA . ARG B 1 117 ? 2.209 3.002 -16.382 1 95.39 117 ARG B CA 1
ATOM 3146 C C . ARG B 1 117 ? 2.338 1.971 -15.266 1 95.39 117 ARG B C 1
ATOM 3148 O O . ARG B 1 117 ? 1.684 0.927 -15.3 1 95.39 117 ARG B O 1
ATOM 3155 N N . MET B 1 118 ? 3.157 2.264 -14.294 1 96.3 118 MET B N 1
ATOM 3156 C CA . MET B 1 118 ? 3.329 1.372 -13.152 1 96.3 118 MET B CA 1
ATOM 3157 C C . MET B 1 118 ? 2.006 1.155 -12.426 1 96.3 118 MET B C 1
ATOM 3159 O O . MET B 1 118 ? 1.615 0.016 -12.166 1 96.3 118 MET B O 1
ATOM 3163 N N . GLN B 1 119 ? 1.311 2.237 -12.166 1 97.26 119 GLN B N 1
ATOM 3164 C CA . GLN B 1 119 ? 0.044 2.139 -11.448 1 97.26 119 GLN B CA 1
ATOM 3165 C C . GLN B 1 119 ? -1.005 1.407 -12.281 1 97.26 119 GLN B C 1
ATOM 3167 O O . GLN B 1 119 ? -1.743 0.568 -11.761 1 97.26 119 GLN B O 1
ATOM 3172 N N . SER B 1 120 ? -1.045 1.671 -13.492 1 96.39 120 SER B N 1
ATOM 3173 C CA . SER B 1 120 ? -2.065 1.117 -14.377 1 96.39 120 SER B CA 1
ATOM 3174 C C . SER B 1 120 ? -1.913 -0.394 -14.518 1 96.39 120 SER B C 1
ATOM 3176 O O . SER B 1 120 ? -2.894 -1.134 -14.415 1 96.39 120 SER B O 1
ATOM 3178 N N . ILE B 1 121 ? -0.752 -0.836 -14.704 1 95.2 121 ILE B N 1
ATOM 3179 C CA . ILE B 1 121 ? -0.529 -2.251 -14.979 1 95.2 121 ILE B CA 1
ATOM 3180 C C . ILE B 1 121 ? -0.584 -3.045 -13.677 1 95.2 121 ILE B C 1
ATOM 3182 O O . ILE B 1 121 ? -1.164 -4.133 -13.63 1 95.2 121 ILE B O 1
ATOM 3186 N N . THR B 1 122 ? -0.048 -2.459 -12.667 1 96.11 122 THR B N 1
ATOM 3187 C CA . THR B 1 122 ? 0.114 -3.218 -11.432 1 96.11 122 THR B CA 1
ATOM 3188 C C . THR B 1 122 ? -1.107 -3.053 -10.532 1 96.11 122 THR B C 1
ATOM 3190 O O . THR B 1 122 ? -1.782 -4.032 -10.208 1 96.11 122 THR B O 1
ATOM 3193 N N . VAL B 1 123 ? -1.469 -1.845 -10.206 1 97.96 123 VAL B N 1
ATOM 3194 C CA . VAL B 1 123 ? -2.546 -1.601 -9.252 1 97.96 123 VAL B CA 1
ATOM 3195 C C . VAL B 1 123 ? -3.897 -1.783 -9.94 1 97.96 123 VAL B C 1
ATOM 3197 O O . VAL B 1 123 ? -4.713 -2.602 -9.512 1 97.96 123 VAL B O 1
ATOM 3200 N N . ASP B 1 124 ? -4.059 -1.043 -11.04 1 98.09 124 ASP B N 1
ATOM 3201 C CA . ASP B 1 124 ? -5.317 -1.168 -11.769 1 98.09 124 ASP B CA 1
ATOM 3202 C C . ASP B 1 124 ? -5.499 -2.582 -12.314 1 98.09 124 ASP B C 1
ATOM 3204 O O . ASP B 1 124 ? -6.608 -3.119 -12.306 1 98.09 124 ASP B O 1
ATOM 3208 N N . GLY B 1 125 ? -4.43 -3.101 -12.8 1 98.28 125 GLY B N 1
ATOM 3209 C CA . GLY B 1 125 ? -4.509 -4.462 -13.306 1 98.28 125 GLY B CA 1
ATOM 3210 C C . GLY B 1 125 ? -5.04 -5.449 -12.283 1 98.28 125 GLY B C 1
ATOM 3211 O O . GLY B 1 125 ? -5.923 -6.253 -12.588 1 98.28 125 GLY B O 1
ATOM 3212 N N . THR B 1 126 ? -4.521 -5.411 -11.065 1 98.6 126 THR B N 1
ATOM 3213 C CA . THR B 1 126 ? -4.975 -6.285 -9.989 1 98.6 126 THR B CA 1
ATOM 3214 C C . THR B 1 126 ? -6.437 -6.009 -9.649 1 98.6 126 THR B C 1
ATOM 3216 O O . THR B 1 126 ? -7.22 -6.94 -9.449 1 98.6 126 THR B O 1
ATOM 3219 N N . TYR B 1 127 ? -6.815 -4.767 -9.597 1 98.54 127 TYR B N 1
ATOM 3220 C CA . TYR B 1 127 ? -8.187 -4.371 -9.299 1 98.54 127 TYR B CA 1
ATOM 3221 C C . TYR B 1 127 ? -9.145 -4.874 -10.373 1 98.54 127 TYR B C 1
ATOM 3223 O O . TYR B 1 127 ? -10.137 -5.539 -10.066 1 98.54 127 TYR B O 1
ATOM 3231 N N . PHE B 1 128 ? -8.855 -4.584 -11.629 1 98.62 128 PHE B N 1
ATOM 3232 C CA . PHE B 1 12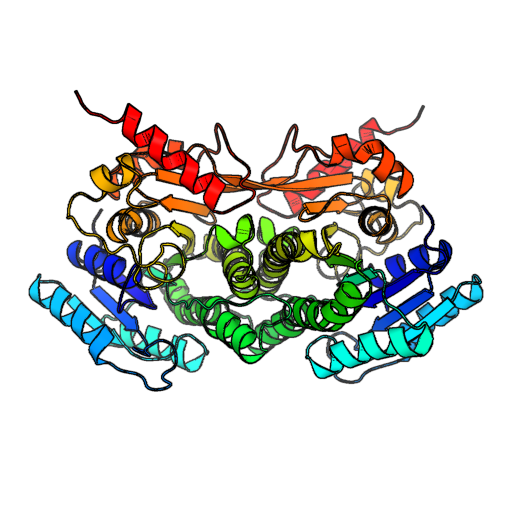8 ? -9.773 -4.897 -12.717 1 98.62 128 PHE B CA 1
ATOM 3233 C C . PHE B 1 128 ? -9.907 -6.405 -12.896 1 98.62 128 PHE B C 1
ATOM 3235 O O . PHE B 1 128 ? -11.004 -6.911 -13.14 1 98.62 128 PHE B O 1
ATOM 3242 N N . MET B 1 129 ? -8.831 -7.094 -12.743 1 98.82 129 MET B N 1
ATOM 3243 C CA . MET B 1 129 ? -8.895 -8.548 -12.857 1 98.82 129 MET B CA 1
ATOM 3244 C C . MET B 1 129 ? -9.736 -9.145 -11.734 1 98.82 129 MET B C 1
ATOM 3246 O O . MET B 1 129 ? -10.563 -10.027 -11.973 1 98.82 129 MET B O 1
ATOM 3250 N N . SER B 1 130 ? -9.494 -8.689 -10.517 1 98.8 130 SER B N 1
ATOM 3251 C CA . SER B 1 130 ? -10.277 -9.168 -9.382 1 98.8 130 SER B CA 1
ATOM 3252 C C . SER B 1 130 ? -11.756 -8.84 -9.552 1 98.8 130 SER B C 1
ATOM 3254 O O . SER B 1 130 ? -12.619 -9.671 -9.263 1 98.8 130 SER B O 1
ATOM 3256 N N . ARG B 1 131 ? -11.969 -7.634 -10.049 1 98.15 131 ARG B N 1
ATOM 3257 C CA . ARG B 1 131 ? -13.341 -7.189 -10.268 1 98.15 131 ARG B CA 1
ATOM 3258 C C . ARG B 1 131 ? -14.027 -8.033 -11.337 1 98.15 131 ARG B C 1
ATOM 3260 O O . ARG B 1 131 ? -15.223 -8.316 -11.239 1 98.15 131 ARG B O 1
ATOM 3267 N N . ALA B 1 132 ? -13.343 -8.361 -12.347 1 98.53 132 ALA B N 1
ATOM 3268 C CA . ALA B 1 132 ? -13.891 -9.159 -13.442 1 98.53 132 ALA B CA 1
ATOM 3269 C C . ALA B 1 132 ? -14.192 -10.583 -12.984 1 98.53 132 ALA B C 1
ATOM 3271 O O . ALA B 1 132 ? -15.17 -11.19 -13.428 1 98.53 132 ALA B O 1
ATOM 3272 N N . ALA B 1 133 ? -13.388 -11.127 -12.084 1 98.72 133 ALA B N 1
ATOM 3273 C CA . ALA B 1 133 ? -13.547 -12.505 -11.628 1 98.72 133 ALA B CA 1
ATOM 3274 C C . ALA B 1 133 ? -14.601 -12.601 -10.528 1 98.72 133 ALA B C 1
ATOM 3276 O O . ALA B 1 133 ? -15.173 -13.669 -10.3 1 98.72 133 ALA B O 1
ATOM 3277 N N . TRP B 1 134 ? -14.843 -11.497 -9.839 1 98.46 134 TRP B N 1
ATOM 3278 C CA . TRP B 1 134 ? -15.612 -11.46 -8.6 1 98.46 134 TRP B CA 1
ATOM 3279 C C . TRP B 1 134 ? -17.024 -11.992 -8.819 1 98.46 134 TRP B C 1
ATOM 3281 O O . TRP B 1 134 ? -17.493 -12.853 -8.071 1 98.46 134 TRP B O 1
ATOM 3291 N N . PRO B 1 135 ? -17.71 -11.562 -9.923 1 97.88 135 PRO B N 1
ATOM 3292 C CA . PRO B 1 135 ? -19.058 -12.094 -10.131 1 97.88 135 PRO B CA 1
ATOM 3293 C C . PRO B 1 135 ? -19.063 -13.595 -10.414 1 97.88 135 PRO B C 1
ATOM 3295 O O . PRO B 1 135 ? -20.011 -14.293 -10.047 1 97.88 135 PRO B O 1
ATOM 3298 N N . VAL B 1 136 ? -18.07 -14.11 -11.076 1 98.49 136 VAL B N 1
ATOM 3299 C CA . VAL B 1 136 ? -17.957 -15.539 -11.347 1 98.49 136 VAL B CA 1
ATOM 3300 C C . VAL B 1 136 ? -17.795 -16.302 -10.034 1 98.49 136 VAL B C 1
ATOM 3302 O O . VAL B 1 136 ? -18.49 -17.292 -9.794 1 98.49 136 VAL B O 1
ATOM 3305 N N . PHE B 1 137 ? -16.899 -15.826 -9.176 1 98.54 137 PHE B N 1
ATOM 3306 C CA . PHE B 1 137 ? -16.658 -16.432 -7.872 1 98.54 137 PHE B CA 1
ATOM 3307 C C . PHE B 1 137 ? -17.928 -16.425 -7.029 1 98.54 137 PHE B C 1
ATOM 3309 O O . PHE B 1 137 ? -18.263 -17.427 -6.393 1 98.54 137 PHE B O 1
ATOM 3316 N N . ARG B 1 138 ? -18.569 -15.289 -7.056 1 97.51 138 ARG B N 1
ATOM 3317 C CA . ARG B 1 138 ? -19.799 -15.157 -6.282 1 97.51 138 ARG B CA 1
ATOM 3318 C C . ARG B 1 138 ? -20.843 -16.173 -6.734 1 97.51 138 ARG B C 1
ATOM 3320 O O . ARG B 1 138 ? -21.479 -16.828 -5.906 1 97.51 138 ARG B O 1
ATOM 3327 N N . ALA B 1 139 ? -21.009 -16.288 -7.996 1 97.66 139 ALA B N 1
ATOM 3328 C CA . ALA B 1 139 ? -21.993 -17.217 -8.547 1 97.66 139 ALA B CA 1
ATOM 3329 C C . ALA B 1 139 ? -21.638 -18.66 -8.201 1 97.66 139 ALA B C 1
ATOM 3331 O O . ALA B 1 139 ? -22.525 -19.485 -7.97 1 97.66 139 ALA B O 1
ATOM 3332 N N . GLN B 1 140 ? -20.378 -18.935 -8.107 1 97.45 140 GLN B N 1
ATOM 3333 C CA . GLN B 1 140 ? -19.883 -20.277 -7.819 1 97.45 140 GLN B CA 1
ATOM 3334 C C . GLN B 1 140 ? -19.893 -20.557 -6.319 1 97.45 140 GLN B C 1
ATOM 3336 O O . GLN B 1 140 ? -19.786 -21.71 -5.896 1 97.45 140 GLN B O 1
ATOM 3341 N N . GLY B 1 141 ? -19.896 -19.511 -5.504 1 97.17 141 GLY B N 1
ATOM 3342 C CA . GLY B 1 141 ? -19.802 -19.633 -4.058 1 97.17 141 GLY B CA 1
ATOM 3343 C C . GLY B 1 141 ? -18.406 -19.979 -3.577 1 97.17 141 GLY B C 1
ATOM 3344 O O . GLY B 1 141 ? -18.234 -20.491 -2.469 1 97.17 141 GLY B O 1
ATOM 3345 N N . ARG B 1 142 ? -17.433 -19.828 -4.448 1 96.91 142 ARG B N 1
ATOM 3346 C CA . ARG B 1 142 ? -16.036 -20.097 -4.124 1 96.91 142 ARG B CA 1
ATOM 3347 C C . ARG B 1 142 ? -15.102 -19.392 -5.101 1 96.91 142 ARG B C 1
ATOM 3349 O O . ARG B 1 142 ? -15.445 -19.204 -6.27 1 96.91 142 ARG B O 1
ATOM 3356 N N . GLY B 1 143 ? -13.971 -19.047 -4.711 1 98.25 143 GLY B N 1
ATOM 3357 C CA . GLY B 1 143 ? -12.914 -18.448 -5.51 1 98.25 143 GLY B CA 1
ATOM 3358 C C . GLY B 1 143 ? -11.66 -18.146 -4.711 1 98.25 143 GLY B C 1
ATOM 3359 O O . GLY B 1 143 ? -11.72 -17.983 -3.491 1 98.25 143 GLY B O 1
ATOM 3360 N N . VAL B 1 144 ? -10.541 -18.189 -5.371 1 98.8 144 VAL B N 1
ATOM 3361 C CA . VAL B 1 144 ? -9.269 -17.892 -4.722 1 98.8 144 VAL B CA 1
ATOM 3362 C C . VAL B 1 144 ? -8.494 -16.867 -5.548 1 98.8 144 VAL B C 1
ATOM 3364 O O . VAL B 1 144 ? -8.394 -16.994 -6.77 1 98.8 144 VAL B O 1
ATOM 3367 N N . ILE B 1 145 ? -8.001 -15.844 -4.911 1 98.88 145 ILE B N 1
ATOM 3368 C CA . ILE B 1 145 ? -7.121 -14.861 -5.533 1 98.88 145 ILE B CA 1
ATOM 3369 C C . ILE B 1 145 ? -5.759 -14.878 -4.844 1 98.88 145 ILE B C 1
ATOM 3371 O O . ILE B 1 145 ? -5.679 -14.846 -3.613 1 98.88 145 ILE B O 1
ATOM 3375 N N . VAL B 1 146 ? -4.708 -15.011 -5.566 1 98.92 146 VAL B N 1
ATOM 3376 C CA . VAL B 1 146 ? -3.347 -14.831 -5.071 1 98.92 146 VAL B CA 1
ATOM 3377 C C . VAL B 1 146 ? -2.69 -13.651 -5.784 1 98.92 146 VAL B C 1
ATOM 3379 O O . VAL B 1 146 ? -2.465 -13.697 -6.995 1 98.92 146 VAL B O 1
ATOM 3382 N N . ASN B 1 147 ? -2.388 -12.619 -5.061 1 98.81 147 ASN B N 1
ATOM 3383 C CA . ASN B 1 147 ? -1.772 -11.408 -5.593 1 98.81 147 ASN B CA 1
ATOM 3384 C C . ASN B 1 147 ? -0.255 -11.431 -5.425 1 98.81 147 ASN B C 1
ATOM 3386 O O . ASN B 1 147 ? 0.268 -12.137 -4.561 1 98.81 147 ASN B O 1
ATOM 3390 N N . THR B 1 148 ? 0.418 -10.69 -6.254 1 97.83 148 THR B N 1
ATOM 3391 C CA . THR B 1 148 ? 1.864 -10.53 -6.147 1 97.83 148 THR B CA 1
ATOM 3392 C C . THR B 1 148 ? 2.219 -9.121 -5.681 1 97.83 148 THR B C 1
ATOM 3394 O O . THR B 1 148 ? 1.998 -8.148 -6.405 1 97.83 148 THR B O 1
ATOM 3397 N N . THR B 1 149 ? 2.662 -9.06 -4.509 1 96.11 149 THR B N 1
ATOM 3398 C CA . THR B 1 149 ? 3.213 -7.813 -3.991 1 96.11 149 THR B CA 1
ATOM 3399 C C . THR B 1 149 ? 4.737 -7.879 -3.931 1 96.11 149 THR B C 1
ATOM 3401 O O . THR B 1 149 ? 5.37 -8.51 -4.78 1 96.11 149 THR B O 1
ATOM 3404 N N . SER B 1 150 ? 5.376 -7.068 -3.052 1 90.27 150 SER B N 1
ATOM 3405 C CA . SER B 1 150 ? 6.833 -7.051 -2.97 1 90.27 150 SER B CA 1
ATOM 3406 C C . SER B 1 150 ? 7.305 -6.503 -1.628 1 90.27 150 SER B C 1
ATOM 3408 O O . SER B 1 150 ? 6.65 -5.639 -1.039 1 90.27 150 SER B O 1
ATOM 3410 N N . ASN B 1 151 ? 8.412 -7.027 -1.294 1 82.88 151 ASN B N 1
ATOM 3411 C CA . ASN B 1 151 ? 9.055 -6.488 -0.1 1 82.88 151 ASN B CA 1
ATOM 3412 C C . ASN B 1 151 ? 9.558 -5.066 -0.328 1 82.88 151 ASN B C 1
ATOM 3414 O O . ASN B 1 151 ? 9.773 -4.318 0.628 1 82.88 151 ASN B O 1
ATOM 3418 N N . ALA B 1 152 ? 9.811 -4.784 -1.519 1 76.13 152 ALA B N 1
ATOM 3419 C CA . ALA B 1 152 ? 10.268 -3.438 -1.855 1 76.13 152 ALA B CA 1
ATOM 3420 C C . ALA B 1 152 ? 9.248 -2.388 -1.424 1 76.13 152 ALA B C 1
ATOM 3422 O O . ALA B 1 152 ? 9.602 -1.232 -1.183 1 76.13 152 ALA B O 1
ATOM 3423 N N . GLY B 1 153 ? 8.071 -2.757 -1.316 1 79.55 153 GLY B N 1
ATOM 3424 C CA . GLY B 1 153 ? 7.043 -1.847 -0.836 1 79.55 153 GLY B CA 1
ATOM 3425 C C . GLY B 1 153 ? 7.095 -1.627 0.664 1 79.55 153 GLY B C 1
ATOM 3426 O O . GLY B 1 153 ? 6.909 -0.504 1.139 1 79.55 153 GLY B O 1
ATOM 3427 N N . PHE B 1 154 ? 7.467 -2.622 1.373 1 85.23 154 PHE B N 1
ATOM 3428 C CA . PHE B 1 154 ? 7.39 -2.589 2.829 1 85.23 154 PHE B CA 1
ATOM 3429 C C . PHE B 1 154 ? 8.585 -1.849 3.417 1 85.23 154 PHE B C 1
ATOM 3431 O O . PHE B 1 154 ? 8.437 -1.075 4.366 1 85.23 154 PHE B O 1
ATOM 3438 N N . ALA B 1 155 ? 9.699 -2.07 2.822 1 84.67 155 ALA B N 1
ATOM 3439 C CA . ALA B 1 155 ? 10.935 -1.517 3.369 1 84.67 155 ALA B CA 1
ATOM 3440 C C . ALA B 1 155 ? 11.364 -0.269 2.603 1 84.67 155 ALA B C 1
ATOM 3442 O O . ALA B 1 155 ? 12.18 0.517 3.091 1 84.67 155 ALA B O 1
ATOM 3443 N N . GLY B 1 156 ? 10.796 -0.13 1.439 1 85.11 156 GLY B N 1
ATOM 3444 C CA . GLY B 1 156 ? 11.262 0.933 0.563 1 85.11 156 GLY B CA 1
ATOM 3445 C C . GLY B 1 156 ? 12.48 0.542 -0.253 1 85.11 156 GLY B C 1
ATOM 3446 O O . GLY B 1 156 ? 13.241 -0.343 0.143 1 85.11 156 GLY B O 1
ATOM 3447 N N . CYS B 1 157 ? 12.617 1.133 -1.37 1 84.85 157 CYS B N 1
ATOM 3448 C CA . CYS B 1 157 ? 13.75 0.901 -2.26 1 84.85 157 CYS B CA 1
ATOM 3449 C C . CYS B 1 157 ? 14.026 2.126 -3.123 1 84.85 157 CYS B C 1
ATOM 3451 O O . CYS B 1 157 ? 13.15 2.581 -3.862 1 84.85 157 CYS B O 1
ATOM 3453 N N . PRO B 1 158 ? 15.256 2.629 -3.029 1 88.29 158 PRO B N 1
ATOM 3454 C CA . PRO B 1 158 ? 15.571 3.754 -3.913 1 88.29 158 PRO B CA 1
ATOM 3455 C C . PRO B 1 158 ? 15.357 3.422 -5.388 1 88.29 158 PRO B C 1
ATOM 3457 O O . PRO B 1 158 ? 15.57 2.281 -5.805 1 88.29 158 PRO B O 1
ATOM 3460 N N . GLN B 1 159 ? 14.897 4.396 -6.147 1 91.95 159 GLN B N 1
ATOM 3461 C CA . GLN B 1 159 ? 14.69 4.322 -7.59 1 91.95 159 GLN B CA 1
ATOM 3462 C C . GLN B 1 159 ? 13.422 3.541 -7.924 1 91.95 159 GLN B C 1
ATOM 3464 O O . GLN B 1 159 ? 13.07 3.39 -9.096 1 91.95 159 GLN B O 1
ATOM 3469 N N . LEU B 1 160 ? 12.774 3.069 -6.855 1 92.56 160 LEU B N 1
ATOM 3470 C CA . LEU B 1 160 ? 11.593 2.245 -7.086 1 92.56 160 LEU B CA 1
ATOM 3471 C C . LEU B 1 160 ? 10.399 2.774 -6.298 1 92.56 160 LEU B C 1
ATOM 3473 O O . LEU B 1 160 ? 9.586 1.993 -5.797 1 92.56 160 LEU B O 1
ATOM 3477 N N . SER B 1 161 ? 10.336 4.074 -6.145 1 95.44 161 SER B N 1
ATOM 3478 C CA . SER B 1 161 ? 9.249 4.662 -5.368 1 95.44 161 SER B CA 1
ATOM 3479 C C . SER B 1 161 ? 7.892 4.342 -5.986 1 95.44 161 SER B C 1
ATOM 3481 O O . SER B 1 161 ? 6.936 4.035 -5.271 1 95.44 161 SER B O 1
ATOM 3483 N N . HIS B 1 162 ? 7.824 4.421 -7.328 1 96.53 162 HIS B N 1
ATOM 3484 C CA . HIS B 1 162 ? 6.576 4.096 -8.009 1 96.53 162 HIS B CA 1
ATOM 3485 C C . HIS B 1 162 ? 6.242 2.615 -7.872 1 96.53 162 HIS B C 1
ATOM 3487 O O . HIS B 1 162 ? 5.081 2.251 -7.669 1 96.53 162 HIS B O 1
ATOM 3493 N N . TYR B 1 163 ? 7.2 1.781 -7.933 1 94.34 163 TYR B N 1
ATOM 3494 C CA . TYR B 1 163 ? 7.036 0.34 -7.783 1 94.34 163 TYR B CA 1
ATOM 3495 C C . TYR B 1 163 ? 6.61 -0.016 -6.364 1 94.34 163 TYR B C 1
ATOM 3497 O O . TYR B 1 163 ? 5.64 -0.751 -6.166 1 94.34 163 TYR B O 1
ATOM 3505 N N . GLY B 1 164 ? 7.376 0.507 -5.392 1 94.17 164 GLY B N 1
ATOM 3506 C CA . GLY B 1 164 ? 7.033 0.261 -4 1 94.17 164 GLY B CA 1
ATOM 3507 C C . GLY B 1 164 ? 5.632 0.721 -3.641 1 94.17 164 GLY B C 1
ATOM 3508 O O . GLY B 1 164 ? 4.912 0.028 -2.919 1 94.17 164 GLY B O 1
ATOM 3509 N N . THR B 1 165 ? 5.24 1.852 -4.149 1 97 165 THR B N 1
ATOM 3510 C CA . THR B 1 165 ? 3.893 2.374 -3.952 1 97 165 THR B CA 1
ATOM 3511 C C . THR B 1 165 ? 2.85 1.398 -4.49 1 97 165 THR B C 1
ATOM 3513 O O . THR B 1 165 ? 1.909 1.033 -3.782 1 97 165 THR B O 1
ATOM 3516 N N . ALA B 1 166 ? 3.058 0.936 -5.649 1 97.21 166 ALA B N 1
ATOM 3517 C CA . ALA B 1 166 ? 2.112 0.039 -6.31 1 97.21 166 ALA B CA 1
ATOM 3518 C C . ALA B 1 166 ? 1.997 -1.285 -5.56 1 97.21 166 ALA B C 1
ATOM 3520 O O . ALA B 1 166 ? 0.894 -1.798 -5.361 1 97.21 166 ALA B O 1
ATOM 3521 N N . LYS B 1 167 ? 3.053 -1.771 -5.21 1 95.93 167 LYS B N 1
ATOM 3522 C CA . LYS B 1 167 ? 3.071 -3.099 -4.603 1 95.93 167 LYS B CA 1
ATOM 3523 C C . LYS B 1 167 ? 2.449 -3.075 -3.21 1 95.93 167 LYS B C 1
ATOM 3525 O O . LYS B 1 167 ? 1.807 -4.042 -2.795 1 95.93 167 LYS B O 1
ATOM 3530 N N . LEU B 1 168 ? 2.594 -2.037 -2.486 1 95.87 168 LEU B N 1
ATOM 3531 C CA . LEU B 1 168 ? 1.92 -1.947 -1.195 1 95.87 168 LEU B CA 1
ATOM 3532 C C . LEU B 1 168 ? 0.428 -1.686 -1.378 1 95.87 168 LEU B C 1
ATOM 3534 O O . LEU B 1 168 ? -0.385 -2.1 -0.548 1 95.87 168 LEU B O 1
ATOM 3538 N N . ALA B 1 169 ? 0.12 -0.98 -2.433 1 97.22 169 ALA B N 1
ATOM 3539 C CA . ALA B 1 169 ? -1.295 -0.855 -2.772 1 97.22 169 ALA B CA 1
ATOM 3540 C C . ALA B 1 169 ? -1.955 -2.226 -2.887 1 97.22 169 ALA B C 1
ATOM 3542 O O . ALA B 1 169 ? -3.062 -2.433 -2.385 1 97.22 169 ALA B O 1
ATOM 3543 N N . ILE B 1 170 ? -1.263 -3.139 -3.456 1 97.61 170 ILE B N 1
ATOM 3544 C CA . ILE B 1 170 ? -1.78 -4.488 -3.656 1 97.61 170 ILE B CA 1
ATOM 3545 C C . ILE B 1 170 ? -1.977 -5.17 -2.304 1 97.61 170 ILE B C 1
ATOM 3547 O O . ILE B 1 170 ? -2.942 -5.914 -2.112 1 97.61 170 ILE B O 1
ATOM 3551 N N . ALA B 1 171 ? -1.08 -4.922 -1.397 1 96.16 171 ALA B N 1
ATOM 3552 C CA . ALA B 1 171 ? -1.235 -5.465 -0.049 1 96.16 171 ALA B CA 1
ATOM 3553 C C . ALA B 1 171 ? -2.522 -4.963 0.599 1 96.16 171 ALA B C 1
ATOM 3555 O O . ALA B 1 171 ? -3.262 -5.74 1.208 1 96.16 171 ALA B O 1
ATOM 3556 N N . GLY B 1 172 ? -2.762 -3.668 0.478 1 95.21 172 GLY B N 1
ATOM 3557 C CA . GLY B 1 172 ? -3.993 -3.109 1.014 1 95.21 172 GLY B CA 1
ATOM 3558 C C . GLY B 1 172 ? -5.24 -3.699 0.382 1 95.21 172 GLY B C 1
ATOM 3559 O O . GLY B 1 172 ? -6.207 -4.012 1.08 1 95.21 172 GLY B O 1
ATOM 3560 N N . LEU B 1 173 ? -5.202 -3.85 -0.9 1 97.2 173 LEU B N 1
ATOM 3561 C CA . LEU B 1 173 ? -6.324 -4.452 -1.613 1 97.2 173 LEU B CA 1
ATOM 3562 C C . LEU B 1 173 ? -6.567 -5.88 -1.137 1 97.2 173 LEU B C 1
ATOM 3564 O O . LEU B 1 173 ? -7.715 -6.288 -0.945 1 97.2 173 LEU B O 1
ATOM 3568 N N . THR B 1 174 ? -5.523 -6.596 -0.911 1 97.25 174 THR B N 1
ATOM 3569 C CA . THR B 1 174 ? -5.592 -7.98 -0.457 1 97.25 174 THR B CA 1
ATOM 3570 C C . THR B 1 174 ? -6.339 -8.078 0.87 1 97.25 174 THR B C 1
ATOM 3572 O O . THR B 1 174 ? -7.252 -8.894 1.015 1 97.25 174 THR B O 1
ATOM 3575 N N . LYS B 1 175 ? -5.965 -7.259 1.769 1 95.34 175 LYS B N 1
ATOM 3576 C CA . LYS B 1 175 ? -6.569 -7.274 3.098 1 95.34 175 LYS B CA 1
ATOM 3577 C C . LYS B 1 175 ? -8.065 -6.986 3.026 1 95.34 175 LYS B C 1
ATOM 3579 O O . LYS B 1 175 ? -8.866 -7.662 3.676 1 95.34 175 LYS B O 1
ATOM 3584 N N . SER B 1 176 ? -8.445 -6.036 2.266 1 94.94 176 SER B N 1
ATOM 3585 C CA . SER B 1 176 ? -9.844 -5.629 2.176 1 94.94 176 SER B CA 1
ATOM 3586 C C . SER B 1 176 ? -10.68 -6.682 1.456 1 94.94 176 SER B C 1
ATOM 3588 O O . SER B 1 176 ? -11.792 -6.998 1.884 1 94.94 176 SER B O 1
ATOM 3590 N N . LEU B 1 177 ? -10.154 -7.209 0.384 1 97.11 177 LEU B N 1
ATOM 3591 C CA . LEU B 1 177 ? -10.905 -8.199 -0.381 1 97.11 177 LEU B CA 1
ATOM 3592 C C . LEU B 1 177 ? -11.1 -9.477 0.429 1 97.11 177 LEU B C 1
ATOM 3594 O O . LEU B 1 177 ? -12.128 -10.147 0.301 1 97.11 177 LEU B O 1
ATOM 3598 N N . ALA B 1 178 ? -10.1 -9.834 1.192 1 96.61 178 ALA B N 1
ATOM 3599 C CA . ALA B 1 178 ? -10.228 -11.019 2.036 1 96.61 178 ALA B CA 1
ATOM 3600 C C . ALA B 1 178 ? -11.417 -10.891 2.984 1 96.61 178 ALA B C 1
ATOM 3602 O O . ALA B 1 178 ? -12.171 -11.848 3.177 1 96.61 178 ALA B O 1
ATOM 3603 N N . LEU B 1 179 ? -11.6 -9.745 3.528 1 94.24 179 LEU B N 1
ATOM 3604 C CA . LEU B 1 179 ? -12.703 -9.513 4.454 1 94.24 179 LEU B CA 1
ATOM 3605 C C . LEU B 1 179 ? -14.043 -9.566 3.728 1 94.24 179 LEU B C 1
ATOM 3607 O O . LEU B 1 179 ? -14.979 -10.22 4.192 1 94.24 179 LEU B O 1
ATOM 3611 N N . GLU B 1 180 ? -14.129 -8.974 2.612 1 94.86 180 GLU B N 1
ATOM 3612 C CA . GLU B 1 180 ? -15.388 -8.932 1.874 1 94.86 180 GLU B CA 1
ATOM 3613 C C . GLU B 1 180 ? -15.693 -10.279 1.226 1 94.86 180 GLU B C 1
ATOM 3615 O O . GLU B 1 180 ? -16.855 -10.599 0.964 1 94.86 180 GLU B O 1
ATOM 3620 N N . GLY B 1 181 ? -14.638 -11.001 0.969 1 96.54 181 GLY B N 1
ATOM 3621 C CA . GLY B 1 181 ? -14.806 -12.28 0.297 1 96.54 181 GLY B CA 1
ATOM 3622 C C . GLY B 1 181 ? -15.196 -13.403 1.239 1 96.54 181 GLY B C 1
ATOM 3623 O O . GLY B 1 181 ? -15.641 -14.464 0.798 1 96.54 181 GLY B O 1
ATOM 3624 N N . GLU B 1 182 ? -15.064 -13.165 2.489 1 95 182 GLU B N 1
ATOM 3625 C CA . GLU B 1 182 ? -15.227 -14.228 3.477 1 95 182 GLU B CA 1
ATOM 3626 C C . GLU B 1 182 ? -16.6 -14.884 3.361 1 95 182 GLU B C 1
ATOM 3628 O O . GLU B 1 182 ? -16.7 -16.104 3.219 1 95 182 GLU B O 1
ATOM 3633 N N . GLU B 1 183 ? -17.632 -14.1 3.323 1 93.99 183 GLU B N 1
ATOM 3634 C CA . GLU B 1 183 ? -18.983 -14.653 3.308 1 93.99 183 GLU B CA 1
ATOM 3635 C C . GLU B 1 183 ? -19.338 -15.208 1.931 1 93.99 183 GLU B C 1
ATOM 3637 O O . GLU B 1 183 ? -20.341 -15.907 1.777 1 93.99 183 GLU B O 1
ATOM 3642 N N . LEU B 1 184 ? -18.511 -14.901 0.986 1 96.03 184 LEU B N 1
ATOM 3643 C CA . LEU B 1 184 ? -18.77 -15.343 -0.38 1 96.03 184 LEU B CA 1
ATOM 3644 C C . LEU B 1 184 ? -17.973 -16.602 -0.704 1 96.03 184 LEU B C 1
ATOM 3646 O O . LEU B 1 184 ? -18.046 -17.118 -1.821 1 96.03 184 LEU B O 1
ATOM 3650 N N . GLY B 1 185 ? -17.161 -17.045 0.306 1 97.01 185 GLY B N 1
ATOM 3651 C CA . GLY B 1 185 ? -16.305 -18.193 0.056 1 97.01 185 GLY B CA 1
ATOM 3652 C C . GLY B 1 185 ? -15.091 -17.86 -0.791 1 97.01 185 GLY B C 1
ATOM 3653 O O . GLY B 1 185 ? -14.505 -18.743 -1.42 1 97.01 185 GLY B O 1
ATOM 3654 N N . ILE B 1 186 ? -14.794 -16.583 -0.89 1 98.06 186 ILE B N 1
ATOM 3655 C CA . ILE B 1 186 ? -13.65 -16.128 -1.673 1 98.06 186 ILE B CA 1
ATOM 3656 C C . ILE B 1 186 ? -12.467 -15.856 -0.747 1 98.06 186 ILE B C 1
ATOM 3658 O O . ILE B 1 186 ? -12.584 -15.085 0.209 1 98.06 186 ILE B O 1
ATOM 3662 N N . ARG B 1 187 ? -11.3 -16.5 -0.973 1 98.54 187 ARG B N 1
ATOM 3663 C CA . ARG B 1 187 ? -10.068 -16.267 -0.226 1 98.54 187 ARG B CA 1
ATOM 3664 C C . ARG B 1 187 ? -9.085 -15.431 -1.039 1 98.54 187 ARG B C 1
ATOM 3666 O O . ARG B 1 187 ? -8.961 -15.615 -2.252 1 98.54 187 ARG B O 1
ATOM 3673 N N . VAL B 1 188 ? -8.462 -14.501 -0.391 1 98.44 188 VAL B N 1
ATOM 3674 C CA . VAL B 1 188 ? -7.511 -13.611 -1.049 1 98.44 188 VAL B CA 1
ATOM 3675 C C . VAL B 1 188 ? -6.23 -13.522 -0.224 1 98.44 188 VAL B C 1
ATOM 3677 O O . VAL B 1 188 ? -6.271 -13.195 0.965 1 98.44 188 VAL B O 1
ATOM 3680 N N . ASN B 1 189 ? -5.094 -13.865 -0.805 1 98.59 189 ASN B N 1
ATOM 3681 C CA . ASN B 1 189 ? -3.77 -13.747 -0.204 1 98.59 189 ASN B CA 1
ATOM 3682 C C . ASN B 1 189 ? -2.768 -13.127 -1.173 1 98.59 189 ASN B C 1
ATOM 3684 O O . ASN B 1 189 ? -3.093 -12.879 -2.335 1 98.59 189 ASN B O 1
ATOM 3688 N N . ALA B 1 190 ? -1.617 -12.798 -0.649 1 98.36 190 ALA B N 1
ATOM 3689 C CA . ALA B 1 190 ? -0.565 -12.249 -1.501 1 98.36 190 ALA B CA 1
ATOM 3690 C C . ALA B 1 190 ? 0.79 -12.867 -1.167 1 98.36 190 ALA B C 1
ATOM 3692 O O . ALA B 1 190 ? 1.002 -13.349 -0.052 1 98.36 190 ALA B O 1
ATOM 3693 N N . ILE B 1 191 ? 1.656 -12.837 -2.148 1 98.3 191 ILE B N 1
ATOM 3694 C CA . ILE B 1 191 ? 3.048 -13.21 -1.917 1 98.3 191 ILE B CA 1
ATOM 3695 C C . ILE B 1 191 ? 3.958 -12.023 -2.226 1 98.3 191 ILE B C 1
ATOM 3697 O O . ILE B 1 191 ? 3.628 -11.182 -3.065 1 98.3 191 ILE B O 1
ATOM 3701 N N . ALA B 1 192 ? 4.977 -11.923 -1.541 1 96.38 192 ALA B N 1
ATOM 3702 C CA . ALA B 1 192 ? 6.107 -11.039 -1.809 1 96.38 192 ALA B CA 1
ATOM 3703 C C . ALA B 1 192 ? 7.342 -11.836 -2.219 1 96.38 192 ALA B C 1
ATOM 3705 O O . ALA B 1 192 ? 8.209 -12.121 -1.389 1 96.38 192 ALA B O 1
ATOM 3706 N N . PRO B 1 193 ? 7.494 -12.025 -3.468 1 95.26 193 PRO B N 1
ATOM 3707 C CA . PRO B 1 193 ? 8.536 -12.944 -3.932 1 95.26 193 PRO B CA 1
ATOM 3708 C C . PRO B 1 193 ? 9.867 -12.242 -4.192 1 95.26 193 PRO B C 1
ATOM 3710 O O . PRO B 1 193 ? 9.889 -11.051 -4.512 1 95.26 193 PRO B O 1
ATOM 3713 N N . MET B 1 194 ? 10.932 -12.974 -4.06 1 90.37 194 MET B N 1
ATOM 3714 C CA . MET B 1 194 ? 12.271 -12.611 -4.518 1 90.37 194 MET B CA 1
ATOM 3715 C C . MET B 1 194 ? 12.913 -13.762 -5.286 1 90.37 194 MET B C 1
ATOM 3717 O O . MET B 1 194 ? 13.167 -14.826 -4.72 1 90.37 194 MET B O 1
ATOM 3721 N N . ALA B 1 195 ? 13.068 -13.505 -6.434 1 87.98 195 ALA B N 1
ATOM 3722 C CA . ALA B 1 195 ? 13.653 -14.512 -7.316 1 87.98 195 ALA B CA 1
ATOM 3723 C C . ALA B 1 195 ? 14.397 -13.859 -8.477 1 87.98 195 ALA B C 1
ATOM 3725 O O . ALA B 1 195 ? 14.122 -12.71 -8.831 1 87.98 195 ALA B O 1
ATOM 3726 N N . ILE B 1 196 ? 15.3 -14.56 -8.923 1 81.89 196 ILE B N 1
ATOM 3727 C CA . ILE B 1 196 ? 16.001 -14.11 -10.12 1 81.89 196 ILE B CA 1
ATOM 3728 C C . ILE B 1 196 ? 15.103 -14.29 -11.342 1 81.89 196 ILE B C 1
ATOM 3730 O O . ILE B 1 196 ? 14.596 -15.386 -11.592 1 81.89 196 ILE B O 1
ATOM 3734 N N . THR B 1 197 ? 14.829 -13.15 -11.817 1 68.65 197 THR B N 1
ATOM 3735 C CA . THR B 1 197 ? 14.106 -13.14 -13.084 1 68.65 197 THR B CA 1
ATOM 3736 C C . THR B 1 197 ? 14.828 -12.274 -14.113 1 68.65 197 THR B C 1
ATOM 3738 O O . THR B 1 197 ? 15.82 -11.617 -13.791 1 68.65 197 THR B O 1
ATOM 3741 N N . ARG B 1 198 ? 14.445 -12.497 -15.377 1 59.6 198 ARG B N 1
ATOM 3742 C CA . ARG B 1 198 ? 15.009 -11.603 -16.384 1 59.6 198 ARG B CA 1
ATOM 3743 C C . ARG B 1 198 ? 14.892 -10.146 -15.95 1 59.6 198 ARG B C 1
ATOM 3745 O O . ARG B 1 198 ? 15.817 -9.356 -16.154 1 59.6 198 ARG B O 1
ATOM 3752 N N . MET B 1 199 ? 13.823 -9.926 -15.257 1 52.46 199 MET B N 1
ATOM 3753 C CA . MET B 1 199 ? 13.522 -8.554 -14.862 1 52.46 199 MET B CA 1
ATOM 3754 C C . MET B 1 199 ? 14.618 -7.995 -13.96 1 52.46 199 MET B C 1
ATOM 3756 O O . MET B 1 199 ? 14.975 -6.82 -14.066 1 52.46 199 MET B O 1
ATOM 3760 N N . ASN B 1 200 ? 15.016 -8.757 -12.981 1 58.78 200 ASN B N 1
ATOM 3761 C CA . ASN B 1 200 ? 15.893 -8.212 -11.95 1 58.78 200 ASN B CA 1
ATOM 3762 C C . ASN B 1 200 ? 17.359 -8.52 -12.242 1 58.78 200 ASN B C 1
ATOM 3764 O O . ASN B 1 200 ? 18.25 -8.041 -11.538 1 58.78 200 ASN B O 1
ATOM 3768 N N . ARG B 1 201 ? 17.582 -9.497 -13.18 1 55.95 201 ARG B N 1
ATOM 3769 C CA . ARG B 1 201 ? 18.965 -9.881 -13.448 1 55.95 201 ARG B CA 1
ATOM 3770 C C . ARG B 1 201 ? 19.814 -8.662 -13.794 1 55.95 201 ARG B C 1
ATOM 3772 O O . ARG B 1 201 ? 20.924 -8.507 -13.28 1 55.95 201 ARG B O 1
ATOM 3779 N N . ASP B 1 202 ? 19.212 -7.876 -14.639 1 51.86 202 ASP B N 1
ATOM 3780 C CA . ASP B 1 202 ? 20.042 -6.776 -15.121 1 51.86 202 ASP B CA 1
ATOM 3781 C C . ASP B 1 202 ? 20.146 -5.668 -14.075 1 51.86 202 ASP B C 1
ATOM 3783 O O . ASP B 1 202 ? 21.194 -5.033 -13.938 1 51.86 202 ASP B O 1
ATOM 3787 N N . ALA B 1 203 ? 19.031 -5.52 -13.401 1 50.23 203 ALA B N 1
ATOM 3788 C CA . ALA B 1 203 ? 18.999 -4.323 -12.564 1 50.23 203 ALA B CA 1
ATOM 3789 C C . ALA B 1 203 ? 19.734 -4.556 -11.247 1 50.23 203 ALA B C 1
ATOM 3791 O O . ALA B 1 203 ? 20.424 -3.663 -10.748 1 50.23 203 ALA B O 1
ATOM 3792 N N . PHE B 1 204 ? 19.51 -5.681 -10.764 1 51.72 204 PHE B N 1
ATOM 3793 C CA . PHE B 1 204 ? 19.977 -5.861 -9.395 1 51.72 204 PHE B CA 1
ATOM 3794 C C . PHE B 1 204 ? 21.303 -6.611 -9.37 1 51.72 204 PHE B C 1
ATOM 3796 O O . PHE B 1 204 ? 22.058 -6.516 -8.4 1 51.72 204 PHE B O 1
ATOM 3803 N N . PHE B 1 205 ? 21.569 -7.302 -10.455 1 53.63 205 PHE B N 1
ATOM 3804 C CA . PHE B 1 205 ? 22.628 -8.243 -10.111 1 53.63 205 PHE B CA 1
ATOM 3805 C C . PHE B 1 205 ? 23.683 -8.296 -11.21 1 53.63 205 PHE B C 1
ATOM 3807 O O . PHE B 1 205 ? 24.336 -9.324 -11.401 1 53.63 205 PHE B O 1
ATOM 3814 N N . SER B 1 206 ? 23.912 -7.104 -11.678 1 50.44 206 SER B N 1
ATOM 3815 C CA . SER B 1 206 ? 25.028 -6.93 -12.602 1 50.44 206 SER B CA 1
ATOM 3816 C C . SER B 1 206 ? 25.033 -8.015 -13.673 1 50.44 206 SER B C 1
ATOM 3818 O O . SER B 1 206 ? 26.096 -8.48 -14.09 1 50.44 206 SER B O 1
ATOM 3820 N N . GLY B 1 207 ? 23.742 -8.544 -14.05 1 52.4 207 GLY B N 1
ATOM 3821 C CA . GLY B 1 207 ? 23.676 -9.456 -15.181 1 52.4 207 GLY B CA 1
ATOM 3822 C C . GLY B 1 207 ? 24.041 -10.883 -14.817 1 52.4 207 GLY B C 1
ATOM 3823 O O . GLY B 1 207 ? 24.193 -11.734 -15.697 1 52.4 207 GLY B O 1
ATOM 3824 N N . ALA B 1 208 ? 24.284 -11.161 -13.533 1 51.57 208 ALA B N 1
ATOM 3825 C CA . ALA B 1 208 ? 24.777 -12.5 -13.222 1 51.57 208 ALA B CA 1
ATOM 3826 C C . ALA B 1 208 ? 23.744 -13.563 -13.586 1 51.57 208 ALA B C 1
ATOM 3828 O O . ALA B 1 208 ? 22.595 -13.498 -13.143 1 51.57 208 ALA B O 1
ATOM 3829 N N . GLU B 1 209 ? 23.827 -14.047 -14.805 1 53.93 209 GLU B N 1
ATOM 3830 C CA . GLU B 1 209 ? 23.008 -15.165 -15.264 1 53.93 209 GLU B CA 1
ATOM 3831 C C . GLU B 1 209 ? 23.353 -16.447 -14.513 1 53.93 209 GLU B C 1
ATOM 3833 O O . GLU B 1 209 ? 24.483 -16.616 -14.049 1 53.93 209 GLU B O 1
ATOM 3838 N N . ARG B 1 210 ? 22.237 -17.176 -14.16 1 59.44 210 ARG B N 1
ATOM 3839 C CA . ARG B 1 210 ? 22.466 -18.514 -13.625 1 59.44 210 ARG B CA 1
ATOM 3840 C C . ARG B 1 210 ? 23.412 -19.307 -14.52 1 59.44 210 ARG B C 1
ATOM 3842 O O . ARG B 1 210 ? 23.188 -19.415 -15.728 1 59.44 210 ARG B O 1
ATOM 3849 N N . GLU B 1 211 ? 24.558 -19.501 -13.976 1 56.15 211 GLU B N 1
ATOM 3850 C CA . GLU B 1 211 ? 25.541 -20.258 -14.746 1 56.15 211 GLU B CA 1
ATOM 3851 C C . GLU B 1 211 ? 25.304 -21.76 -14.618 1 56.15 211 GLU B C 1
ATOM 3853 O O . GLU B 1 211 ? 25.744 -22.538 -15.467 1 56.15 211 GLU B O 1
ATOM 3858 N N . SER B 1 212 ? 24.665 -22.044 -13.438 1 65.22 212 SER B N 1
ATOM 3859 C CA . SER B 1 212 ? 24.566 -23.479 -13.187 1 65.22 212 SER B CA 1
ATOM 3860 C C . SER B 1 212 ? 23.182 -23.854 -12.668 1 65.22 212 SER B C 1
ATOM 3862 O O . SER B 1 212 ? 22.41 -22.985 -12.258 1 65.22 212 SER B O 1
ATOM 3864 N N . GLU B 1 213 ? 22.847 -25.182 -12.794 1 77.34 213 GLU B N 1
ATOM 3865 C CA . GLU B 1 213 ? 21.625 -25.762 -12.245 1 77.34 213 GLU B CA 1
ATOM 3866 C C . GLU B 1 213 ? 21.668 -25.8 -10.72 1 77.34 213 GLU B C 1
ATOM 3868 O O . GLU B 1 213 ? 20.632 -25.944 -10.068 1 77.34 213 GLU B O 1
ATOM 3873 N N . ASP B 1 214 ? 22.824 -25.567 -10.22 1 87.06 214 ASP B N 1
ATOM 3874 C CA . ASP B 1 214 ? 22.985 -25.619 -8.77 1 87.06 214 ASP B CA 1
ATOM 3875 C C . ASP B 1 214 ? 22.845 -24.23 -8.152 1 87.06 214 ASP B C 1
ATOM 3877 O O . ASP B 1 214 ? 23.807 -23.689 -7.603 1 87.06 214 ASP B O 1
ATOM 3881 N N . TRP B 1 215 ? 21.657 -23.763 -8.185 1 88.01 215 TRP B N 1
ATOM 3882 C CA . TRP B 1 215 ? 21.416 -22.423 -7.661 1 88.01 215 TRP B CA 1
ATOM 3883 C C . TRP B 1 215 ? 21.661 -22.374 -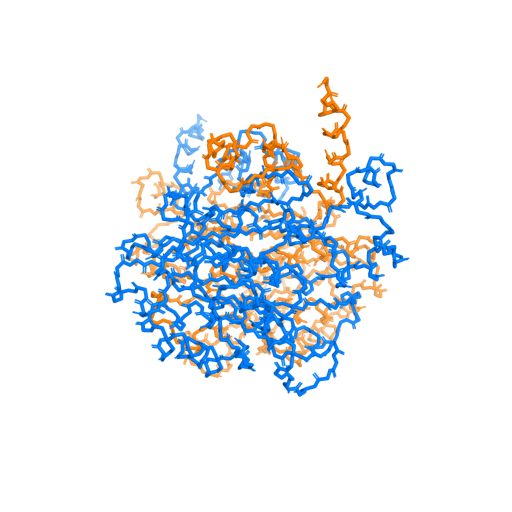6.157 1 88.01 215 TRP B C 1
ATOM 3885 O O . TRP B 1 215 ? 22.068 -21.341 -5.621 1 88.01 215 TRP B O 1
ATOM 3895 N N . GLN B 1 216 ? 21.472 -23.489 -5.464 1 90.49 216 GLN B N 1
ATOM 3896 C CA . GLN B 1 216 ? 21.713 -23.537 -4.025 1 90.49 216 GLN B CA 1
ATOM 3897 C C . GLN B 1 216 ? 23.192 -23.34 -3.708 1 90.49 216 GLN B C 1
ATOM 3899 O O . GLN B 1 216 ? 23.542 -22.6 -2.786 1 90.49 216 GLN B O 1
ATOM 3904 N N . GLY B 1 217 ? 24.008 -24.068 -4.5 1 87.43 217 GLY B N 1
ATOM 3905 C CA . GLY B 1 217 ? 25.442 -23.884 -4.344 1 87.43 217 GLY B CA 1
ATOM 3906 C C . GLY B 1 217 ? 25.9 -22.472 -4.657 1 87.43 217 GLY B C 1
ATOM 3907 O O . GLY B 1 217 ? 26.757 -21.923 -3.961 1 87.43 217 GLY B O 1
ATOM 3908 N N . GLU B 1 218 ? 25.274 -21.893 -5.668 1 86 218 GLU B N 1
ATOM 3909 C CA . GLU B 1 218 ? 25.618 -20.532 -6.067 1 86 218 GLU B CA 1
ATOM 3910 C C . GLU B 1 218 ? 25.216 -19.524 -4.994 1 86 218 GLU B C 1
ATOM 3912 O O . GLU B 1 218 ? 25.917 -18.535 -4.77 1 86 218 GLU B O 1
ATOM 3917 N N . LEU B 1 219 ? 24.148 -19.801 -4.405 1 87.07 219 LEU B N 1
ATOM 3918 C CA . LEU B 1 219 ? 23.69 -18.933 -3.326 1 87.07 219 LEU B CA 1
ATOM 3919 C C . LEU B 1 219 ? 24.605 -19.048 -2.111 1 87.07 219 LEU B C 1
ATOM 3921 O O . LEU B 1 219 ? 24.996 -18.036 -1.525 1 87.07 219 LEU B O 1
ATOM 3925 N N . ARG B 1 220 ? 25.019 -20.194 -1.79 1 86.93 220 ARG B N 1
ATOM 3926 C CA . ARG B 1 220 ? 25.914 -20.432 -0.663 1 86.93 220 ARG B CA 1
ATOM 3927 C C . ARG B 1 220 ? 27.255 -19.735 -0.87 1 86.93 220 ARG B C 1
ATOM 3929 O O . ARG B 1 220 ? 27.848 -19.223 0.081 1 86.93 220 ARG B O 1
ATOM 3936 N N . SER B 1 221 ? 27.698 -19.722 -2.095 1 84.69 221 SER B N 1
ATOM 3937 C CA . SER B 1 221 ? 29.006 -19.152 -2.399 1 84.69 221 SER B CA 1
ATOM 3938 C C . SER B 1 221 ? 28.915 -17.645 -2.617 1 84.69 221 SER B C 1
ATOM 3940 O O . SER B 1 221 ? 29.93 -16.982 -2.84 1 84.69 221 SER B O 1
ATOM 3942 N N . GLY B 1 222 ? 27.646 -17.185 -2.6 1 81.06 222 GLY B N 1
ATOM 3943 C CA . GLY B 1 222 ? 27.457 -15.751 -2.745 1 81.06 222 GLY B CA 1
ATOM 3944 C C . GLY B 1 222 ? 27.456 -15.292 -4.191 1 81.06 222 GLY B C 1
ATOM 3945 O O . GLY B 1 222 ? 27.551 -14.095 -4.468 1 81.06 222 GLY B O 1
ATOM 3946 N N . LYS B 1 223 ? 27.365 -16.186 -5.145 1 81.28 223 LYS B N 1
ATOM 3947 C CA . LYS B 1 223 ? 27.379 -15.85 -6.566 1 81.28 223 LYS B CA 1
ATOM 3948 C C . LYS B 1 223 ? 26.057 -15.221 -6.996 1 81.28 223 LYS B C 1
ATOM 3950 O O . LYS B 1 223 ? 26.022 -14.41 -7.924 1 81.28 223 LYS B O 1
ATOM 3955 N N . ILE B 1 224 ? 24.933 -15.741 -6.396 1 83.62 224 ILE B N 1
ATOM 3956 C CA . ILE B 1 224 ? 23.617 -15.167 -6.654 1 83.62 224 ILE B CA 1
ATOM 3957 C C . ILE B 1 224 ? 22.955 -14.779 -5.333 1 83.62 224 ILE B C 1
ATOM 3959 O O . ILE B 1 224 ? 23.22 -15.39 -4.296 1 83.62 224 ILE B O 1
ATOM 3963 N N . PRO B 1 225 ? 22.116 -13.822 -5.372 1 83.41 225 PRO B N 1
ATOM 3964 C CA . PRO B 1 225 ? 21.523 -13.335 -4.124 1 83.41 225 PRO B CA 1
ATOM 3965 C C . PRO B 1 225 ? 20.253 -14.092 -3.739 1 83.41 225 PRO B C 1
ATOM 3967 O O . PRO B 1 225 ? 19.817 -14.026 -2.587 1 83.41 225 PRO B O 1
ATOM 3970 N N . MET B 1 226 ? 19.679 -14.769 -4.708 1 89.29 226 MET B N 1
ATOM 3971 C CA . MET B 1 226 ? 18.422 -15.47 -4.464 1 89.29 226 MET B CA 1
ATOM 3972 C C . MET B 1 226 ? 18.235 -16.614 -5.455 1 89.29 226 MET B C 1
ATOM 3974 O O . MET B 1 226 ? 18.969 -16.713 -6.44 1 89.29 226 MET B O 1
ATOM 3978 N N . GLY B 1 227 ? 17.311 -17.473 -5.206 1 89.39 227 GLY B N 1
ATOM 3979 C CA . GLY B 1 227 ? 17.049 -18.646 -6.024 1 89.39 227 GLY B CA 1
ATOM 3980 C C . GLY B 1 227 ? 16.201 -18.344 -7.245 1 89.39 227 GLY B C 1
ATOM 3981 O O . GLY B 1 227 ? 15.836 -17.191 -7.484 1 89.39 227 GLY B O 1
ATOM 3982 N N . PRO B 1 228 ? 15.929 -19.35 -8.004 1 91.18 228 PRO B N 1
ATOM 3983 C CA . PRO B 1 228 ? 15.152 -19.198 -9.236 1 91.18 228 PRO B CA 1
ATOM 3984 C C . PRO B 1 228 ? 13.657 -19.03 -8.974 1 91.18 228 PRO B C 1
ATOM 3986 O O . PRO B 1 228 ? 13.198 -19.229 -7.847 1 91.18 228 PRO B O 1
ATOM 3989 N N . ALA B 1 229 ? 12.895 -18.69 -10.035 1 91.8 229 ALA B N 1
ATOM 3990 C CA . ALA B 1 229 ? 11.458 -18.437 -9.96 1 91.8 229 ALA B CA 1
ATOM 3991 C C . ALA B 1 229 ? 10.701 -19.695 -9.54 1 91.8 229 ALA B C 1
ATOM 3993 O O . ALA B 1 229 ? 9.672 -19.611 -8.867 1 91.8 229 ALA B O 1
ATOM 3994 N N . GLU B 1 230 ? 11.21 -20.852 -9.867 1 93.92 230 GLU B N 1
ATOM 3995 C CA . GLU B 1 230 ? 10.526 -22.121 -9.632 1 93.92 230 GLU B CA 1
ATOM 3996 C C . GLU B 1 230 ? 10.315 -22.366 -8.14 1 93.92 230 GLU B C 1
ATOM 3998 O O . GLU B 1 230 ? 9.331 -22.992 -7.742 1 93.92 230 GLU B O 1
ATOM 4003 N N . ILE B 1 231 ? 11.218 -21.824 -7.274 1 94.64 231 ILE B N 1
ATOM 4004 C CA . ILE B 1 231 ? 11.176 -22.108 -5.844 1 94.64 231 ILE B CA 1
ATOM 4005 C C . ILE B 1 231 ? 10.142 -21.21 -5.17 1 94.64 231 ILE B C 1
ATOM 4007 O O . ILE B 1 231 ? 9.768 -21.439 -4.017 1 94.64 231 ILE B O 1
ATOM 4011 N N . VAL B 1 232 ? 9.546 -20.289 -5.927 1 96.64 232 VAL B N 1
ATOM 4012 C CA . VAL B 1 232 ? 8.538 -19.37 -5.409 1 96.64 232 VAL B CA 1
ATOM 4013 C C . VAL B 1 232 ? 7.145 -19.961 -5.615 1 96.64 232 VAL B C 1
ATOM 4015 O O . VAL B 1 232 ? 6.257 -19.778 -4.779 1 96.64 232 VAL B O 1
ATOM 4018 N N . SER B 1 233 ? 6.882 -20.72 -6.647 1 97.98 233 SER B N 1
ATOM 4019 C CA . SER B 1 233 ? 5.573 -21.133 -7.141 1 97.98 233 SER B CA 1
ATOM 4020 C C . SER B 1 233 ? 4.869 -22.047 -6.143 1 97.98 233 SER B C 1
ATOM 4022 O O . SER B 1 233 ? 3.643 -22.015 -6.022 1 97.98 233 SER B O 1
ATOM 4024 N N . PRO B 1 234 ? 5.639 -22.889 -5.365 1 98.52 234 PRO B N 1
ATOM 4025 C CA . PRO B 1 234 ? 4.946 -23.721 -4.379 1 98.52 234 PRO B CA 1
ATOM 4026 C C . PRO B 1 234 ? 4.104 -22.902 -3.404 1 98.52 234 PRO B C 1
ATOM 4028 O O . PRO B 1 234 ? 3.045 -23.358 -2.964 1 98.52 234 PRO B O 1
ATOM 4031 N N . THR B 1 235 ? 4.541 -21.751 -3.068 1 98.68 235 THR B N 1
ATOM 4032 C CA . THR B 1 235 ? 3.775 -20.9 -2.164 1 98.68 235 THR B CA 1
ATOM 4033 C C . THR B 1 235 ? 2.456 -20.48 -2.805 1 98.68 235 THR B C 1
ATOM 4035 O O . THR B 1 235 ? 1.416 -20.463 -2.144 1 98.68 235 THR B O 1
ATOM 4038 N N . VAL B 1 236 ? 2.468 -20.152 -4.082 1 98.81 236 VAL B N 1
ATOM 4039 C CA . VAL B 1 236 ? 1.263 -19.765 -4.808 1 98.81 236 VAL B CA 1
ATOM 4040 C C . VAL B 1 236 ? 0.294 -20.944 -4.868 1 98.81 236 VAL B C 1
ATOM 4042 O O . VAL B 1 236 ? -0.904 -20.785 -4.621 1 98.81 236 VAL B O 1
ATOM 4045 N N . LEU B 1 237 ? 0.805 -22.124 -5.168 1 98.85 237 LEU B N 1
ATOM 4046 C CA . LEU B 1 237 ? -0.033 -23.316 -5.244 1 98.85 237 LEU B CA 1
ATOM 4047 C C . LEU B 1 237 ? -0.637 -23.642 -3.882 1 98.85 237 LEU B C 1
ATOM 4049 O O . LEU B 1 237 ? -1.813 -24.002 -3.79 1 98.85 237 LEU B O 1
ATOM 4053 N N . TRP B 1 238 ? 0.154 -23.488 -2.849 1 98.77 238 TRP B N 1
ATOM 4054 C CA . TRP B 1 238 ? -0.333 -23.725 -1.494 1 98.77 238 TRP B CA 1
ATOM 4055 C C . TRP B 1 238 ? -1.489 -22.788 -1.16 1 98.77 238 TRP B C 1
ATOM 4057 O O . TRP B 1 238 ? -2.554 -23.236 -0.728 1 98.77 238 TRP B O 1
ATOM 4067 N N . LEU B 1 239 ? -1.342 -21.559 -1.45 1 98.63 239 LEU B N 1
ATOM 4068 C CA . LEU B 1 239 ? -2.339 -20.551 -1.106 1 98.63 239 LEU B CA 1
ATOM 4069 C C . LEU B 1 239 ? -3.584 -20.701 -1.973 1 98.63 239 LEU B C 1
ATOM 4071 O O . LEU B 1 239 ? -4.684 -20.33 -1.557 1 98.63 239 LEU B O 1
ATOM 4075 N N . ALA B 1 240 ? -3.42 -21.258 -3.124 1 98.68 240 ALA B N 1
ATOM 4076 C CA . ALA B 1 240 ? -4.513 -21.358 -4.087 1 98.68 240 ALA B CA 1
ATOM 4077 C C . ALA B 1 240 ? -5.331 -22.625 -3.859 1 98.68 240 ALA B C 1
ATOM 4079 O O . ALA B 1 240 ? -6.431 -22.768 -4.399 1 98.68 240 ALA B O 1
ATOM 4080 N N . HIS B 1 241 ? -4.814 -23.554 -3.141 1 98.42 241 HIS B N 1
ATOM 4081 C CA . HIS B 1 241 ? -5.45 -24.862 -3.03 1 98.42 241 HIS B CA 1
ATOM 4082 C C . HIS B 1 241 ? -6.67 -24.806 -2.117 1 98.42 241 HIS B C 1
ATOM 4084 O O . HIS B 1 241 ? -6.685 -24.053 -1.14 1 98.42 241 HIS B O 1
ATOM 4090 N N . GLN B 1 242 ? -7.58 -25.612 -2.35 1 94.71 242 GLN B N 1
ATOM 4091 C CA . GLN B 1 242 ? -8.857 -25.619 -1.644 1 94.71 242 GLN B CA 1
ATOM 4092 C C . GLN B 1 242 ? -8.675 -26.013 -0.181 1 94.71 242 GLN B C 1
ATOM 4094 O O . GLN B 1 242 ? -9.475 -25.629 0.675 1 94.71 242 GLN B O 1
ATOM 4099 N N . SER B 1 243 ? -7.609 -26.693 0.084 1 94.44 243 SER B N 1
ATOM 4100 C CA . SER B 1 243 ? -7.398 -27.137 1.458 1 94.44 243 SER B CA 1
ATOM 4101 C C . SER B 1 243 ? -6.821 -26.017 2.318 1 94.44 243 SER B C 1
ATOM 4103 O O . SER B 1 243 ? -6.773 -26.131 3.545 1 94.44 243 SER B O 1
ATOM 4105 N N . THR B 1 244 ? -6.329 -24.986 1.72 1 95.21 244 THR B N 1
ATOM 4106 C CA . THR B 1 244 ? -5.793 -23.853 2.467 1 95.21 244 THR B CA 1
ATOM 4107 C C . THR B 1 244 ? -6.921 -22.987 3.019 1 95.21 244 THR B C 1
ATOM 4109 O O . THR B 1 244 ? -7.84 -22.614 2.286 1 95.21 244 THR B O 1
ATOM 4112 N N . THR B 1 245 ? -6.855 -22.661 4.278 1 93.26 245 THR B N 1
ATOM 4113 C CA . THR B 1 245 ? -7.918 -21.883 4.905 1 93.26 245 THR B CA 1
ATOM 4114 C C . THR B 1 245 ? -7.451 -20.457 5.186 1 93.26 245 THR B C 1
ATOM 4116 O O . THR B 1 245 ? -8.237 -19.617 5.63 1 93.26 245 THR B O 1
ATOM 4119 N N . VAL B 1 246 ? -6.266 -20.207 4.856 1 96.02 246 VAL B N 1
ATOM 4120 C CA . VAL B 1 246 ? -5.683 -18.898 5.128 1 96.02 246 VAL B CA 1
ATOM 4121 C C . VAL B 1 246 ? -6.233 -17.871 4.14 1 96.02 246 VAL B C 1
ATOM 4123 O O . VAL B 1 246 ? -6.38 -18.162 2.951 1 96.02 246 VAL B O 1
ATOM 4126 N N . SER B 1 247 ? -6.656 -16.716 4.652 1 96.74 247 SER B N 1
ATOM 4127 C CA . SER B 1 247 ? -7.092 -15.59 3.833 1 96.74 247 SER B CA 1
ATOM 4128 C C . SER B 1 247 ? -6.675 -14.26 4.454 1 96.74 247 SER B C 1
ATOM 4130 O O . SER B 1 247 ? -6.653 -14.121 5.678 1 96.74 247 SER B O 1
ATOM 4132 N N . GLY B 1 248 ? -6.286 -13.317 3.572 1 96.29 248 GLY B N 1
ATOM 4133 C CA . GLY B 1 248 ? -5.938 -11.981 4.029 1 96.29 248 GLY B CA 1
ATOM 4134 C C . GLY B 1 248 ? -4.497 -11.863 4.487 1 96.29 248 GLY B C 1
ATOM 4135 O O . GLY B 1 248 ? -4.144 -10.927 5.207 1 96.29 248 GLY B O 1
ATOM 4136 N N . GLU B 1 249 ? -3.701 -12.82 4.107 1 96.76 249 GLU B N 1
ATOM 4137 C CA . GLU B 1 249 ? -2.323 -12.83 4.59 1 96.76 249 GLU B CA 1
ATOM 4138 C C . GLU B 1 249 ? -1.338 -12.576 3.453 1 96.76 249 GLU B C 1
ATOM 4140 O O . GLU B 1 249 ? -1.686 -12.719 2.279 1 96.76 249 GLU B O 1
ATOM 4145 N N . ILE B 1 250 ? -0.191 -12.151 3.816 1 97.08 250 ILE B N 1
ATOM 4146 C CA . ILE B 1 250 ? 0.919 -11.894 2.904 1 97.08 250 ILE B CA 1
ATOM 4147 C C . ILE B 1 250 ? 2.124 -12.742 3.306 1 97.08 250 ILE B C 1
ATOM 4149 O O . ILE B 1 250 ? 2.471 -12.818 4.487 1 97.08 250 ILE B O 1
ATOM 4153 N N . PHE B 1 251 ? 2.758 -13.373 2.328 1 98.2 251 PHE B N 1
ATOM 4154 C CA . PHE B 1 251 ? 3.897 -14.236 2.619 1 98.2 251 PHE B CA 1
ATOM 4155 C C . PHE B 1 251 ? 5.114 -13.82 1.802 1 98.2 251 PHE B C 1
ATOM 4157 O O . PHE B 1 251 ? 5.042 -13.723 0.576 1 98.2 251 PHE B O 1
ATOM 4164 N N . SER B 1 252 ? 6.17 -13.573 2.504 1 96.77 252 SER B N 1
ATOM 4165 C CA . SER B 1 252 ? 7.462 -13.467 1.834 1 96.77 252 SER B CA 1
ATOM 4166 C C . SER B 1 252 ? 7.988 -14.84 1.428 1 96.77 252 SER B C 1
ATOM 4168 O O . SER B 1 252 ? 7.908 -15.795 2.204 1 96.77 252 SER B O 1
ATOM 4170 N N . THR B 1 253 ? 8.449 -14.982 0.215 1 96.63 253 THR B N 1
ATOM 4171 C CA . THR B 1 253 ? 8.952 -16.259 -0.278 1 96.63 253 THR B CA 1
ATOM 4172 C C . THR B 1 253 ? 10.203 -16.056 -1.128 1 96.63 253 THR B C 1
ATOM 4174 O O . THR B 1 253 ? 10.169 -15.337 -2.13 1 96.63 253 THR B O 1
ATOM 4177 N N . SER B 1 254 ? 11.258 -16.641 -0.681 1 93.57 254 SER B N 1
ATOM 4178 C CA . SER B 1 254 ? 12.539 -16.498 -1.367 1 93.57 254 SER B CA 1
ATOM 4179 C C . SER B 1 254 ? 13.462 -17.674 -1.064 1 93.57 254 SER B C 1
ATOM 4181 O O . SER B 1 254 ? 13.712 -17.99 0.101 1 93.57 254 SER B O 1
ATOM 4183 N N . SER B 1 255 ? 13.944 -18.302 -2.038 1 94 255 SER B N 1
ATOM 4184 C CA . SER B 1 255 ? 15.036 -19.267 -1.961 1 94 255 SER B CA 1
ATOM 4185 C C . SER B 1 255 ? 14.754 -20.338 -0.913 1 94 255 SER B C 1
ATOM 4187 O O . SER B 1 255 ? 15.657 -20.753 -0.183 1 94 255 SER B O 1
ATOM 4189 N N . GLY B 1 256 ? 13.486 -20.646 -0.805 1 95.5 256 GLY B N 1
ATOM 4190 C CA . GLY B 1 256 ? 13.115 -21.744 0.074 1 95.5 256 GLY B CA 1
ATOM 4191 C C . GLY B 1 256 ? 12.579 -21.279 1.415 1 95.5 256 GLY B C 1
ATOM 4192 O O . GLY B 1 256 ? 12.011 -22.07 2.171 1 95.5 256 GLY B O 1
ATOM 4193 N N . LYS B 1 257 ? 12.776 -20.077 1.708 1 96.37 257 LYS B N 1
ATOM 4194 C CA . LYS B 1 257 ? 12.197 -19.527 2.93 1 96.37 257 LYS B CA 1
ATOM 4195 C C . LYS B 1 257 ? 10.818 -18.93 2.665 1 96.37 257 LYS B C 1
ATOM 4197 O O . LYS B 1 257 ? 10.637 -18.171 1.711 1 96.37 257 LYS B O 1
ATOM 4202 N N . VAL B 1 258 ? 9.842 -19.3 3.468 1 97.81 258 VAL B N 1
ATOM 4203 C CA . VAL B 1 258 ? 8.496 -18.74 3.428 1 97.81 258 VAL B CA 1
ATOM 4204 C C . VAL B 1 258 ? 8.11 -18.22 4.811 1 97.81 258 VAL B C 1
ATOM 4206 O O . VAL B 1 258 ? 8.233 -18.937 5.807 1 97.81 258 VAL B O 1
ATOM 4209 N N . ALA B 1 259 ? 7.716 -16.972 4.839 1 97.62 259 ALA B N 1
ATOM 4210 C CA . ALA B 1 259 ? 7.395 -16.342 6.116 1 97.62 259 ALA B CA 1
ATOM 4211 C C . ALA B 1 259 ? 6.236 -15.361 5.968 1 97.62 259 ALA B C 1
ATOM 4213 O O . ALA B 1 259 ? 6.121 -14.675 4.949 1 97.62 259 ALA B O 1
ATOM 4214 N N . ARG B 1 260 ? 5.465 -15.302 6.984 1 97.59 260 ARG B N 1
ATOM 4215 C CA . ARG B 1 260 ? 4.353 -14.356 6.968 1 97.59 260 ARG B CA 1
ATOM 4216 C C . ARG B 1 260 ? 4.846 -12.928 7.173 1 97.59 260 ARG B C 1
ATOM 4218 O O . ARG B 1 260 ? 5.748 -12.687 7.978 1 97.59 260 ARG B O 1
ATOM 4225 N N . VAL B 1 261 ? 4.291 -12.017 6.476 1 96.26 261 VAL B N 1
ATOM 4226 C CA . VAL B 1 261 ? 4.502 -10.582 6.637 1 96.26 261 VAL B CA 1
ATOM 4227 C C . VAL B 1 261 ? 3.298 -9.958 7.338 1 96.26 261 VAL B C 1
ATOM 4229 O O . VAL B 1 261 ? 2.151 -10.287 7.027 1 96.26 261 VAL B O 1
ATOM 4232 N N . ALA B 1 262 ? 3.57 -9.056 8.285 1 95.1 262 ALA B N 1
ATOM 4233 C CA . ALA B 1 262 ? 2.46 -8.464 9.028 1 95.1 262 ALA B CA 1
ATOM 4234 C C . ALA B 1 262 ? 2.703 -6.98 9.288 1 95.1 262 ALA B C 1
ATOM 4236 O O . ALA B 1 262 ? 3.85 -6.528 9.317 1 95.1 262 ALA B O 1
ATOM 4237 N N . PHE B 1 263 ? 1.621 -6.262 9.391 1 93.5 263 PHE B N 1
ATOM 4238 C CA . PHE B 1 263 ? 1.625 -4.91 9.939 1 93.5 263 PHE B CA 1
ATOM 4239 C C . PHE B 1 263 ? 1.307 -4.929 11.429 1 93.5 263 PHE B C 1
ATOM 4241 O O . PHE B 1 263 ? 0.326 -5.544 11.852 1 93.5 263 PHE B O 1
ATOM 4248 N N . VAL B 1 264 ? 2.095 -4.226 12.123 1 95.73 264 VAL B N 1
ATOM 4249 C CA . VAL B 1 264 ? 1.871 -4.23 13.565 1 95.73 264 VAL B CA 1
ATOM 4250 C C . VAL B 1 264 ? 1.872 -2.797 14.092 1 95.73 264 VAL B C 1
ATOM 4252 O O . VAL B 1 264 ? 2.438 -1.899 13.465 1 95.73 264 VAL B O 1
ATOM 4255 N N . VAL B 1 265 ? 1.179 -2.586 15.152 1 96.1 265 VAL B N 1
ATOM 4256 C CA . VAL B 1 265 ? 1.132 -1.309 15.857 1 96.1 265 VAL B CA 1
ATOM 4257 C C . VAL B 1 265 ? 1.762 -1.459 17.24 1 96.1 265 VAL B C 1
ATOM 4259 O O . VAL B 1 265 ? 1.334 -2.297 18.036 1 96.1 265 VAL B O 1
ATOM 4262 N N . GLY B 1 266 ? 2.745 -0.643 17.475 1 96.45 266 GLY B N 1
ATOM 4263 C CA . GLY B 1 266 ? 3.442 -0.711 18.749 1 96.45 266 GLY B CA 1
ATOM 4264 C C . GLY B 1 266 ? 2.591 -0.256 19.919 1 96.45 266 GLY B C 1
ATOM 4265 O O . GLY B 1 266 ? 1.465 0.211 19.731 1 96.45 266 GLY B O 1
ATOM 4266 N N . GLU B 1 267 ? 3.207 -0.416 21.087 1 95.66 267 GLU B N 1
ATOM 4267 C CA . GLU B 1 267 ? 2.511 -0.039 22.314 1 95.66 267 GLU B CA 1
ATOM 4268 C C . GLU B 1 267 ? 2.203 1.455 22.337 1 95.66 267 GLU B C 1
ATOM 4270 O O . GLU B 1 267 ? 1.107 1.862 22.731 1 95.66 267 GLU B O 1
ATOM 4275 N N . GLY B 1 268 ? 3.188 2.254 21.954 1 96.78 268 GLY B N 1
ATOM 4276 C CA . GLY B 1 268 ? 3.002 3.692 21.847 1 96.78 268 GLY B CA 1
ATOM 4277 C C . GLY B 1 268 ? 3.005 4.397 23.19 1 96.78 268 GLY B C 1
ATOM 4278 O O . GLY B 1 268 ? 3.578 3.893 24.159 1 96.78 268 GLY B O 1
ATOM 4279 N N . TRP B 1 269 ? 2.606 5.579 23.194 1 97.45 269 TRP B N 1
ATOM 4280 C CA . TRP B 1 269 ? 2.53 6.506 24.319 1 97.45 269 TRP B CA 1
ATOM 4281 C C . TRP B 1 269 ? 1.191 7.236 24.332 1 97.45 269 TRP B C 1
ATOM 4283 O O . TRP B 1 269 ? 0.634 7.544 23.276 1 97.45 269 TRP B O 1
ATOM 4293 N N . PHE B 1 270 ? 0.643 7.514 25.577 1 96.93 270 PHE B N 1
ATOM 4294 C CA . PHE B 1 270 ? -0.709 8.05 25.671 1 96.93 270 PHE B CA 1
ATOM 4295 C C . PHE B 1 270 ? -0.744 9.277 26.575 1 96.93 270 PHE B C 1
ATOM 4297 O O . PHE B 1 270 ? -0.215 9.249 27.688 1 96.93 270 PHE B O 1
ATOM 4304 N N . ASP B 1 271 ? -1.271 10.296 26.122 1 96.84 271 ASP B N 1
ATOM 4305 C CA . ASP B 1 271 ? -1.682 11.498 26.84 1 96.84 271 ASP B CA 1
ATOM 4306 C C . ASP B 1 271 ? -2.75 12.264 26.062 1 96.84 271 ASP B C 1
ATOM 4308 O O . ASP B 1 271 ? -2.455 12.885 25.039 1 96.84 271 ASP B O 1
ATOM 4312 N N . PRO B 1 272 ? -3.977 12.191 26.521 1 94.24 272 PRO B N 1
ATOM 4313 C CA . PRO B 1 272 ? -5.075 12.792 25.761 1 94.24 272 PRO B CA 1
ATOM 4314 C C . PRO B 1 272 ? -4.977 14.314 25.685 1 94.24 272 PRO B C 1
ATOM 4316 O O . PRO B 1 272 ? -5.823 14.961 25.062 1 94.24 272 PRO B O 1
ATOM 4319 N N . ASN B 1 273 ? -3.9 14.9 26.29 1 94.44 273 ASN B N 1
ATOM 4320 C CA . ASN B 1 273 ? -3.674 16.341 26.245 1 94.44 273 ASN B CA 1
ATOM 4321 C C . ASN B 1 273 ? -2.277 16.674 25.728 1 94.44 273 ASN B C 1
ATOM 4323 O O . ASN B 1 273 ? -1.742 17.745 26.018 1 94.44 273 ASN B O 1
ATOM 4327 N N . HIS B 1 274 ? -1.7 15.728 24.997 1 96.56 274 HIS B N 1
ATOM 4328 C CA . HIS B 1 274 ? -0.296 15.892 24.637 1 96.56 274 HIS B CA 1
ATOM 4329 C C . HIS B 1 274 ? -0.108 17.052 23.665 1 96.56 274 HIS B C 1
ATOM 4331 O O . HIS B 1 274 ? -0.997 17.344 22.861 1 96.56 274 HIS B O 1
ATOM 4337 N N . THR B 1 275 ? 1.015 17.696 23.769 1 97.66 275 THR B N 1
ATOM 4338 C CA . THR B 1 275 ? 1.519 18.688 22.826 1 97.66 275 THR B CA 1
ATOM 4339 C C . THR B 1 275 ? 2.583 18.079 21.918 1 97.66 275 THR B C 1
ATOM 4341 O O . THR B 1 275 ? 3.041 16.959 22.153 1 97.66 275 THR B O 1
ATOM 4344 N N . PRO B 1 276 ? 2.968 18.799 20.832 1 98.01 276 PRO B N 1
ATOM 4345 C CA . PRO B 1 276 ? 4.081 18.298 20.024 1 98.01 276 PRO B CA 1
ATOM 4346 C C . PRO B 1 276 ? 5.362 18.113 20.833 1 98.01 276 PRO B C 1
ATOM 4348 O O . PRO B 1 276 ? 6.135 17.188 20.57 1 98.01 276 PRO B O 1
ATOM 4351 N N . GLU B 1 277 ? 5.587 19.001 21.809 1 98.23 277 GLU B N 1
ATOM 4352 C CA . GLU B 1 277 ? 6.761 18.895 22.669 1 98.23 277 GLU B CA 1
ATOM 4353 C C . GLU B 1 277 ? 6.729 17.609 23.49 1 98.23 277 GLU B C 1
ATOM 4355 O O . GLU B 1 277 ? 7.765 16.976 23.703 1 98.23 277 GLU B O 1
ATOM 4360 N N . ASP B 1 278 ? 5.558 17.243 23.925 1 97.92 278 ASP B N 1
ATOM 4361 C CA . ASP B 1 278 ? 5.422 15.985 24.652 1 97.92 278 ASP B CA 1
ATOM 4362 C C . ASP B 1 278 ? 5.822 14.798 23.778 1 97.92 278 ASP B C 1
ATOM 4364 O O . ASP B 1 278 ? 6.471 13.863 24.251 1 97.92 278 ASP B O 1
ATOM 4368 N N . LEU B 1 279 ? 5.399 14.856 22.583 1 98.01 279 LEU B N 1
ATOM 4369 C CA . LEU B 1 279 ? 5.726 13.771 21.665 1 98.01 279 LEU B CA 1
ATOM 4370 C C . LEU B 1 279 ? 7.225 13.722 21.392 1 98.01 279 LEU B C 1
ATOM 4372 O O . LEU B 1 279 ? 7.822 12.643 21.368 1 98.01 279 LEU B O 1
ATOM 4376 N N . ARG B 1 280 ? 7.844 14.894 21.189 1 97.37 280 ARG B N 1
ATOM 4377 C CA . ARG B 1 280 ? 9.295 14.968 21.053 1 97.37 280 ARG B CA 1
ATOM 4378 C C . ARG B 1 280 ? 9.99 14.324 22.248 1 97.37 280 ARG B C 1
ATOM 4380 O O . ARG B 1 280 ? 10.893 13.502 22.078 1 97.37 280 ARG B O 1
ATOM 4387 N N . ASP B 1 281 ? 9.535 14.709 23.411 1 97.88 281 ASP B N 1
ATOM 4388 C CA . ASP B 1 281 ? 10.19 14.275 24.641 1 97.88 281 ASP B CA 1
ATOM 4389 C C . ASP B 1 281 ? 9.96 12.786 24.89 1 97.88 281 ASP B C 1
ATOM 4391 O O . ASP B 1 281 ? 10.667 12.168 25.688 1 97.88 281 ASP B O 1
ATOM 4395 N N . ASN B 1 282 ? 8.978 12.128 24.237 1 97.59 282 ASN B N 1
ATOM 4396 C CA . ASN B 1 282 ? 8.671 10.711 24.399 1 97.59 282 ASN B CA 1
ATOM 4397 C C . ASN B 1 282 ? 8.877 9.94 23.098 1 97.59 282 ASN B C 1
ATOM 4399 O O . ASN B 1 282 ? 8.316 8.858 22.916 1 97.59 282 ASN B O 1
ATOM 4403 N N . GLY B 1 283 ? 9.595 10.542 22.219 1 97.21 283 GLY B N 1
ATOM 4404 C CA . GLY B 1 283 ? 9.797 9.984 20.891 1 97.21 283 GLY B CA 1
ATOM 4405 C C . GLY B 1 283 ? 10.383 8.585 20.914 1 97.21 283 GLY B C 1
ATOM 4406 O O . GLY B 1 283 ? 10.046 7.751 20.071 1 97.21 283 GLY B O 1
ATOM 4407 N N . ARG B 1 284 ? 11.279 8.352 21.844 1 95.17 284 ARG B N 1
ATOM 4408 C CA . ARG B 1 284 ? 11.902 7.036 21.937 1 95.17 284 ARG B CA 1
ATOM 4409 C C . ARG B 1 284 ? 10.864 5.959 22.234 1 95.17 284 ARG B C 1
ATOM 4411 O O . ARG B 1 284 ? 10.819 4.929 21.557 1 95.17 284 ARG B O 1
ATOM 4418 N N . VAL B 1 285 ? 10.018 6.2 23.187 1 96.98 285 VAL B N 1
ATOM 4419 C CA . VAL B 1 285 ? 8.981 5.252 23.579 1 96.98 285 VAL B CA 1
ATOM 4420 C C . VAL B 1 285 ? 7.988 5.069 22.433 1 96.98 285 VAL B C 1
ATOM 4422 O O . VAL B 1 285 ? 7.574 3.946 22.136 1 96.98 285 VAL B O 1
ATOM 4425 N N . ILE B 1 286 ? 7.614 6.106 21.796 1 97.7 286 ILE B N 1
ATOM 4426 C CA . ILE B 1 286 ? 6.657 6.088 20.695 1 97.7 286 ILE B CA 1
ATOM 4427 C C . ILE B 1 286 ? 7.219 5.268 19.536 1 97.7 286 ILE B C 1
ATOM 4429 O O . ILE B 1 286 ? 6.475 4.563 18.848 1 97.7 286 ILE B O 1
ATOM 4433 N N . GLY B 1 287 ? 8.517 5.346 19.348 1 96.75 287 GLY B N 1
ATOM 4434 C CA . GLY B 1 287 ? 9.161 4.724 18.201 1 96.75 287 GLY B CA 1
ATOM 4435 C C . GLY B 1 287 ? 9.416 3.241 18.392 1 96.75 287 GLY B C 1
ATOM 4436 O O . GLY B 1 287 ? 9.719 2.53 17.432 1 96.75 287 GLY B O 1
ATOM 4437 N N . GLU B 1 288 ? 9.244 2.773 19.626 1 96.58 288 GLU B N 1
ATOM 4438 C CA . GLU B 1 288 ? 9.448 1.356 19.915 1 96.58 288 GLU B CA 1
ATOM 4439 C C . GLU B 1 288 ? 8.174 0.553 19.668 1 96.58 288 GLU B C 1
ATOM 4441 O O . GLU B 1 288 ? 7.067 1.069 19.834 1 96.58 288 GLU B O 1
ATOM 4446 N N . LEU B 1 289 ? 8.334 -0.671 19.22 1 95.19 289 LEU B N 1
ATOM 4447 C CA . LEU B 1 289 ? 7.143 -1.492 19.034 1 95.19 289 LEU B CA 1
ATOM 4448 C C . LEU B 1 289 ? 6.601 -1.976 20.375 1 95.19 289 LEU B C 1
ATOM 4450 O O . LEU B 1 289 ? 5.39 -1.956 20.603 1 95.19 289 LEU B O 1
ATOM 4454 N N . GLY B 1 290 ? 7.705 -2.392 21.354 1 92.67 290 GLY B N 1
ATOM 4455 C CA . GLY B 1 290 ? 7.238 -2.932 22.621 1 92.67 290 GLY B CA 1
ATOM 4456 C C . GLY B 1 290 ? 6.202 -4.028 22.457 1 92.67 290 GLY B C 1
ATOM 4457 O O . GLY B 1 290 ? 6.383 -4.946 21.654 1 92.67 290 GLY B O 1
ATOM 4458 N N . ASP B 1 291 ? 5.202 -3.968 23.341 1 92.75 291 ASP B N 1
ATOM 4459 C CA . ASP B 1 291 ? 4.049 -4.832 23.108 1 92.75 291 ASP B CA 1
ATOM 4460 C C . ASP B 1 291 ? 3.228 -4.343 21.916 1 92.75 291 ASP B C 1
ATOM 4462 O O . ASP B 1 291 ? 2.814 -3.183 21.875 1 92.75 291 ASP B O 1
ATOM 4466 N N . PHE B 1 292 ? 3.239 -5.119 20.921 1 94.44 292 PHE B N 1
ATOM 4467 C CA . PHE B 1 292 ? 2.533 -4.7 19.716 1 94.44 292 PHE B CA 1
ATOM 4468 C C . PHE B 1 292 ? 1.274 -5.534 19.509 1 94.44 292 PHE B C 1
ATOM 4470 O O . PHE B 1 292 ? 1.127 -6.604 20.103 1 94.44 292 PHE B O 1
ATOM 4477 N N . ILE B 1 293 ? 0.397 -4.95 18.734 1 94.14 293 ILE B N 1
ATOM 4478 C CA . ILE B 1 293 ? -0.763 -5.701 18.266 1 94.14 293 ILE B CA 1
ATOM 4479 C C . ILE B 1 293 ? -0.717 -5.825 16.745 1 94.14 293 ILE B C 1
ATOM 4481 O O . ILE B 1 293 ? -0.05 -5.037 16.07 1 94.14 293 ILE B O 1
ATOM 4485 N N . GLU B 1 294 ? -1.333 -6.809 16.247 1 93.86 294 GLU B N 1
ATOM 4486 C CA . GLU B 1 294 ? -1.635 -6.97 14.828 1 93.86 294 GLU B CA 1
ATOM 4487 C C . GLU B 1 294 ? -3.121 -6.757 14.553 1 93.86 294 GLU B C 1
ATOM 4489 O O . GLU B 1 294 ? -3.903 -7.71 14.567 1 93.86 294 GLU B O 1
ATOM 4494 N N . PRO B 1 295 ? -3.405 -5.531 14.216 1 90.49 295 PRO B N 1
ATOM 4495 C CA . PRO B 1 295 ? -4.839 -5.296 14.036 1 90.49 295 PRO B CA 1
ATOM 4496 C C . PRO B 1 295 ? -5.424 -6.086 12.867 1 90.49 295 PRO B C 1
ATOM 4498 O O . PRO B 1 295 ? -4.8 -6.182 11.808 1 90.49 295 PRO B O 1
ATOM 4501 N N . LYS B 1 296 ? -6.561 -6.622 13.116 1 83.91 296 LYS B N 1
ATOM 4502 C CA . LYS B 1 296 ? -7.283 -7.313 12.053 1 83.91 296 LYS B CA 1
ATOM 4503 C C . LYS B 1 296 ? -8.411 -6.446 11.5 1 83.91 296 LYS B C 1
ATOM 4505 O O . LYS B 1 296 ? -9.057 -6.811 10.516 1 83.91 296 LYS B O 1
ATOM 4510 N N . SER B 1 297 ? -8.604 -5.38 12.206 1 80.42 297 SER B N 1
ATOM 4511 C CA . SER B 1 297 ? -9.551 -4.353 11.783 1 80.42 297 SER B CA 1
ATOM 4512 C C . SER B 1 297 ? -9.243 -3.012 12.441 1 80.42 297 SER B C 1
ATOM 4514 O O . SER B 1 297 ? -8.456 -2.946 13.388 1 80.42 297 SER B O 1
ATOM 4516 N N . THR B 1 298 ? -9.822 -1.956 11.926 1 78.79 298 THR B N 1
ATOM 4517 C CA . THR B 1 298 ? -9.702 -0.64 12.542 1 78.79 298 THR B CA 1
ATOM 4518 C C . THR B 1 298 ? -10.227 -0.663 13.975 1 78.79 298 THR B C 1
ATOM 4520 O O . THR B 1 298 ? -9.68 0.008 14.853 1 78.79 298 THR B O 1
ATOM 4523 N N . ASN B 1 299 ? -11.136 -1.474 14.2 1 81.83 299 ASN B N 1
ATOM 4524 C CA . ASN B 1 299 ? -11.756 -1.57 15.517 1 81.83 299 ASN B CA 1
ATOM 4525 C C . ASN B 1 299 ? -10.786 -2.128 16.554 1 81.83 299 ASN B C 1
ATOM 4527 O O . ASN B 1 299 ? -10.856 -1.771 17.732 1 81.83 299 ASN B O 1
ATOM 4531 N N . ASP B 1 300 ? -9.912 -2.956 16.11 1 87.95 300 ASP B N 1
ATOM 4532 C CA . ASP B 1 300 ? -8.943 -3.529 17.039 1 87.95 300 ASP B CA 1
ATOM 4533 C C . ASP B 1 300 ? -8.075 -2.44 17.667 1 87.95 300 ASP B C 1
ATOM 4535 O O . ASP B 1 300 ? -7.744 -2.511 18.853 1 87.95 300 ASP B O 1
ATOM 4539 N N . GLU B 1 301 ? -7.758 -1.444 16.946 1 86.5 301 GLU B N 1
ATOM 4540 C CA . GLU B 1 301 ? -6.946 -0.356 17.482 1 86.5 301 GLU B CA 1
ATOM 4541 C C . GLU B 1 301 ? -7.781 0.578 18.353 1 86.5 301 GLU B C 1
ATOM 4543 O O . GLU B 1 301 ? -7.321 1.034 19.402 1 86.5 301 GLU B O 1
ATOM 4548 N N . LEU B 1 302 ? -8.948 0.824 17.852 1 86.01 302 LEU B N 1
ATOM 4549 C CA . LEU B 1 302 ? -9.822 1.717 18.606 1 86.01 302 LEU B CA 1
ATOM 4550 C C . LEU B 1 302 ? -10.153 1.128 19.973 1 86.01 302 LEU B C 1
ATOM 4552 O O . LEU B 1 302 ? -10.319 1.865 20.947 1 86.01 302 LEU B O 1
ATOM 4556 N N . ALA B 1 303 ? -10.21 -0.139 20.006 1 87.99 303 ALA B N 1
ATOM 4557 C CA . ALA B 1 303 ? -10.578 -0.835 21.237 1 87.99 303 ALA B CA 1
ATOM 4558 C C . ALA B 1 303 ? -9.506 -0.657 22.308 1 87.99 303 ALA B C 1
ATOM 4560 O O . ALA B 1 303 ? -9.758 -0.891 23.493 1 87.99 303 ALA B O 1
ATOM 4561 N N . LEU B 1 304 ? -8.347 -0.2 21.924 1 88.9 304 LEU B N 1
ATOM 4562 C CA . LEU B 1 304 ? -7.254 -0.016 22.873 1 88.9 304 LEU B CA 1
ATOM 4563 C C . LEU B 1 304 ? -7.41 1.297 23.633 1 88.9 304 LEU B C 1
ATOM 4565 O O . LEU B 1 304 ? -6.75 1.511 24.652 1 88.9 304 LEU B O 1
ATOM 4569 N N . ILE B 1 305 ? -8.252 2.144 23.184 1 90.13 305 ILE B N 1
ATOM 4570 C CA . ILE B 1 305 ? -8.232 3.536 23.621 1 90.13 305 ILE B CA 1
ATOM 4571 C C . ILE B 1 305 ? -8.987 3.673 24.941 1 90.13 305 ILE B C 1
ATOM 4573 O O . ILE B 1 305 ? -8.474 4.258 25.898 1 90.13 305 ILE B O 1
ATOM 4577 N N . PRO B 1 306 ? -10.115 3.084 25.06 1 87.45 306 PRO B N 1
ATOM 4578 C CA . PRO B 1 306 ? -10.912 3.316 26.267 1 87.45 306 PRO B CA 1
ATOM 4579 C C . PRO B 1 306 ? -10.188 2.891 27.543 1 87.45 306 PRO B C 1
ATOM 4581 O O . PRO B 1 306 ? -10.169 3.639 28.524 1 87.45 306 PRO B O 1
ATOM 4584 N N . PRO B 1 307 ? -9.499 1.771 27.535 1 88.16 307 PRO B N 1
ATOM 4585 C CA . PRO B 1 307 ? -8.81 1.368 28.764 1 88.16 307 PRO B CA 1
ATOM 4586 C C . PRO B 1 307 ? -7.727 2.359 29.185 1 88.16 307 PRO B C 1
ATOM 4588 O O . PRO B 1 307 ? -7.372 2.426 30.365 1 88.16 307 PRO B O 1
ATOM 4591 N N . LEU B 1 308 ? -7.206 3.14 28.262 1 89.82 308 LEU B N 1
ATOM 4592 C CA . LEU B 1 308 ? -6.142 4.09 28.57 1 89.82 308 LEU B CA 1
ATOM 4593 C C . LEU B 1 308 ? -6.681 5.266 29.377 1 89.82 308 LEU B C 1
ATOM 4595 O O . LEU B 1 308 ? -5.937 5.901 30.128 1 89.82 308 LEU B O 1
ATOM 4599 N N . PHE B 1 309 ? -7.898 5.591 29.142 1 87.72 309 PHE B N 1
ATOM 4600 C CA . PHE B 1 309 ? -8.533 6.682 29.872 1 87.72 309 PHE B CA 1
ATOM 4601 C C . PHE B 1 309 ? -8.894 6.248 31.288 1 87.72 309 PHE B C 1
ATOM 4603 O O . PHE B 1 309 ? -9.078 7.087 32.172 1 87.72 309 PHE B O 1
ATOM 4610 N N . ALA B 1 310 ? -9.137 5.028 31.472 1 78.13 310 ALA B N 1
ATOM 4611 C CA . ALA B 1 310 ? -9.421 4.527 32.814 1 78.13 310 ALA B CA 1
ATOM 4612 C C . ALA B 1 310 ? -8.196 4.648 33.716 1 78.13 310 ALA B C 1
ATOM 4614 O O . ALA B 1 310 ? -8.322 4.922 34.911 1 78.13 310 ALA B O 1
ATOM 4615 N N . GLY B 1 311 ? -7.036 4.45 33.192 1 66.33 311 GLY B N 1
ATOM 4616 C CA . GLY B 1 311 ? -5.803 4.564 33.955 1 66.33 311 GLY B CA 1
ATOM 4617 C C . GLY B 1 311 ? -5.321 5.995 34.1 1 66.33 311 GLY B C 1
ATOM 4618 O O . GLY B 1 311 ? -4.448 6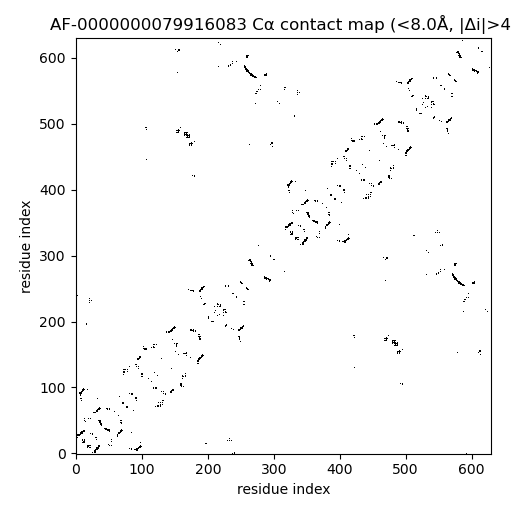.281 34.922 1 66.33 311 GLY B O 1
ATOM 4619 N N . HIS B 1 312 ? -5.61 6.817 33.185 1 62.39 312 HIS B N 1
ATOM 4620 C CA . HIS B 1 312 ? -5.151 8.201 33.172 1 62.39 312 HIS B CA 1
ATOM 4621 C C . HIS B 1 312 ? -6.03 9.081 34.054 1 62.39 312 HIS B C 1
ATOM 4623 O O . HIS B 1 312 ? -5.801 10.288 34.16 1 62.39 312 HIS B O 1
ATOM 4629 N N . VAL B 1 313 ? -7.108 8.685 34.715 1 47.6 313 VAL B N 1
ATOM 4630 C CA . VAL B 1 313 ? -7.829 9.449 35.727 1 47.6 313 VAL B CA 1
ATOM 4631 C C . VAL B 1 313 ? -6.842 10.035 36.734 1 47.6 313 VAL B C 1
ATOM 46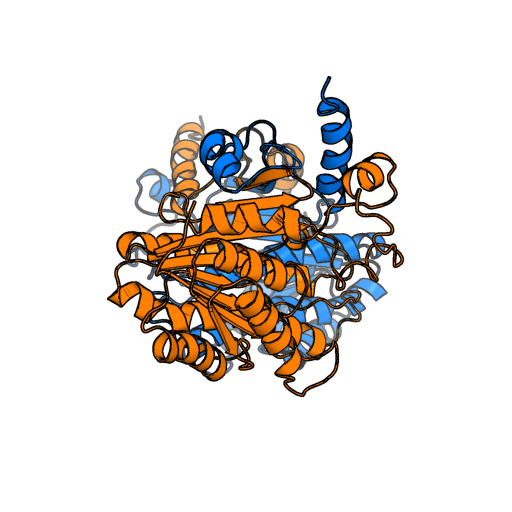33 O O . VAL B 1 313 ? -6.121 9.295 37.408 1 47.6 313 VAL B O 1
ATOM 4636 N N . HIS B 1 314 ? -6.3 11.259 36.464 1 36.41 314 HIS B N 1
ATOM 4637 C CA . HIS B 1 314 ? -5.618 12.107 37.434 1 36.41 314 HIS B CA 1
ATOM 4638 C C . HIS B 1 314 ? -6.286 12.026 38.803 1 36.41 314 HIS B C 1
ATOM 4640 O O . HIS B 1 314 ? -7.514 12.066 38.902 1 36.41 314 HIS B O 1
ATOM 4646 N N . THR B 1 315 ? -5.419 11.741 39.77 1 30.33 315 THR B N 1
ATOM 4647 C CA . THR B 1 315 ? -5.255 12.329 41.095 1 30.33 315 THR B CA 1
ATOM 4648 C C . THR B 1 315 ? -5.212 13.852 41.009 1 30.33 315 THR B C 1
ATOM 4650 O O . THR B 1 315 ? -4.573 14.41 40.114 1 30.33 315 THR B O 1
#

Sequence (630 aa):
MRFDGQVVVVTGAGRGLGREHALQFAARGANVVVNDLGVESGSDGADISVAQTVVDEIAAAGGTAVADTHSVADADGAAAVIATATEAFGRVDVLVNNAGIISYGLFGDLSDDQWHRMQSITVDGTYFMSRAAWPVFRAQGRGVIVNTTSNAGFAGCPQLSHYGTAKLAIAGLTKSLALEGEELGIRVNAIAPMAITRMNRDAFFSGAERESEDWQGELRSGKIPMGPAEIVSPTVLWLAHQSTTVSGEIFSTSSGKVARVAFVVGEGWFDPNHTPEDLRDNGRVIGELGDFIEPKSTNDELALIPPLFAGHVHTMRFDGQVVVVTGAGRGLGREHALQFAARGANVVVNDLGVESGSDGADISVAQTVVDEIAAAGGTAVADTHSVADADGAAAVIATATEAFGRVDVLVNNAGIISYGLFGDLSDDQWHRMQSITVDGTYFMSRAAWPVFRAQGRGVIVNTTSNAGFAGCPQLSHYGTAKLAIAGLTKSLALEGEELGIRVNAIAPMAITRMNRDAFFSGAERESEDWQGELRSGKIPMGPAEIVSPTVLWLAHQSTTVSGEIFSTSSGKVARVAFVVGEGWFDPNHTPEDLRDNGRVIGELGDFIEPKSTNDELALIPPLFAGHVHT

Secondary structure (DSSP, 8-state):
---TT-EEEEES-SSHHHHHHHHHHHHTT-EEEEE-----TT--S--HHHHHHHHHHHHHTT-EEEEE---SSSHHHHHHHHHHHHHHHS---EEEE---------GGG--HHHHHHHIIIIIIHHHHHHHHHHHHHHHHT-EEEEEE--HHHHH--TT-HHHHHHHHHHHHHHHHHHHHHGGGTEEEEEEEEE-B-HHHHHHHSTT----SS-HHHHHHTTS-SS-BGGGTHHHHHHHHSTT----S-EEEEETTEEEEEEEEE---EE-TT--HHHHHHTHHHHH--SS-B--SSHHHHHTTHHHHHHH----/---TT-EEEEES-SSHHHHHHHHHHHHTT-EEEEE-----TT--S--HHHHHHHHHHHHHTT-EEEEE---SSSHHHHHHHHHHHHHHHS---EEEE---------GGG--HHHHHHHIIIIIIHHHHHHHHHHHHHHHHT-EEEEEE--HHHHH--TT-HHHHHHHHHHHHHHHHHHHHHGGGTEEEEEEEEE-B-HHHHHHHSTT----SS-HHHHHHTTS-SS-BGGGTHHHHHHHHSTT----S-EEEEETTEEEEEEEEE---EE-TT--HHHHHHTHHHHH--SS-B--SSHHHHHTTHHHHHHH----

InterPro domains:
  IPR002347 Short-chain dehydrogenase/reductase SDR [PF00106] (6-199)
  IPR002347 Short-chain dehydrogenase/reductase SDR [PR00080] (90-101)
  IPR002347 Short-chain dehydrogenase/reductase SDR [PR00080] (143-151)
  IPR002347 Short-chain dehydrogenase/reductase SDR [PR00080] (163-182)
  IPR002347 Short-chain dehydrogenase/reductase SDR [PR00081] (7-24)
  IPR002347 Short-chain dehydrogenase/reductase SDR [PR00081] (90-101)
  IPR002347 Short-chain dehydrogenase/reductase SDR [PR00081] (137-153)
  IPR002347 Short-chain dehydrogenase/reductase SDR [PR00081] (163-182)
  IPR002347 Short-chain dehydrogenase/reductase SDR [PR00081] (184-201)
  IPR020904 Short-chain dehydrogenase/reductase, conserved site [PS00061] (150-178)
  IPR036291 NAD(P)-binding domain superfamily [SSF51735] (1-271)
  IPR051687 Peroxisomal Beta-Oxidation Enzymes [PTHR45024] (1-304)

Organism: NCBI:txid1990687

pLDDT: mean 91.25, std 12.82, range [30.33, 98.96]

Solvent-accessible surface area (backbone atoms only — not comparable to full-atom values): 30534 Å² total; per-residue (Å²): 128,74,34,69,85,34,28,35,39,30,30,36,15,43,47,55,54,25,27,40,38,51,49,54,44,20,76,32,44,15,36,32,35,27,22,11,35,41,47,54,96,89,50,91,56,68,29,58,64,38,10,38,54,48,27,50,54,33,40,75,72,71,27,45,51,44,60,39,46,55,45,40,49,39,62,66,28,12,39,49,50,48,45,52,34,36,72,73,71,67,46,64,41,32,40,35,44,49,40,66,84,84,75,79,40,47,73,94,68,53,47,69,64,59,44,49,52,46,36,30,40,36,38,38,13,46,50,26,37,49,55,46,43,42,62,57,16,51,76,67,51,33,28,29,38,40,36,59,34,35,50,38,10,71,22,11,34,73,32,26,33,61,55,10,14,29,23,22,18,44,51,6,33,28,22,8,47,16,60,60,19,50,90,38,44,25,36,18,30,32,34,23,63,46,47,54,27,81,78,44,22,58,72,72,44,82,51,60,64,84,85,57,93,51,46,67,62,32,34,68,71,63,75,37,85,53,24,55,33,67,60,43,33,31,56,54,52,32,65,57,34,86,85,46,82,74,55,43,47,36,30,37,28,40,57,24,35,36,18,23,45,44,55,33,37,19,59,27,44,75,41,79,79,60,48,32,58,52,47,60,77,40,40,68,56,20,66,33,44,82,64,57,45,65,48,71,30,53,61,56,59,47,63,57,50,52,65,53,56,66,71,59,63,75,128,130,76,34,69,88,33,29,34,38,30,30,36,16,41,46,55,54,25,28,40,39,50,50,54,44,20,75,32,44,15,37,32,36,27,22,12,36,42,46,55,96,90,51,91,54,68,28,58,64,39,10,38,53,48,28,50,54,34,40,75,74,71,28,46,53,43,62,40,45,56,46,40,50,38,61,68,26,13,39,48,51,49,45,52,35,36,74,74,69,67,44,65,41,33,40,34,43,50,41,65,83,86,75,82,39,48,74,93,68,53,48,69,64,61,44,48,51,47,37,31,40,35,38,40,12,45,49,28,37,49,56,48,43,44,61,56,16,53,75,66,50,33,28,27,38,41,38,58,35,34,49,39,8,70,23,11,34,72,32,25,33,62,54,10,14,30,23,22,17,45,51,6,32,28,22,9,46,15,61,60,20,51,88,39,43,25,35,18,30,34,34,24,62,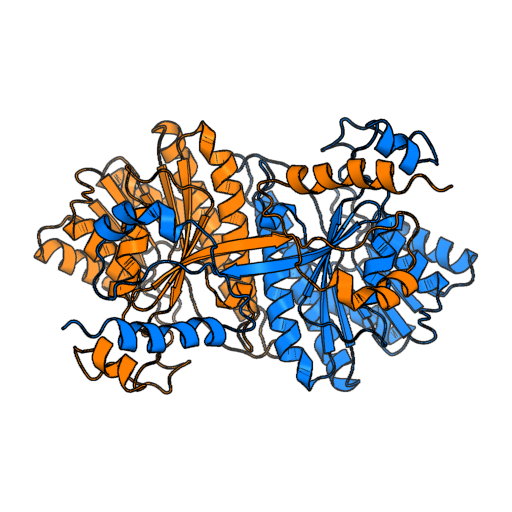47,46,53,27,81,79,42,23,58,74,73,44,81,51,59,62,85,86,56,92,53,46,67,62,32,32,69,74,61,72,37,86,53,22,55,33,67,62,42,33,31,58,56,52,32,65,57,34,86,85,45,84,74,54,44,47,36,31,37,28,40,57,23,36,34,19,23,43,46,52,33,36,19,60,29,45,78,42,79,77,62,46,33,59,52,48,60,77,39,39,69,56,21,66,32,44,81,66,58,45,66,48,70,28,55,59,58,57,48,65,56,48,51,64,52,58,67,70,58,64,75,129

Foldseek 3Di:
DAQALAEEEFAQCLFFLNVLLQLVNQVRHYEYEQEAQPDDVPRPHRDQVSSVVSQVVSVVVVGHYDYHNFALLDQVSLLVSQVVRCVVRNAHAEYEADFAADDFAAPVPDDPVNLSVRQRRQVSSLVNNCVNRVVRLLVVLAHEYEYEAAPCLVVPDGRCPSRSVRRVSVLVVQLVCCVVCVRSRYAGEYEHEDADTPRCCVPPPVNLPDPDPPVVVCCVVVVDVFYGSNQQSVVVVQRSDPVDPDGSWYWYTTRNDIDTDADKAAPADDDPPDDVVNCVVCVVVRVDRHDIDGDSDPVVVVVVPVVVVVVVPDD/DAQALAEEEFAQCLFFLNVLLQLVNQVRHYEYEQEAQPDDVPRPHRDQVSSVVSQVVSVVVVGHYDYHNFALLDQVSLLVSQVVRCVVRNAHAEYEADFAADDFAAPVPDDPVNLSVRQRRQVSSLVNNCVNRVVRLLVVLAHEYEYEAAPCLVVPDGRCPSRSVRRVSVLVVQLVCCVVCVRSRYAGEYEHEDADTPRCCVPPPVNLPDPDPPVVVCCVVVVDVFYGSNQQSVVVVQRSDPVDPDGSWYWYTTRNDIDTDADKAAPADDDPPDDPVNCVVCVVVRVDRHDIDGDSDPVVVVVVPVVVVVVVPDD

=== Feature glossary ===
A reading guide for the features in this record.

Start from the sequence.

  · Sequence gives the chain of amino acids in standard one-letter code (A=alanine, C=cysteine, …, Y=tyrosine), read N→C. It is the only feature that is directly encoded by the gene; all structural features are derived from the folded form of this sequence.

Fold it, and you get atomic coordinates and the backbone conformation that goes with them.

  · Structure coordinates are given as an mmCIF _atom_site loop: one row per atom with element, residue name, chain id, sequence number, and x/y/z position in Å. Only the four main-chain atoms per residue are included here; side chains are omitted to keep the record compact.

  · Backbone dihedral angles. Every residue except chain termini has a φ (preceding-C → N → Cα → C) and a ψ (N → Cα → C → next-N). They are reported in degrees following the IUPAC sign convention. Secondary structure is essentially a statement about which (φ, ψ) basin each residue occupies.

  · Eight-state secondary structure (DSSP): H is the canonical α-helix, G the tighter 3₁₀-helix, I the wider π-helix; E/B are β-structure, T and S are turns and bends, and '-' is everything else. DSSP derives these from the pattern of main-chain N–H···O=C hydrogen bonds, not from the sequence.

  · SS3 is a coarse helix/strand/coil call (letters a/b/c) made by the P-SEA algorithm from inter-Cα distances and dihedrals. It is less detailed than DSSP but needs only Cα positions.

Summarize the fold with a handful of shape descriptors and a per-residue structural alphabet.

  · Radius of gyration (Rg) is the root-mean-square distance of Cα atoms from their centroid — a single number for overall size and compactness. A globular domain of N residues has Rg ≈ 2.2·N^0.38 Å; an extended or disordered chain has a much larger Rg. The Cα contact count is the number of residue pairs whose Cα atoms are within 8 Å and are more than four positions apart in sequence — a standard proxy for tertiary packing density. The bounding box is the smallest axis-aligned box enclosing all Cα atoms.

  · 3Di is Foldseek's structural alphabet. Each residue is assigned one of twenty discrete states based on how its Cα sits relative to its spatial (not sequential) neighbors. Aligning 3Di strings finds structural homologs roughly as well as full 3D superposition, but orders of magnitude faster.

  · Solvent-accessible surface area (SASA) is the area in Å² traced out by the centre of a 1.4 Å probe sphere (a water molecule) rolled over the protein's van der Waals surface (Shrake–Rupley / Lee–Richards construction). Buried residues have near-zero SASA; fully exposed residues can exceed 200 Å². The total SASA scales roughly with the number of surface residues.

Ask how reliable the model is.

  · For AlphaFold models, the B-factor field carries pLDDT — the model's own estimate of local accuracy on a 0–100 scale. Regions with pLDDT<50 should be treated as essentially unmodeled; they often correspond to intrinsically disordered segments.

  · For experimental (PDB) structures, the B-factor (temperature factor) quantifies the positional spread of each atom in the crystal — a combination of thermal vibration and static disorder — in units of Å². High B-factors mark flexible loops or poorly resolved regions; low B-factors mark the rigid, well-ordered core.

  · Predicted Aligned Error (PAE) is an AlphaFold confidence matrix: entry (i, j) is the expected error in the position of residue j, in ångströms, when the prediction is superimposed on the true structure at residue i. Low PAE within a block of residues means that block is internally rigid and well-predicted; high PAE between two blocks means their relative placement is uncertain even if each block individually is confident.

Place it in context: what it resembles, what it is annotated as, and how it looks.

  · Structural nearest neighbors (via Foldseek easy-search vs the PDB). Reported per hit: target PDB id, E-value, and alignment TM-score. A TM-score above ~0.5 is the conventional threshold for 'same fold'.

  · Functional annotations link the protein to curated databases. InterPro entries identify conserved domains and families by matching the sequence against member-database signatures (Pfam, PROSITE, CDD, …). Gene Ontology (GO) terms describe molecular function, biological process, and cellular component in a controlled vocabulary. CATH places the structure in a hierarchical fold classification (Class/Architecture/Topology/Homologous-superfamily). The organism is the source species.

  · The contact map is a binary N×N matrix image: pixel (i, j) is dark where Cα_i and Cα_j are within 8 Å and |i−j|>4. Because the |i−j|>4 filter removes local helical contacts, off-diagonal stripes parallel to the main diagonal indicate parallel β-sheets; stripes perpendicular to it indicate antiparallel β-sheets. The Ramachandran plot scatters every residue's (φ, ψ) pair against the sterically allowed regions. The PAE heatmap renders the predicted-aligned-error matrix.

  · Six rendered views show the 3D structure from the faces of a cube — i.e. along ±x, ±y, ±z. Rendering representation is drawn randomly per protein from cartoon (secondary-structure ribbons), sticks (backbone bonds), or molecular surface; coloring is either N→C rainbow (blue at the N-terminus through red at the C-terminus) or one color per chain.